Protein 6UIO (pdb70)

InterPro domains:
  IPR000010 Cystatin domain [PF00031] (36-128)
  IPR000010 Cystatin domain [SM00043] (32-140)
  IPR000010 Cystatin domain [cd00042] (38-139)
  IPR046350 Cystatin superfamily [SSF54403] (37-140)
  IPR052691 Sperm Maturation Cystatin [PTHR47010] (1-142)

B-factor: mean 50.25, std 20.98, range [18.6, 212.69]

Nearest PDB structures (foldseek):
  6uio-assembly1_D  TM=9.939E-01  e=3.431E-18  Mus musculus
  8v57-assembly1_D  TM=9.166E-01  e=2.513E-09  Mus musculus
  6roa-assembly2_B  TM=9.021E-01  e=4.055E-09  Homo sapiens
  3nx0-assembly2_B  TM=9.028E-01  e=6.543E-09  Homo sapiens
  1roa-assembly1_A  TM=8.681E-01  e=6.100E-08  Homo sapiens

Organism: Mus musculus (NCBI:txid10090)

Secondary structure (P-SEA, 3-state):
ccccbbbbbcccaaaaaaaaaaaaaaaaaccccbbbbbccccbbbbbbccbbbbbbbbbbbbcccccccccccccccccccccbbbbbbbbbbbcccccccccccccccccc/ccbbbbbcccaaaaaaaaaaaaaaaaaccccbbbbbccccbbbbbbccbbbbbbbbbbbbcccccccccccccccccccccbbbbbbbbbbbcccccccccccccccccc/ccccccccccccaaaaaaaaaaaaaaaaaccccbbbbbccccbbbbbbccbbbbbbbbbbbbcccccccccccccccccccccbbbbbbbbbbbcccccccccccccccccc/ccbbbbbcccaaaaaaaaaaaaaaaaaccccbbbbbccccbbbbbbccbbbbbbbbbbbbcccccccccccccccccccccbbbbbbbbbbbccccccbbbbcccccccc

GO terms:
  GO:0005576 extracellular region (C, IDA)
  GO:0005737 cytoplasm (C, IDA)
  GO:0009986 cell surface (C, IDA)

Solvent-accessible surface area: 23825 Å² total; per-residue (Å²): 151,190,102,188,48,37,87,36,105,47,80,54,84,50,0,92,69,0,9,136,44,0,12,89,50,24,16,142,86,25,171,31,114,21,5,6,70,57,65,130,33,76,72,0,52,33,28,120,72,134,68,31,25,3,38,0,42,0,58,0,11,34,3,5,0,50,49,84,65,66,66,6,121,49,26,39,82,11,131,39,99,69,20,65,69,94,30,30,1,14,1,32,0,0,3,51,14,167,102,54,101,24,72,26,65,51,93,100,36,101,85,117,120,10,52,37,79,28,84,63,39,38,53,44,0,23,13,0,1,37,31,0,5,54,8,13,15,141,17,15,154,36,132,13,4,4,2,16,46,108,25,79,72,0,67,14,13,12,18,64,41,4,32,6,38,1,39,0,40,0,0,35,0,64,19,117,74,122,45,118,150,95,45,110,7,75,35,10,167,106,106,133,39,79,52,66,4,28,1,22,1,20,0,3,0,34,14,75,107,55,81,15,55,20,7,1,1,21,1,111,64,148,150,186,102,188,51,36,77,47,111,55,58,57,62,51,0,28,13,0,0,23,40,0,6,90,36,26,18,155,80,22,182,38,160,34,18,5,5,16,54,108,22,72,73,1,69,32,33,124,70,136,69,30,24,4,56,0,40,0,50,0,5,30,0,64,0,134,68,101,30,103,120,26,82,95,7,51,44,14,161,135,117,174,51,94,70,110,19,38,2,44,0,42,0,0,1,56,14,166,105,48,84,10,60,26,68,62,86,104,32,126,96,119,124,8,44,38,69,16,80,68,85,30,82,36,0,95,69,0,10,149,30,0,14,81,25,26,12,138,87,25,186,36,163,33,1,4,59,56,49,130,27,77,74,0,68,11,6,11,9,91,48,5,4,6,55,1,42,0,49,0,5,33,3,64,2,134,60,124,94,82,143,124,89,129,42,73,68,17,169,115,118,134,39,93,57,63,21,32,1,33,2,25,0,0,1,39,16,76,104,58,82,14,59,36,49,55,93,106,34,92,92,105

Structure (mmCIF, N/CA/C/O backbone):
data_6UIO
#
_entry.id   6UIO
#
_cell.length_a   51.048
_cell.length_b   85.924
_cell.length_c   111.677
_cell.angle_alpha   90.000
_cell.angle_beta   90.000
_cell.angle_gamma   90.000
#
_symmetry.space_group_name_H-M   'P 21 21 21'
#
loop_
_entity.id
_entity.type
_entity.pdbx_description
1 polymer Cystatin-8
2 non-polymer 'IODIDE ION'
3 non-polymer 'SULFATE ION'
4 non-polymer 'molecular iodine'
5 non-polymer 'CHLORIDE ION'
6 non-polymer '2-(N-MORPHOLINO)-ETHANESULFONIC ACID'
7 non-polymer 'SODIUM ION'
8 water water
#
loop_
_atom_site.group_PDB
_atom_site.id
_atom_site.type_symbol
_atom_site.label_atom_id
_atom_site.label_alt_id
_atom_site.label_comp_id
_atom_site.label_asym_id
_atom_site.label_entity_id
_atom_site.label_seq_id
_atom_site.pdbx_PDB_ins_code
_atom_site.Cartn_x
_atom_site.Cartn_y
_atom_site.Cartn_z
_atom_site.occupancy
_atom_site.B_iso_or_equiv
_atom_site.auth_seq_id
_atom_site.auth_comp_id
_atom_site.auth_asym_id
_atom_site.auth_atom_id
_atom_site.pdbx_PDB_model_num
ATOM 1 N N . ALA A 1 1 ? 25.98900 -38.57100 10.56600 1.000 68.01079 31 ALA A N 1
ATOM 2 C CA . ALA A 1 1 ? 25.35700 -39.51000 9.59800 1.000 66.76064 31 ALA A CA 1
ATOM 3 C C . ALA A 1 1 ? 24.58100 -38.69800 8.55200 1.000 59.95456 31 ALA A C 1
ATOM 4 O O . ALA A 1 1 ? 24.52400 -37.48600 8.67800 1.000 56.84892 31 ALA A O 1
ATOM 10 N N . GLN A 1 2 ? 24.06500 -39.34900 7.51400 1.000 70.31106 32 GLN A N 1
ATOM 11 C CA . GLN A 1 2 ? 23.50500 -38.64100 6.33400 1.000 62.51276 32 GLN A CA 1
ATOM 12 C C . GLN A 1 2 ? 22.12400 -38.08400 6.69100 1.000 57.39899 32 GLN A C 1
ATOM 13 O O . GLN A 1 2 ? 21.37100 -38.75900 7.40200 1.000 50.56659 32 GLN A O 1
ATOM 27 N N . ASN A 1 3 ? 21.82200 -36.88800 6.20400 1.000 51.51933 33 ASN A N 1
ATOM 28 C CA . ASN A 1 3 ? 20.45700 -36.32400 6.29300 1.000 51.62461 33 ASN A CA 1
ATOM 29 C C . ASN A 1 3 ? 20.25600 -35.42000 5.08000 1.000 45.69758 33 ASN A C 1
ATOM 30 O O . ASN A 1 3 ? 21.13600 -35.36000 4.19800 1.000 42.42614 33 ASN A O 1
ATOM 41 N N . TYR A 1 4 ? 19.12400 -34.73900 5.02900 1.000 39.53369 34 TYR A N 1
ATOM 42 C CA . TYR A 1 4 ? 18.72100 -33.92200 3.85800 1.000 39.25734 34 TYR A CA 1
ATOM 43 C C . TYR A 1 4 ? 18.73500 -32.45100 4.26200 1.000 45.45808 34 TYR A C 1
ATOM 44 O O . TYR A 1 4 ? 18.05600 -31.63400 3.60200 1.000 36.30962 34 TYR A O 1
ATOM 62 N N . PHE A 1 5 ? 19.45000 -32.11000 5.34500 1.000 35.33055 35 PHE A N 1
ATOM 63 C CA . PHE A 1 5 ? 19.63300 -30.69300 5.76600 1.000 45.52914 35 PHE A CA 1
ATOM 64 C C . PHE A 1 5 ? 20.91800 -30.18200 5.12800 1.000 41.48655 35 PHE A C 1
ATOM 65 O O . PHE A 1 5 ? 21.89200 -30.90600 5.15000 1.000 42.58142 35 PHE A O 1
ATOM 82 N N . GLY A 1 6 ? 20.88600 -28.99500 4.54400 1.000 34.67258 36 GLY A N 1
ATOM 83 C CA . GLY A 1 6 ? 22.07900 -28.32600 3.98100 1.000 38.78360 36 GLY A CA 1
ATOM 84 C C . GLY A 1 6 ? 22.26200 -26.96400 4.62100 1.000 36.07538 36 GLY A C 1
ATOM 85 O O . GLY A 1 6 ? 21.27000 -26.30900 4.82700 1.000 33.06449 36 GLY A O 1
ATOM 89 N N . SER A 1 7 ? 23.49100 -26.52100 4.88200 1.000 40.09691 37 SER A N 1
ATOM 90 C CA . SER A 1 7 ? 23.74200 -25.15700 5.40900 1.000 43.20781 37 SER A CA 1
ATOM 91 C C . SER A 1 7 ? 23.21200 -24.14200 4.38700 1.000 44.50007 37 SER A C 1
ATOM 92 O O . SER A 1 7 ? 23.24500 -24.41500 3.17800 1.000 44.28163 37 SER A O 1
ATOM 100 N N . ILE A 1 8 ? 22.67000 -23.03600 4.87800 1.000 40.32589 38 ILE A N 1
ATOM 101 C CA . ILE A 1 8 ? 22.03000 -21.93100 4.09800 1.000 41.84712 38 ILE A CA 1
ATOM 102 C C . ILE A 1 8 ? 22.57600 -20.61900 4.67400 1.000 49.26117 38 ILE A C 1
ATOM 103 O O . ILE A 1 8 ? 22.97400 -20.61200 5.84400 1.000 41.52603 38 ILE A O 1
ATOM 119 N N . ASN A 1 9 ? 22.77600 -19.61100 3.86100 1.000 45.89234 39 ASN A N 1
ATOM 120 C CA . ASN A 1 9 ? 23.17600 -18.27200 4.29100 1.000 45.32912 39 ASN A CA 1
ATOM 121 C C . ASN A 1 9 ? 22.21100 -17.74500 5.34600 1.000 41.03650 39 ASN A C 1
ATOM 122 O O . ASN A 1 9 ? 21.05400 -17.67200 5.04000 1.000 38.01508 39 ASN A O 1
ATOM 133 N N . ILE A 1 10 ? 22.72000 -17.13700 6.41800 1.000 47.57413 40 ILE A N 1
ATOM 134 C CA . ILE A 1 10 ? 21.89200 -16.46400 7.45900 1.000 47.12933 40 ILE A CA 1
ATOM 135 C C . ILE A 1 10 ? 21.42200 -15.10900 6.91400 1.000 44.01580 40 ILE A C 1
ATOM 136 O O . ILE A 1 10 ? 20.44800 -14.58300 7.47400 1.000 43.55259 40 ILE A O 1
ATOM 152 N N . SER A 1 11 ? 22.04200 -14.61500 5.84300 1.000 42.97621 41 SER A N 1
ATOM 153 C CA . SER A 1 11 ? 21.67700 -13.34500 5.15300 1.000 46.53189 41 SER A CA 1
ATOM 154 C C . SER A 1 11 ? 20.28700 -13.45000 4.52100 1.000 45.88182 41 SER A C 1
ATOM 155 O O . SER A 1 11 ? 19.64100 -12.40000 4.32400 1.000 48.02418 41 SER A O 1
ATOM 163 N N . ASN A 1 12 ? 19.84600 -14.66600 4.20400 1.000 43.54996 42 ASN A N 1
ATOM 164 C CA . ASN A 1 12 ? 18.61000 -14.96400 3.42800 1.000 43.61312 42 ASN A CA 1
ATOM 165 C C . ASN A 1 12 ? 17.41300 -14.34000 4.15700 1.000 42.48930 42 ASN A C 1
ATOM 166 O O . ASN A 1 12 ? 17.27100 -14.61200 5.36800 1.000 38.95993 42 ASN A O 1
ATOM 177 N N . ALA A 1 13 ? 16.59100 -13.53300 3.45900 1.000 32.26966 43 ALA A N 1
ATOM 178 C CA . ALA A 1 13 ? 15.42900 -12.84400 4.06600 1.000 36.76757 43 ALA A CA 1
ATOM 179 C C . ALA A 1 13 ? 14.49100 -13.86900 4.73100 1.000 33.2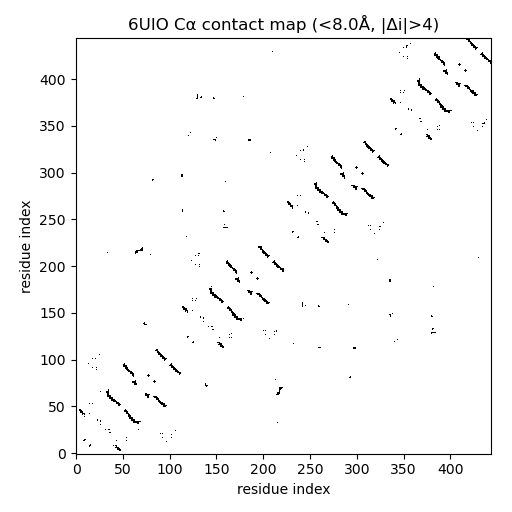9347 43 ALA A C 1
ATOM 180 O O . ALA A 1 13 ? 13.98200 -13.59100 5.78400 1.000 29.78778 43 ALA A O 1
ATOM 187 N N . ASN A 1 14 ? 14.31200 -15.05100 4.15500 1.000 30.24310 44 ASN A N 1
ATOM 188 C CA . ASN A 1 14 ? 13.44100 -16.10100 4.74300 1.000 29.61934 44 ASN A CA 1
ATOM 189 C C . ASN A 1 14 ? 14.01000 -16.65300 6.05900 1.000 27.90071 44 ASN A C 1
ATOM 190 O O . ASN A 1 14 ? 13.20400 -17.05200 6.90200 1.000 29.35352 44 ASN A O 1
ATOM 201 N N . VAL A 1 15 ? 15.33700 -16.75300 6.21300 1.000 27.07167 45 VAL A N 1
ATOM 202 C CA . VAL A 1 15 ? 15.96500 -17.19400 7.49800 1.000 25.75046 45 VAL A CA 1
ATOM 203 C C . VAL A 1 15 ? 15.64400 -16.13200 8.55000 1.000 26.51107 45 VAL A C 1
ATOM 204 O O . VAL A 1 15 ? 15.26600 -16.49600 9.65800 1.000 25.06353 45 VAL A O 1
ATOM 217 N N . LYS A 1 16 ? 15.78800 -14.85800 8.20500 1.000 29.99833 46 LYS A N 1
ATOM 218 C CA . LYS A 1 16 ? 15.49100 -13.75000 9.15400 1.000 29.63513 46 LYS A CA 1
ATOM 219 C C . LYS A 1 16 ? 13.99900 -13.80400 9.52300 1.000 26.84269 46 LYS A C 1
ATOM 220 O O . LYS A 1 16 ? 13.68200 -13.60800 10.67600 1.000 26.46370 46 LYS A O 1
ATOM 239 N N . GLN A 1 17 ? 13.10200 -14.02800 8.57400 1.000 27.83228 47 GLN A N 1
ATOM 240 C CA . GLN A 1 17 ? 11.64800 -14.13100 8.86800 1.000 28.55342 47 GLN A CA 1
ATOM 241 C C . GLN A 1 17 ? 11.39300 -15.36400 9.74400 1.000 28.96137 47 GLN A C 1
ATOM 242 O O . GLN A 1 17 ? 10.59500 -15.22500 10.68500 1.000 28.45604 47 GLN A O 1
ATOM 256 N N . ALA A 1 18 ? 12.05500 -16.49400 9.49100 1.000 29.29562 48 ALA A N 1
ATOM 257 C CA . ALA A 1 18 ? 11.93100 -17.72000 10.32200 1.000 33.42506 48 ALA A CA 1
ATOM 258 C C . ALA A 1 18 ? 12.34500 -17.40700 11.76200 1.000 25.54254 48 ALA A C 1
ATOM 259 O O . ALA A 1 18 ? 11.67700 -17.85500 12.65600 1.000 25.68729 48 ALA A O 1
ATOM 266 N N . VAL A 1 19 ? 13.42600 -16.66400 11.96700 1.000 24.98457 49 VAL A N 1
ATOM 267 C CA . VAL A 1 19 ? 13.88700 -16.26100 13.32600 1.000 26.35842 49 VAL A CA 1
ATOM 268 C C . VAL A 1 19 ? 12.85700 -15.31200 13.97100 1.000 26.11103 49 VAL A C 1
ATOM 269 O O . VAL A 1 19 ? 12.49700 -15.53300 15.14500 1.000 25.08195 49 VAL A O 1
ATOM 282 N N . TRP A 1 20 ? 12.34000 -14.34100 13.22800 1.000 25.88995 50 TRP A N 1
ATOM 283 C CA . TRP A 1 20 ? 11.28000 -13.41500 13.70400 1.000 26.77953 50 TRP A CA 1
ATOM 284 C C . TRP A 1 20 ? 10.08800 -14.24300 14.19700 1.000 28.68239 50 TRP A C 1
ATOM 285 O O . TRP A 1 20 ? 9.60300 -14.02100 15.28500 1.000 27.51119 50 TRP A O 1
ATOM 306 N N . PHE A 1 21 ? 9.66900 -15.20700 13.38800 1.000 27.58752 51 PHE A N 1
ATOM 307 C CA . PHE A 1 21 ? 8.51300 -16.06800 13.71100 1.000 28.39025 51 PHE A CA 1
ATOM 308 C C . PHE A 1 21 ? 8.82700 -16.92500 14.93600 1.000 27.74806 51 PHE A C 1
ATOM 309 O O . PHE A 1 21 ? 7.97900 -16.99700 15.84600 1.000 28.85872 51 PHE A O 1
ATOM 326 N N . ALA A 1 22 ? 9.96500 -17.61500 14.94900 1.000 30.32206 52 ALA A N 1
ATOM 327 C CA . ALA A 1 22 ? 10.34000 -18.53200 16.04800 1.000 33.95933 52 ALA A CA 1
ATOM 328 C C . ALA A 1 22 ? 10.37900 -17.74600 17.36400 1.000 29.78515 52 ALA A C 1
ATOM 329 O O . ALA A 1 22 ? 9.85900 -18.25100 18.35700 1.000 32.84868 52 ALA A O 1
ATOM 336 N N . MET A 1 23 ? 10.95100 -16.54000 17.35800 1.000 25.95838 53 MET A N 1
ATOM 337 C CA . MET A 1 23 ? 11.12400 -15.75800 18.61500 1.000 27.35065 53 MET A CA 1
ATOM 338 C C . MET A 1 23 ? 9.76100 -15.25000 19.11800 1.000 27.16905 53 MET A C 1
ATOM 339 O O . MET A 1 23 ? 9.54600 -15.25400 20.36000 1.000 27.62173 53 MET A O 1
ATOM 353 N N . LYS A 1 24 ? 8.85900 -14.86800 18.20900 1.000 27.85597 54 LYS A N 1
ATOM 354 C CA . LYS A 1 24 ? 7.48700 -14.43800 18.56900 1.000 29.24561 54 LYS A CA 1
ATOM 355 C C . LYS A 1 24 ? 6.82700 -15.62200 19.32200 1.000 37.08339 54 LYS A C 1
ATOM 356 O O . LYS A 1 24 ? 6.28300 -15.44800 20.42700 1.000 30.77737 54 LYS A O 1
ATOM 375 N N . GLU A 1 25 ? 6.91500 -16.82000 18.74500 1.000 31.77223 55 GLU A N 1
ATOM 376 C CA . GLU A 1 25 ? 6.25600 -18.00800 19.32700 1.000 35.21738 55 GLU A CA 1
ATOM 377 C C . GLU A 1 25 ? 6.99100 -18.43900 20.60800 1.000 32.62496 55 GLU A C 1
ATOM 378 O O . GLU A 1 25 ? 6.30300 -18.83200 21.56400 1.000 34.02250 55 GLU A O 1
ATOM 390 N N . TYR A 1 26 ? 8.32500 -18.39600 20.62300 1.000 30.97213 56 TYR A N 1
ATOM 391 C CA . TYR A 1 26 ? 9.13200 -18.75700 21.82000 1.000 34.68047 56 TYR A CA 1
ATOM 392 C C . TYR A 1 26 ? 8.66900 -17.93500 23.02200 1.000 34.34886 56 TYR A C 1
ATOM 393 O O . TYR A 1 26 ? 8.42300 -18.48200 24.13000 1.000 30.82212 56 TYR A O 1
ATOM 411 N N . ASN A 1 27 ? 8.56300 -16.62600 22.81600 1.000 32.89868 57 ASN A N 1
ATOM 412 C CA . ASN A 1 27 ? 8.22800 -15.66600 23.89600 1.000 33.62772 57 ASN A CA 1
ATOM 413 C C . ASN A 1 27 ? 6.78300 -15.88100 24.36700 1.000 38.25459 57 ASN A C 1
ATOM 414 O O . ASN A 1 27 ? 6.56500 -15.84400 25.62000 1.000 35.22528 57 ASN A O 1
ATOM 425 N N . LYS A 1 28 ? 5.84500 -16.10400 23.43300 1.000 37.64399 58 LYS A N 1
ATOM 426 C CA . LYS A 1 28 ? 4.42200 -16.34500 23.76900 1.000 39.68634 58 LYS A CA 1
ATOM 427 C C . LYS A 1 28 ? 4.32800 -17.60400 24.64100 1.000 35.30950 58 LYS A C 1
ATOM 428 O O . LYS A 1 28 ? 3.55000 -17.62300 25.62100 1.000 38.82308 58 LYS A O 1
ATOM 447 N N . GLU A 1 29 ? 5.08100 -18.63800 24.28700 1.000 34.49361 59 GLU A N 1
ATOM 448 C CA . GLU A 1 29 ? 4.97600 -19.97500 24.91000 1.000 44.73957 59 GLU A CA 1
ATOM 449 C C . GLU A 1 29 ? 5.76000 -20.01200 26.22600 1.000 41.79975 59 GLU A C 1
ATOM 450 O O . GLU A 1 29 ? 5.46100 -20.88400 27.04000 1.000 41.58130 59 GLU A O 1
ATOM 462 N N . SER A 1 30 ? 6.74000 -19.13800 26.42800 1.000 43.51838 60 SER A N 1
ATOM 463 C CA . SER A 1 30 ? 7.66500 -19.24400 27.59100 1.000 42.29454 60 SER A CA 1
ATOM 464 C C . SER A 1 30 ? 6.91400 -18.85800 28.87000 1.000 47.68466 60 SER A C 1
ATOM 465 O O . SER A 1 30 ? 5.96500 -18.07100 28.78000 1.000 51.41932 60 SER A O 1
ATOM 473 N N . GLU A 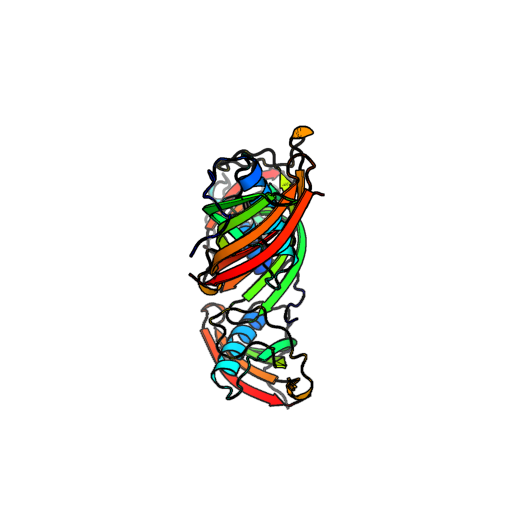1 31 ? 7.30100 -19.39300 30.02000 1.000 39.86267 61 GLU A N 1
ATOM 474 C CA . GLU A 1 31 ? 6.75100 -18.97200 31.33200 1.000 47.11618 61 GLU A CA 1
ATOM 475 C C . GLU A 1 31 ? 7.54600 -17.81100 31.94000 1.000 44.83959 61 GLU A C 1
ATOM 476 O O . GLU A 1 31 ? 7.17500 -17.42200 33.02400 1.000 42.78671 61 GLU A O 1
ATOM 488 N N . ASP A 1 32 ? 8.56800 -17.28800 31.25900 1.000 40.68383 62 ASP A N 1
ATOM 489 C CA . ASP A 1 32 ? 9.35900 -16.12700 31.75500 1.000 39.02047 62 ASP A CA 1
ATOM 490 C C . ASP A 1 32 ? 8.49900 -14.85700 31.73800 1.000 40.06796 62 ASP A C 1
ATOM 491 O O . ASP A 1 32 ? 7.63600 -14.73200 30.86500 1.000 37.63872 62 ASP A O 1
ATOM 500 N N . LYS A 1 33 ? 8.71800 -13.96100 32.69800 1.000 45.59231 63 LYS A N 1
ATOM 501 C CA . LYS A 1 33 ? 7.97500 -12.68200 32.77600 1.000 43.81841 63 LYS A CA 1
ATOM 502 C C . LYS A 1 33 ? 8.55100 -11.73600 31.73100 1.000 35.96221 63 LYS A C 1
ATOM 503 O O . LYS A 1 33 ? 7.83400 -10.78000 31.39400 1.000 32.56180 63 LYS A O 1
ATOM 522 N N . TYR A 1 34 ? 9.79600 -11.95700 31.28600 1.000 31.23269 64 TYR A N 1
ATOM 523 C CA . TYR A 1 34 ? 10.55000 -11.03500 30.40100 1.000 31.97489 64 TYR A CA 1
ATOM 524 C C . TYR A 1 34 ? 10.61700 -11.57800 28.98300 1.000 30.41944 64 TYR A C 1
ATOM 525 O O . TYR A 1 34 ? 10.54000 -12.80100 28.77100 1.000 27.94809 64 TYR A O 1
ATOM 543 N N . VAL A 1 35 ? 10.75400 -10.64800 28.04000 1.000 28.34287 65 VAL A N 1
ATOM 544 C CA . VAL A 1 35 ? 10.95700 -10.92700 26.59400 1.000 33.60929 65 VAL A CA 1
ATOM 545 C C . VAL A 1 35 ? 12.42500 -11.32600 26.39000 1.000 38.19405 65 VAL A C 1
ATOM 546 O O . VAL A 1 35 ? 13.31600 -10.62200 26.89200 1.000 30.67210 65 VAL A O 1
ATOM 559 N N . PHE A 1 36 ? 12.66400 -12.42700 25.68100 1.000 27.50856 66 PHE A N 1
ATOM 560 C CA . PHE A 1 36 ? 13.99900 -12.79000 25.16900 1.000 31.46956 66 PHE A CA 1
ATOM 561 C C . PHE A 1 36 ? 14.16000 -12.26000 23.74300 1.000 29.37721 66 PHE A C 1
ATOM 562 O O . PHE A 1 36 ? 13.25200 -12.44500 22.92000 1.000 31.14584 66 PHE A O 1
ATOM 579 N N . LEU A 1 37 ? 15.30600 -11.63400 23.44400 1.000 25.42147 67 LEU A N 1
ATOM 580 C CA . LEU A 1 37 ? 15.62900 -11.19300 22.07000 1.000 21.91315 67 LEU A CA 1
ATOM 581 C C . LEU A 1 37 ? 16.94900 -11.80900 21.60200 1.000 26.19788 67 LEU A C 1
ATOM 582 O O . LEU A 1 37 ? 17.67300 -12.43200 22.42500 1.000 25.06353 67 LEU A O 1
ATOM 598 N N . VAL A 1 38 ? 17.23900 -11.61800 20.32400 1.000 26.96902 68 VAL A N 1
ATOM 599 C CA . VAL A 1 38 ? 18.32700 -12.34200 19.60700 1.000 27.34538 68 VAL A CA 1
ATOM 600 C C . VAL A 1 38 ? 19.64500 -11.58500 19.72600 1.000 31.15110 68 VAL A C 1
ATOM 601 O O . VAL A 1 38 ? 19.75700 -10.48000 19.18700 1.000 29.00085 68 VAL A O 1
ATOM 614 N N . ASP A 1 39 ? 20.60500 -12.18000 20.43600 1.000 27.81649 69 ASP A N 1
ATOM 615 C CA . ASP A 1 39 ? 22.00600 -11.69900 20.49600 1.000 30.27731 69 ASP A CA 1
ATOM 616 C C . ASP A 1 39 ? 22.67300 -11.96600 19.14200 1.000 32.84868 69 ASP A C 1
ATOM 617 O O . ASP A 1 39 ? 23.40600 -11.09700 18.66900 1.000 31.20374 69 ASP A O 1
ATOM 626 N N . LYS A 1 40 ? 22.50300 -13.17100 18.59900 1.000 31.80381 70 LYS A N 1
ATOM 627 C CA . LYS A 1 40 ? 23.19800 -13.58900 17.37700 1.000 29.32457 70 LYS A CA 1
ATOM 628 C C . LYS A 1 40 ? 22.47200 -14.76800 16.72100 1.000 31.41692 70 LYS A C 1
ATOM 629 O O . LYS A 1 40 ? 21.96100 -15.66500 17.44500 1.000 28.57974 70 LYS A O 1
ATOM 648 N N . ILE A 1 41 ? 22.36600 -14.73800 15.40500 1.000 30.93792 71 ILE A N 1
ATOM 649 C CA . ILE A 1 41 ? 21.94100 -15.93600 14.63700 1.000 25.99785 71 ILE A CA 1
ATOM 650 C C . ILE A 1 41 ? 23.23600 -16.67600 14.30800 1.000 28.15601 71 ILE A C 1
ATOM 651 O O . ILE A 1 41 ? 24.10600 -16.08800 13.65100 1.000 38.93625 71 ILE A O 1
ATOM 667 N N . LEU A 1 42 ? 23.37400 -17.91800 14.75300 1.000 29.92464 72 LEU A N 1
ATOM 668 C CA . LEU A 1 42 ? 24.67600 -18.63300 14.74200 1.000 31.29586 72 LEU A CA 1
ATOM 669 C C . LEU A 1 42 ? 24.79200 -19.49300 13.47100 1.000 37.36764 72 LEU A C 1
ATOM 670 O O . LEU A 1 42 ? 25.89300 -19.52600 12.88100 1.000 41.29179 72 LEU A O 1
ATOM 686 N N . HIS A 1 43 ? 23.73400 -20.19300 13.08900 1.000 33.13555 73 HIS A N 1
ATOM 687 C CA . HIS A 1 43 ? 23.76600 -21.15700 11.94000 1.000 29.83516 73 HIS A CA 1
ATOM 688 C C . HIS A 1 43 ? 22.35500 -21.40300 11.44100 1.000 27.43224 73 HIS A C 1
ATOM 689 O O . HIS A 1 43 ? 21.39400 -21.30800 12.23100 1.000 27.26116 73 HIS A O 1
ATOM 703 N N . ALA A 1 44 ? 22.23300 -21.71300 10.16700 1.000 27.28748 74 ALA A N 1
ATOM 704 C CA . ALA A 1 44 ? 20.96100 -22.07900 9.53900 1.000 27.14536 74 ALA A CA 1
ATOM 705 C C . ALA A 1 44 ? 21.20300 -23.23900 8.59100 1.000 29.84568 74 ALA A C 1
ATOM 706 O O . ALA A 1 44 ? 22.23600 -23.21300 7.88000 1.000 30.42996 74 ALA A O 1
ATOM 713 N N . LYS A 1 45 ? 20.25800 -24.17600 8.57600 1.000 27.18747 75 LYS A N 1
ATOM 714 C CA . LYS A 1 45 ? 20.23700 -25.29100 7.62000 1.000 31.16163 75 LYS A CA 1
ATOM 715 C C . LYS A 1 45 ? 18.81600 -25.44600 7.08600 1.000 29.00348 75 LYS A C 1
ATOM 716 O O . LYS A 1 45 ? 17.82300 -25.08800 7.79700 1.000 27.60068 75 LYS A O 1
ATOM 735 N N . LEU A 1 46 ? 18.69400 -25.93200 5.87000 1.000 24.97142 76 LEU A N 1
ATOM 736 C CA . LEU A 1 46 ? 17.41200 -26.06500 5.14400 1.000 22.36321 76 LEU A CA 1
ATOM 737 C C . LEU A 1 46 ? 17.23400 -27.50700 4.70300 1.000 27.35328 76 LEU A C 1
ATOM 738 O O . LEU A 1 46 ? 18.17600 -28.07300 4.09800 1.000 27.04535 76 LEU A O 1
ATOM 754 N N . GLN A 1 47 ? 16.06900 -28.07400 5.01200 1.000 30.55893 77 GLN A N 1
ATOM 755 C CA . GLN A 1 47 ? 15.63100 -29.34500 4.43600 1.000 31.80381 77 GLN A CA 1
ATOM 756 C C . GLN A 1 47 ? 14.45600 -29.04200 3.51400 1.000 28.87715 77 GLN A C 1
ATOM 757 O O . GLN A 1 47 ? 13.52200 -28.37400 3.96100 1.000 27.41908 77 GLN A O 1
ATOM 771 N N . ILE A 1 48 ? 14.48700 -29.55100 2.28200 1.000 34.11198 78 ILE A N 1
ATOM 772 C CA . ILE A 1 48 ? 13.34900 -29.36600 1.33800 1.000 35.79113 78 ILE A CA 1
ATOM 773 C C . ILE A 1 48 ? 12.51300 -30.64300 1.31700 1.000 25.90047 78 ILE A C 1
ATOM 774 O O . ILE A 1 48 ? 13.00800 -31.64800 0.81700 1.000 28.38498 78 ILE A O 1
ATOM 790 N N . THR A 1 49 ? 11.31300 -30.62600 1.89600 1.000 25.53464 79 THR A N 1
ATOM 791 C CA . THR A 1 49 ? 10.34300 -31.76000 1.79500 1.000 32.38020 79 THR A CA 1
ATOM 792 C C . THR A 1 49 ? 9.03500 -31.23700 1.21000 1.000 32.82499 79 THR A C 1
ATOM 793 O O . THR A 1 49 ? 9.11200 -30.36100 0.35600 1.000 33.25136 79 THR A O 1
ATOM 804 N N . ASP A 1 50 ? 7.87300 -31.65200 1.73300 1.000 34.21463 80 ASP A N 1
ATOM 805 C CA . ASP A 1 50 ? 6.58200 -31.06900 1.28900 1.000 32.69603 80 ASP A CA 1
ATOM 806 C C . ASP A 1 50 ? 6.55100 -29.59400 1.69600 1.000 37.69399 80 ASP A C 1
ATOM 807 O O . ASP A 1 50 ? 5.75200 -28.85000 1.14400 1.000 34.36465 80 ASP A O 1
ATOM 816 N N . ARG A 1 51 ? 7.38300 -29.19900 2.65300 1.000 29.62724 81 ARG A N 1
ATOM 817 C CA . ARG A 1 51 ? 7.56900 -27.78500 3.04000 1.000 26.08471 81 ARG A CA 1
ATOM 818 C C . ARG A 1 51 ? 9.06200 -27.49200 3.16900 1.000 30.24047 81 ARG A C 1
ATOM 819 O O . ARG A 1 51 ? 9.87000 -28.42900 3.09400 1.000 32.84341 81 ARG A O 1
ATOM 840 N N . MET A 1 52 ? 9.40400 -26.22200 3.36200 1.000 26.08734 82 MET A N 1
ATOM 841 C CA . MET A 1 52 ? 10.78500 -25.80500 3.69400 1.000 30.39575 82 MET A CA 1
ATOM 842 C C . MET A 1 52 ? 10.92100 -25.96700 5.21300 1.000 35.83061 82 MET A C 1
ATOM 843 O O . MET A 1 52 ? 9.96400 -25.57300 5.92300 1.000 48.10577 82 MET A O 1
ATOM 857 N N . GLU A 1 53 ? 11.98600 -26.61900 5.68200 1.000 25.20302 83 GLU A N 1
ATOM 858 C CA . GLU A 1 53 ? 12.27400 -26.69700 7.13400 1.000 28.37182 83 GLU A CA 1
ATOM 859 C C . GLU A 1 53 ? 13.61600 -26.01300 7.38000 1.000 31.73802 83 GLU A C 1
ATOM 860 O O . GLU A 1 53 ? 14.63200 -26.47200 6.82600 1.000 30.05097 83 GLU A O 1
ATOM 872 N N . TYR A 1 54 ? 13.59200 -24.98000 8.22100 1.000 25.87679 84 TYR A N 1
ATOM 873 C CA . TYR A 1 54 ? 14.80800 -24.25300 8.65900 1.000 26.17682 84 TYR A CA 1
ATOM 874 C C . TYR A 1 54 ? 15.17500 -24.70700 10.06600 1.000 27.42171 84 TYR A C 1
ATOM 875 O O . TYR A 1 54 ? 14.36600 -24.50400 10.93600 1.000 30.13782 84 TYR A O 1
ATOM 893 N N . GLN A 1 55 ? 16.35700 -25.31500 10.23400 1.000 24.08710 85 GLN A N 1
ATOM 894 C CA . GLN A 1 55 ? 16.97300 -25.61800 11.55600 1.000 27.46645 85 GLN A CA 1
ATOM 895 C C . GLN A 1 55 ? 17.90200 -24.42900 11.86100 1.000 28.84556 85 GLN A C 1
ATOM 896 O O . GLN A 1 55 ? 18.89400 -24.26800 11.14800 1.000 26.91112 85 GLN A O 1
ATOM 910 N N . ILE A 1 56 ? 17.51700 -23.59400 12.81400 1.000 25.63202 86 ILE A N 1
ATOM 911 C CA . ILE A 1 56 ? 18.24900 -22.33100 13.10000 1.000 26.65320 86 ILE A CA 1
ATOM 912 C C . ILE A 1 56 ? 18.76300 -22.34500 14.53900 1.000 25.67939 86 ILE A C 1
ATOM 913 O O . ILE A 1 56 ? 17.96400 -22.57900 15.45500 1.000 29.15876 86 ILE A O 1
ATOM 929 N N . ASP A 1 57 ? 20.05000 -22.07200 14.70600 1.000 26.19788 87 ASP A N 1
ATOM 930 C CA . ASP A 1 57 ? 20.72600 -21.92700 16.01100 1.000 28.55606 87 ASP A CA 1
ATOM 931 C C . ASP A 1 57 ? 20.86400 -20.42000 16.26700 1.000 30.73263 87 ASP A C 1
ATOM 932 O O . ASP A 1 57 ? 21.37700 -19.68700 15.39200 1.000 29.71935 87 ASP A O 1
ATOM 941 N N . VAL A 1 58 ? 20.38700 -19.99300 17.42200 1.000 26.49791 88 VAL A N 1
ATOM 942 C CA . VAL A 1 58 ? 20.42700 -18.56400 17.84100 1.000 27.03482 88 VAL A CA 1
ATOM 943 C C . VAL A 1 58 ? 20.91700 -18.50600 19.27700 1.000 36.84389 88 VAL A C 1
ATOM 944 O O . VAL A 1 58 ? 20.68300 -19.49300 20.05400 1.000 37.77821 88 VAL A O 1
ATOM 957 N N . GLN A 1 59 ? 21.59600 -17.41100 19.60100 1.000 29.32720 89 GLN A N 1
ATOM 958 C CA . GLN A 1 59 ? 21.88200 -17.04500 20.98900 1.000 35.86219 89 GLN A CA 1
ATOM 959 C C . GLN A 1 59 ? 20.85900 -15.97500 21.34100 1.000 29.63250 89 GLN A C 1
ATOM 960 O O . GLN A 1 59 ? 20.71000 -14.96800 20.58400 1.000 28.62448 89 GLN A O 1
ATOM 974 N N . ILE A 1 60 ? 20.16400 -16.18000 22.43700 1.000 26.58740 90 ILE A N 1
ATOM 975 C CA . ILE A 1 60 ? 19.13500 -15.22300 22.93800 1.000 25.26356 90 ILE A CA 1
ATOM 976 C C . ILE A 1 60 ? 19.50800 -14.83200 24.36300 1.000 28.56921 90 ILE A C 1
ATOM 977 O O . ILE A 1 60 ? 20.25700 -15.57100 25.02800 1.000 30.69052 90 ILE A O 1
ATOM 993 N N . SER A 1 61 ? 18.98800 -13.70100 24.81800 1.000 28.82188 91 SER A N 1
ATOM 994 C CA . SER A 1 61 ? 19.23400 -13.20400 26.17700 1.000 29.60881 91 SER A CA 1
ATOM 995 C C . SER A 1 61 ? 17.96200 -12.57700 26.73000 1.000 27.47698 91 SER A C 1
ATOM 996 O O . SER A 1 61 ? 17.10900 -12.08000 25.92700 1.000 27.72701 91 SER A O 1
ATOM 1004 N N . ARG A 1 62 ? 17.84400 -12.58200 28.05000 1.000 31.59063 92 ARG A N 1
ATOM 1005 C CA . ARG A 1 62 ? 16.70900 -11.96400 28.74800 1.000 28.93505 92 ARG A CA 1
ATOM 1006 C C . ARG A 1 62 ? 16.87800 -10.45700 28.62200 1.000 29.91148 92 ARG A C 1
ATOM 1007 O O . ARG A 1 62 ? 17.96700 -9.94700 28.96300 1.000 31.06162 92 ARG A O 1
ATOM 1028 N N . SER A 1 63 ? 15.84100 -9.76900 28.15200 1.000 30.48260 93 SER A N 1
ATOM 1029 C CA . SER A 1 63 ? 15.82700 -8.30000 28.00900 1.000 27.74280 93 SER A CA 1
ATOM 1030 C C . SER A 1 63 ? 15.26000 -7.66500 29.29100 1.000 33.85669 93 SER A C 1
ATOM 1031 O O . SER A 1 63 ? 14.77500 -8.39700 30.18100 1.000 34.26200 93 SER A O 1
ATOM 1039 N N . ASN A 1 64 ? 15.25400 -6.33800 29.33600 1.000 31.20637 94 ASN A N 1
ATOM 1040 C CA . ASN A 1 64 ? 14.59800 -5.55800 30.41700 1.000 30.40101 94 ASN A CA 1
ATOM 1041 C C . ASN A 1 64 ? 13.17100 -5.22200 29.99500 1.000 31.27743 94 ASN A C 1
ATOM 1042 O O . ASN A 1 64 ? 12.58000 -4.31100 30.60500 1.000 31.62748 94 ASN A O 1
ATOM 1053 N N . CYS A 1 65 ? 12.61500 -5.90400 28.99000 1.000 31.80118 95 CYS A N 1
ATOM 1054 C CA . CYS A 1 65 ? 11.20600 -5.69000 28.57900 1.000 29.33510 95 CYS A CA 1
ATOM 1055 C C . CYS A 1 65 ? 10.30400 -6.79700 29.14400 1.000 33.58297 95 CYS A C 1
ATOM 1056 O O . CYS A 1 65 ? 10.53400 -7.98500 28.86200 1.000 30.45365 95 CYS A O 1
ATOM 1063 N N . LYS A 1 66 ? 9.30400 -6.42300 29.93300 1.000 30.70368 96 LYS A N 1
ATOM 1064 C CA . LYS A 1 66 ? 8.29100 -7.37400 30.47900 1.000 31.63011 96 LYS A CA 1
ATOM 1065 C C . LYS A 1 66 ? 7.32800 -7.75700 29.35300 1.000 38.82308 96 LYS A C 1
ATOM 1066 O O . LYS A 1 66 ? 6.94600 -6.87200 28.54900 1.000 34.83312 96 LYS A O 1
ATOM 1085 N N . LYS A 1 67 ? 6.93000 -9.02800 29.28700 1.000 37.81243 97 LYS A N 1
ATOM 1086 C CA . LYS A 1 67 ? 5.88700 -9.51200 28.34800 1.000 40.71278 97 LYS A CA 1
ATOM 1087 C C . LYS A 1 67 ? 4.56200 -8.88000 28.75900 1.000 47.13723 97 LYS A C 1
ATOM 1088 O O . LYS A 1 67 ? 4.34100 -8.65000 29.95000 1.000 43.57891 97 LYS A O 1
ATOM 1107 N N . PRO A 1 68 ? 3.65400 -8.55700 27.81200 1.000 41.26021 98 PRO A N 1
ATOM 1108 C CA . PRO A 1 68 ? 3.91100 -8.66300 26.38300 1.000 42.51562 98 PRO A CA 1
ATOM 1109 C C . PRO A 1 68 ? 4.62900 -7.42600 25.82200 1.000 49.72701 98 PRO A C 1
ATOM 1110 O O . PRO A 1 68 ? 4.47000 -6.34200 26.41400 1.000 49.52436 98 PRO A O 1
ATOM 1121 N N . LEU A 1 69 ? 5.39500 -7.62600 24.74000 1.000 57.30687 99 LEU A N 1
ATOM 1122 C CA . LEU A 1 69 ? 6.29200 -6.58800 24.17500 1.000 61.19944 99 LEU A CA 1
ATOM 1123 C C . LEU A 1 69 ? 5.50000 -5.27900 23.99000 1.000 60.05457 99 LEU A C 1
ATOM 1124 O O . LEU A 1 69 ? 6.02400 -4.20800 24.40100 1.000 52.14836 99 LEU A O 1
ATOM 1140 N N . ASN A 1 70 ? 4.26100 -5.38500 23.48200 1.000 50.03495 100 ASN A N 1
ATOM 1141 C CA . ASN A 1 70 ? 3.36900 -4.23700 23.16200 1.000 51.83253 100 ASN A CA 1
ATOM 1142 C C . ASN A 1 70 ? 4.19900 -3.35600 22.22100 1.000 52.26942 100 ASN A C 1
ATOM 1143 O O . ASN A 1 70 ? 4.84500 -3.93400 21.35100 1.000 52.14573 100 ASN A O 1
ATOM 1154 N N . ASN A 1 71 ? 4.29200 -2.05200 22.45500 1.000 48.86112 101 ASN A N 1
ATOM 1155 C CA . ASN A 1 71 ? 4.95000 -1.06800 21.55400 1.000 49.71912 101 ASN A CA 1
ATOM 1156 C C . ASN A 1 71 ? 6.25600 -0.60000 22.20200 1.000 50.76925 101 ASN A C 1
ATOM 1157 O O . ASN A 1 71 ? 6.75200 0.50600 21.83200 1.000 49.44540 101 ASN A O 1
ATOM 1168 N N . THR A 1 72 ? 6.74000 -1.36100 23.19200 1.000 44.26847 102 THR A N 1
ATOM 1169 C CA . THR A 1 72 ? 8.03700 -1.11100 23.87600 1.000 52.16941 102 THR A CA 1
ATOM 1170 C C . THR A 1 72 ? 9.15100 -1.15000 22.82700 1.000 47.89258 102 THR A C 1
ATOM 1171 O O . THR A 1 72 ? 9.14400 -2.06000 22.00200 1.000 46.23186 102 THR A O 1
ATOM 1182 N N . GLU A 1 73 ? 10.01300 -0.13400 22.83500 1.000 47.71625 103 GLU A N 1
ATOM 1183 C CA . GLU A 1 73 ? 11.14400 0.01600 21.87900 1.000 47.34252 103 GLU A CA 1
ATOM 1184 C C . GLU A 1 73 ? 12.44600 0.06800 22.67900 1.000 38.47830 103 GLU A C 1
ATOM 1185 O O . GLU A 1 73 ? 12.42700 0.49600 23.85100 1.000 41.24705 103 GLU A O 1
ATOM 1197 N N . ASN A 1 74 ? 13.54000 -0.39200 22.08500 1.000 41.52603 104 ASN A N 1
ATOM 1198 C CA . ASN A 1 74 ? 14.90900 -0.31300 22.66400 1.000 43.71050 104 ASN A CA 1
ATOM 1199 C C . ASN A 1 74 ? 14.96500 -1.15100 23.94500 1.000 37.68873 104 ASN A C 1
ATOM 1200 O O . ASN A 1 74 ? 15.60900 -0.69200 24.90300 1.000 34.89892 104 ASN A O 1
ATOM 1211 N N . CYS A 1 75 ? 14.31900 -2.31900 23.95100 1.000 36.93338 105 CYS A N 1
ATOM 1212 C CA . CYS A 1 75 ? 14.67000 -3.39300 24.90700 1.000 33.87511 105 CYS A CA 1
ATOM 1213 C C . CYS A 1 75 ? 16.18300 -3.58600 24.82300 1.000 35.04368 105 CYS A C 1
ATOM 1214 O O . CYS A 1 75 ? 16.74800 -3.56600 23.68000 1.000 38.33091 105 CYS A O 1
ATOM 1221 N N . ILE A 1 76 ? 16.81400 -3.77200 25.96900 1.000 35.97010 106 ILE A N 1
ATOM 1222 C CA . ILE A 1 76 ? 18.27500 -4.03800 26.05000 1.000 36.19381 106 ILE A CA 1
ATOM 1223 C C . ILE A 1 76 ? 18.44600 -5.2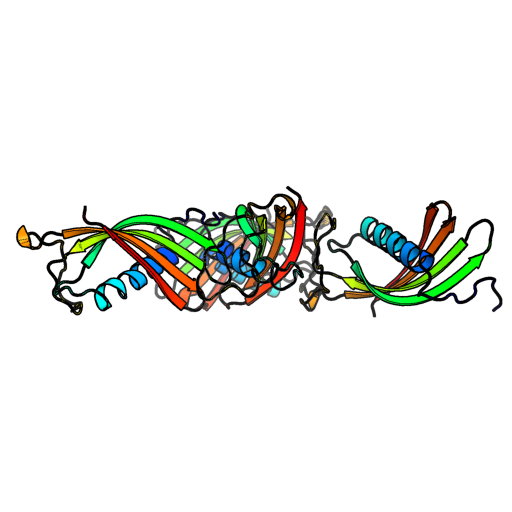6000 26.91900 1.000 27.45329 106 ILE A C 1
ATOM 1224 O O . ILE A 1 76 ? 17.55200 -5.58900 27.71300 1.000 26.17156 106 ILE A O 1
ATOM 1240 N N . PRO A 1 77 ? 19.58600 -5.97500 26.76600 1.000 30.23520 107 PRO A N 1
ATOM 1241 C CA . PRO A 1 77 ? 19.88800 -7.10600 27.64400 1.000 30.04834 107 PRO A CA 1
ATOM 1242 C C . PRO A 1 77 ? 19.88400 -6.67900 29.10800 1.000 34.47255 107 PRO A C 1
ATOM 1243 O O . PRO A 1 77 ? 20.33400 -5.56400 29.41800 1.000 38.92835 107 PRO A O 1
ATOM 1254 N N . GLN A 1 78 ? 19.41100 -7.56500 29.98100 1.000 38.63884 108 GLN A N 1
ATOM 1255 C CA . GLN A 1 78 ? 19.38400 -7.28700 31.43300 1.000 41.98661 108 GLN A CA 1
ATOM 1256 C C . GLN A 1 78 ? 20.74700 -6.78300 31.90800 1.000 45.25806 108 GLN A C 1
ATOM 1257 O O . GLN A 1 78 ? 21.75500 -7.37600 31.51600 1.000 47.46622 108 GLN A O 1
ATOM 1271 N N . LYS A 1 79 ? 20.76100 -5.75100 32.74900 1.000 54.71182 109 LYS A N 1
ATOM 1272 C CA . LYS A 1 79 ? 21.99200 -5.19000 33.36400 1.000 62.74700 109 LYS A CA 1
ATOM 1273 C C . LYS A 1 79 ? 22.10900 -5.63200 34.82900 1.000 66.66589 109 LYS A C 1
ATOM 1274 O O . LYS A 1 79 ? 23.18400 -5.36800 35.41400 1.000 75.16164 109 LYS A O 1
ATOM 1293 N N . LYS A 1 80 ? 21.06700 -6.26600 35.39600 1.000 47.97680 110 LYS A N 1
ATOM 1294 C CA . LYS A 1 80 ? 21.09600 -6.75400 36.79800 1.000 51.67988 110 LYS A CA 1
ATOM 1295 C C . LYS A 1 80 ? 21.61400 -8.18900 36.78800 1.000 54.58812 110 LYS A C 1
ATOM 1296 O O . LYS A 1 80 ? 20.99900 -9.06800 36.17400 1.000 48.98219 110 LYS A O 1
ATOM 1315 N N . PRO A 1 81 ? 22.75800 -8.46800 37.45800 1.000 58.89917 111 PRO A N 1
ATOM 1316 C CA . PRO A 1 81 ? 23.39900 -9.78500 37.38200 1.000 58.85706 111 PRO A CA 1
ATOM 1317 C C . PRO A 1 81 ? 22.46900 -10.97600 37.66900 1.000 59.69663 111 PRO A C 1
ATOM 1318 O O . PRO A 1 81 ? 22.60300 -11.97600 37.04200 1.000 57.42531 111 PRO A O 1
ATOM 1329 N N . GLU A 1 82 ? 21.53500 -10.83900 38.60600 1.000 62.31800 112 GLU A N 1
ATOM 1330 C CA . GLU A 1 82 ? 20.65700 -11.95000 39.06000 1.000 64.62091 112 GLU A CA 1
ATOM 1331 C C . GLU A 1 82 ? 19.60100 -12.24700 37.98000 1.000 59.27553 112 GLU A C 1
ATOM 1332 O O . GLU A 1 82 ? 19.05500 -13.37200 37.98700 1.000 59.30448 112 GLU A O 1
ATOM 1344 N N . LEU A 1 83 ? 19.35300 -11.31200 37.05300 1.000 52.54314 113 LEU A N 1
ATOM 1345 C CA . LEU A 1 83 ? 18.35800 -11.48300 35.95400 1.000 49.69806 113 LEU A CA 1
ATOM 1346 C C . LEU A 1 83 ? 19.03800 -11.72000 34.60000 1.000 41.88923 113 LEU A C 1
ATOM 1347 O O . LEU A 1 83 ? 18.31700 -12.06900 33.63200 1.000 39.57053 113 LEU A O 1
ATOM 1363 N N . GLU A 1 84 ? 20.35900 -11.53700 34.50300 1.000 42.29981 114 GLU A N 1
ATOM 1364 C CA . GLU A 1 84 ? 21.12200 -11.80900 33.25500 1.000 40.91806 114 GLU A CA 1
ATOM 1365 C C . GLU A 1 84 ? 20.91100 -13.29200 32.91700 1.000 43.53680 114 GLU A C 1
ATOM 1366 O O . GLU A 1 84 ? 20.99900 -14.15100 33.82200 1.000 44.68957 114 GLU A O 1
ATOM 1378 N N . LYS A 1 85 ? 20.57000 -13.58600 31.67300 1.000 41.64973 115 LYS A N 1
ATOM 1379 C CA . LYS A 1 85 ? 20.30800 -14.97100 31.21400 1.000 48.14788 115 LYS A CA 1
ATOM 1380 C C . LYS A 1 85 ? 20.56000 -15.04700 29.71200 1.000 41.92871 115 LYS A C 1
ATOM 1381 O O . LYS A 1 85 ? 19.86500 -14.36100 28.95600 1.000 39.90215 115 LYS A O 1
ATOM 1400 N N . LYS A 1 86 ? 21.54200 -15.84800 29.33200 1.000 41.28653 116 LYS A N 1
ATOM 1401 C CA . LYS A 1 86 ? 21.91200 -16.12300 27.92600 1.000 40.55223 116 LYS A CA 1
ATOM 1402 C C . LYS A 1 86 ? 21.59500 -17.59600 27.65200 1.000 46.21344 116 LYS A C 1
ATOM 1403 O O . LYS A 1 86 ? 21.90400 -18.43800 28.50600 1.000 43.65787 116 LYS A O 1
ATOM 1422 N N . MET A 1 87 ? 21.01900 -17.89100 26.49000 1.000 34.19357 117 MET A N 1
ATOM 1423 C CA . MET A 1 87 ? 20.72300 -19.27800 26.08000 1.000 40.71278 117 MET A CA 1
ATOM 1424 C C . MET A 1 87 ? 21.13200 -19.48700 24.62800 1.000 38.97309 117 MET A C 1
ATOM 1425 O O . MET A 1 87 ? 21.06300 -18.53900 23.83200 1.000 33.04344 117 MET A O 1
ATOM 1439 N N . SER A 1 88 ? 21.59300 -20.70500 24.33300 1.000 33.74352 118 SER A N 1
ATOM 1440 C CA . SER A 1 88 ? 21.75800 -21.21000 22.94900 1.000 36.67282 118 SER A CA 1
ATOM 1441 C C . SER A 1 88 ? 20.51000 -22.03400 22.61800 1.000 34.86207 118 SER A C 1
ATOM 1442 O O . SER A 1 88 ? 20.21900 -22.99400 23.35400 1.000 37.54134 118 SER A O 1
ATOM 1450 N N . CYS A 1 89 ? 19.76600 -21.63600 21.59300 1.000 30.49313 119 CYS A N 1
ATOM 1451 C CA . CYS A 1 89 ? 18.51000 -22.28700 21.17500 1.000 33.91196 119 CYS A CA 1
ATOM 1452 C C . CYS A 1 89 ? 18.65800 -22.84400 19.77000 1.000 40.07323 119 CYS A C 1
ATOM 1453 O O . CYS A 1 89 ? 19.34200 -22.21700 18.93000 1.000 36.63071 119 CYS A O 1
ATOM 1460 N N . SER A 1 90 ? 18.01800 -23.98300 19.54800 1.000 37.38080 120 SER A N 1
ATOM 1461 C CA . SER A 1 90 ? 17.81500 -24.55900 18.20800 1.000 36.29909 120 SER A CA 1
ATOM 1462 C C . SER A 1 90 ? 16.30800 -24.60200 17.93500 1.000 35.18843 120 SER A C 1
ATOM 1463 O O . SER A 1 90 ? 15.56500 -25.15700 18.75700 1.000 36.36225 120 SER A O 1
ATOM 1471 N N . PHE A 1 91 ? 15.88000 -23.94100 16.86800 1.000 28.25865 121 PHE A N 1
ATOM 1472 C CA . PHE A 1 91 ? 14.47000 -23.89300 16.40300 1.000 25.60307 121 PHE A CA 1
ATOM 1473 C C . PHE A 1 91 ? 14.37900 -24.65000 15.07200 1.000 26.06628 121 PHE A C 1
ATOM 1474 O O . PHE A 1 91 ? 15.29600 -24.55100 14.20900 1.000 28.34550 121 PHE A O 1
ATOM 1491 N N . LEU A 1 92 ? 13.31100 -25.40000 14.91000 1.000 32.94606 122 LEU A N 1
ATOM 1492 C CA . LEU A 1 92 ? 12.94400 -26.04400 13.62600 1.000 31.17742 122 LEU A CA 1
ATOM 1493 C C . LEU A 1 92 ? 11.66900 -25.35000 13.16100 1.000 25.75572 122 LEU A C 1
ATOM 1494 O O . LEU A 1 92 ? 10.63300 -25.45600 13.85900 1.000 27.07167 122 LEU A O 1
ATOM 1510 N N . VAL A 1 93 ? 11.77200 -24.60000 12.08100 1.000 26.44791 123 VAL A N 1
ATOM 1511 C CA . VAL A 1 93 ? 10.63800 -23.79400 11.56600 1.000 31.66432 123 VAL A CA 1
ATOM 1512 C C . VAL A 1 93 ? 10.21700 -24.36800 10.21700 1.000 31.50378 123 VAL A C 1
ATOM 1513 O O . VAL A 1 93 ? 11.03100 -24.33700 9.28300 1.000 29.48248 123 VAL A O 1
ATOM 1526 N N . GLY A 1 94 ? 8.97800 -24.84100 10.12600 1.000 29.26404 124 GLY A N 1
ATOM 1527 C CA . GLY A 1 94 ? 8.39300 -25.28600 8.85700 1.000 28.27707 124 GLY A CA 1
ATOM 1528 C C . GLY A 1 94 ? 7.75000 -24.11500 8.15600 1.000 31.94594 124 GLY A C 1
ATOM 1529 O O . GLY A 1 94 ? 7.21100 -23.25800 8.86700 1.000 35.13579 124 GLY A O 1
ATOM 1533 N N . ALA A 1 95 ? 7.87500 -24.03200 6.83900 1.000 28.97716 125 ALA A N 1
ATOM 1534 C CA . ALA A 1 95 ? 7.42800 -22.85500 6.06800 1.000 34.07777 125 ALA A CA 1
ATOM 1535 C C . ALA A 1 95 ? 7.11900 -23.19500 4.62300 1.000 32.44336 125 ALA A C 1
ATOM 1536 O O . ALA A 1 95 ? 7.75500 -24.10200 4.03400 1.000 29.17718 125 ALA A O 1
ATOM 1543 N N . LEU A 1 96 ? 6.15100 -22.45900 4.08000 1.000 28.29550 126 LEU A N 1
ATOM 1544 C CA . LEU A 1 96 ? 6.02800 -22.15400 2.64200 1.000 32.12227 126 LEU A CA 1
ATOM 1545 C C . LEU A 1 96 ? 6.20900 -20.64300 2.56000 1.000 29.69567 126 LEU A C 1
ATOM 1546 O O . LEU A 1 96 ? 5.24300 -19.88800 2.63000 1.000 31.59589 126 LEU A O 1
ATOM 1562 N N . PRO A 1 97 ? 7.46400 -20.16000 2.58000 1.000 28.99821 127 PRO A N 1
ATOM 1563 C CA . PRO A 1 97 ? 7.75100 -18.75900 2.86500 1.000 37.08076 127 PRO A CA 1
ATOM 1564 C C . PRO A 1 97 ? 7.18500 -17.84800 1.76200 1.000 37.90981 127 PRO A C 1
ATOM 1565 O O . PRO A 1 97 ? 6.75700 -16.73500 2.04300 1.000 35.82008 127 PRO A O 1
ATOM 1576 N N . TRP A 1 98 ? 7.08200 -18.36600 0.54300 1.000 36.15170 128 TRP A N 1
ATOM 1577 C CA . TRP A 1 98 ? 6.46100 -17.63900 -0.59400 1.000 39.95479 128 TRP A CA 1
ATOM 1578 C C . TRP A 1 98 ? 4.97600 -17.36800 -0.29800 1.000 46.27660 128 TRP A C 1
ATOM 1579 O O . TRP A 1 98 ? 4.41500 -16.51700 -0.97600 1.000 44.93960 128 TRP A O 1
ATOM 1600 N N . ASN A 1 99 ? 4.36900 -18.09900 0.64500 1.000 48.74532 129 ASN A N 1
ATOM 1601 C CA . ASN A 1 99 ? 2.92500 -17.98500 0.98200 1.000 48.02944 129 ASN A CA 1
ATOM 1602 C C . ASN A 1 99 ? 2.75300 -17.34900 2.35600 1.000 49.96125 129 ASN A C 1
ATOM 1603 O O . ASN A 1 99 ? 1.60700 -17.27900 2.82400 1.000 50.58238 129 ASN A O 1
ATOM 1614 N N . GLY A 1 100 ? 3.84100 -16.87400 2.95500 1.000 44.34742 130 GLY A N 1
ATOM 1615 C CA . GLY A 1 100 ? 3.87700 -16.32500 4.32700 1.000 47.56097 130 GLY A CA 1
ATOM 1616 C C . GLY A 1 100 ? 3.45200 -17.34500 5.37200 1.000 51.46143 130 GLY A C 1
ATOM 1617 O O . GLY A 1 100 ? 2.91700 -16.92600 6.39500 1.000 52.45629 130 GLY A O 1
ATOM 1621 N N . GLU A 1 101 ? 3.69600 -18.64400 5.14700 1.000 40.39432 131 GLU A N 1
ATOM 1622 C CA . GLU A 1 101 ? 3.20700 -19.73000 6.05900 1.000 42.31034 131 GLU A CA 1
ATOM 1623 C C . GLU A 1 101 ? 4.41300 -20.21700 6.86200 1.000 35.64901 131 GLU A C 1
ATOM 1624 O O . GLU A 1 101 ? 5.37700 -20.69200 6.22300 1.000 31.98278 131 GLU A O 1
ATOM 1636 N N . PHE A 1 102 ? 4.41900 -20.00900 8.18200 1.000 36.20697 132 PHE A N 1
ATOM 1637 C CA . PHE A 1 102 ? 5.48500 -20.49100 9.09400 1.000 37.05707 132 PHE A CA 1
ATOM 1638 C C . PHE A 1 102 ? 4.84300 -21.20700 10.28500 1.000 33.06186 132 PHE A C 1
ATOM 1639 O O . PHE A 1 102 ? 3.80500 -20.78500 10.76200 1.000 37.97561 132 PHE A O 1
ATOM 1656 N N . ASN A 1 103 ? 5.51700 -22.23100 10.78800 1.000 37.04128 133 ASN A N 1
ATOM 1657 C CA . ASN A 1 103 ? 5.05600 -23.09000 11.91500 1.000 39.22312 133 ASN A CA 1
ATOM 1658 C C . ASN A 1 103 ? 6.30800 -23.46500 12.72300 1.000 35.47004 133 ASN A C 1
ATOM 1659 O O . ASN A 1 103 ? 7.28900 -23.88100 12.10400 1.000 37.33869 133 ASN A O 1
ATOM 1670 N N . LEU A 1 104 ? 6.29200 -23.26600 14.04000 1.000 27.62700 134 LEU A N 1
ATOM 1671 C CA . LEU A 1 104 ? 7.43200 -23.64800 14.91400 1.000 31.37745 134 LEU A CA 1
ATOM 1672 C C . LEU A 1 104 ? 7.23800 -25.10600 15.28100 1.000 30.84317 134 LEU A C 1
ATOM 1673 O O . LEU A 1 104 ? 6.29000 -25.40500 16.03800 1.000 33.29083 134 LEU A O 1
ATOM 1689 N N . LEU A 1 105 ? 8.05700 -25.97900 14.69900 1.000 32.78551 135 LEU A N 1
ATOM 1690 C CA . LEU A 1 105 ? 7.91600 -27.43300 14.83800 1.000 33.36716 135 LEU A CA 1
ATOM 1691 C C . LEU A 1 105 ? 8.60000 -27.88500 16.11500 1.000 33.70404 135 LEU A C 1
ATOM 1692 O O . LEU A 1 105 ? 8.08300 -28.81000 16.77300 1.000 38.68095 135 LEU A O 1
ATOM 1708 N N . SER A 1 106 ? 9.75200 -27.30000 16.44700 1.000 33.49349 136 SER A N 1
ATOM 1709 C CA . SER A 1 106 ? 10.50600 -27.76300 17.63000 1.000 34.22252 136 SER A CA 1
ATOM 1710 C C . SER A 1 106 ? 11.33700 -26.61600 18.17600 1.000 29.86148 136 SER A C 1
ATOM 1711 O O . SER A 1 106 ? 11.71300 -25.69400 17.37500 1.000 25.38462 136 SER A O 1
ATOM 1719 N N . LYS A 1 107 ? 11.55200 -26.63900 19.49000 1.000 34.40676 137 LYS A N 1
ATOM 1720 C CA . LYS A 1 107 ? 12.47800 -25.69000 20.16700 1.000 38.82308 137 LYS A CA 1
ATOM 1721 C C . LYS A 1 107 ? 13.31200 -26.47400 21.18700 1.000 41.92345 137 LYS A C 1
ATOM 1722 O O . LYS A 1 107 ? 12.78000 -27.45300 21.80700 1.000 37.85454 137 LYS A O 1
ATOM 1741 N N . GLU A 1 108 ? 14.56500 -26.07200 21.36300 1.000 34.76206 138 GLU A N 1
ATOM 1742 C CA . GLU A 1 108 ? 15.40800 -26.55900 22.47800 1.000 39.45473 138 GLU A CA 1
ATOM 1743 C C . GLU A 1 108 ? 16.41300 -25.47600 22.84000 1.000 40.52328 138 GLU A C 1
ATOM 1744 O O . GLU A 1 108 ? 17.11200 -24.96900 21.93100 1.000 41.88660 138 GLU A O 1
ATOM 1756 N N . CYS A 1 109 ? 16.41800 -25.09500 24.11500 1.000 38.68095 139 CYS A N 1
ATOM 1757 C CA . CYS A 1 109 ? 17.27400 -24.02000 24.64300 1.000 39.45999 139 CYS A CA 1
ATOM 1758 C C . CYS A 1 109 ? 18.10200 -24.55200 25.80600 1.000 47.15829 139 CYS A C 1
ATOM 1759 O O . CYS A 1 109 ? 17.59100 -25.37000 26.58400 1.000 44.99487 139 CYS A O 1
ATOM 1766 N N . LYS A 1 110 ? 19.35700 -24.11900 25.87300 1.000 45.71074 140 LYS A N 1
ATOM 1767 C CA . LYS A 1 110 ? 20.30600 -24.46700 26.95200 1.000 47.80047 140 LYS A CA 1
ATOM 1768 C C . LYS A 1 110 ? 20.93400 -23.16100 27.45000 1.000 47.31620 140 LYS A C 1
ATOM 1769 O O . LYS A 1 110 ? 21.21200 -22.29100 26.62300 1.000 39.22049 140 LYS A O 1
ATOM 1788 N N . ASP A 1 111 ? 21.18300 -23.04500 28.75000 1.000 48.50845 141 ASP A N 1
ATOM 1789 C CA . ASP A 1 111 ? 21.92200 -21.89900 29.33900 1.000 53.11953 141 ASP A CA 1
ATOM 1790 C C . ASP A 1 111 ? 23.34000 -21.87900 28.78100 1.000 53.93541 141 ASP A C 1
ATOM 1791 O O . ASP A 1 111 ? 23.88500 -22.95200 28.55600 1.000 48.51634 141 ASP A O 1
ATOM 1800 N N . VAL A 1 112 ? 23.93100 -20.71000 28.53200 1.000 58.27804 142 VAL A N 1
ATOM 1801 C CA . VAL A 1 112 ? 25.38800 -20.65200 28.18300 1.000 64.42615 142 VAL A CA 1
ATOM 1802 C C . VAL A 1 112 ? 26.07100 -19.59000 29.04900 1.000 70.82428 142 VAL A C 1
ATOM 1803 O O . VAL A 1 112 ? 26.91100 -19.93300 29.89200 1.000 76.52233 142 VAL A O 1
ATOM 1817 N N . ASN B 1 3 ? -0.07000 -11.53400 45.32800 1.000 66.69484 33 ASN B N 1
ATOM 1818 C CA . ASN B 1 3 ? 1.37400 -11.20400 45.19900 1.000 56.52520 33 ASN B CA 1
ATOM 1819 C C . ASN B 1 3 ? 1.76400 -10.37900 46.43300 1.000 58.92022 33 ASN B C 1
ATOM 1820 O O . ASN B 1 3 ? 0.91100 -10.21400 47.33000 1.000 61.40210 33 ASN B O 1
ATOM 1830 N N . TYR B 1 4 ? 2.98900 -9.87200 46.48100 1.000 44.96329 34 TYR B N 1
ATOM 1831 C CA . TYR B 1 4 ? 3.50300 -9.14500 47.67100 1.000 46.48452 34 TYR B CA 1
ATOM 1832 C C . TYR B 1 4 ? 3.69200 -7.66800 47.32800 1.000 45.52651 34 TYR B C 1
ATOM 1833 O O . TYR B 1 4 ? 4.46700 -6.98200 48.03500 1.000 48.46634 34 TYR B O 1
ATOM 1851 N N . PHE B 1 5 ? 3.02900 -7.18800 46.27300 1.000 43.44468 35 PHE B N 1
ATOM 1852 C CA . PHE B 1 5 ? 3.03000 -5.74500 45.91200 1.000 40.86543 35 PHE B CA 1
ATOM 1853 C C . PHE B 1 5 ? 1.83600 -5.08500 46.59300 1.000 40.40748 35 PHE B C 1
ATOM 1854 O O . PHE B 1 5 ? 0.74800 -5.67800 46.54100 1.000 44.07107 35 PHE B O 1
ATOM 1871 N N . GLY B 1 6 ? 2.03500 -3.95200 47.24800 1.000 38.87045 36 GLY B N 1
ATOM 1872 C CA . GLY B 1 6 ? 0.95500 -3.17900 47.88000 1.000 42.08399 36 GLY B CA 1
ATOM 1873 C C . GLY B 1 6 ? 0.93400 -1.76000 47.35200 1.000 42.29718 36 GLY B C 1
ATOM 1874 O O . GLY B 1 6 ? 2.01100 -1.19700 47.14100 1.000 39.12048 36 GLY B O 1
ATOM 1878 N N . SER B 1 7 ? -0.25200 -1.20100 47.12400 1.000 42.14453 37 SER B N 1
ATOM 1879 C CA . SER B 1 7 ? -0.38700 0.17100 46.59000 1.000 48.39001 37 SER B CA 1
ATOM 1880 C C . SER B 1 7 ? 0.25300 1.14200 47.59300 1.000 42.03136 37 SER B C 1
ATOM 1881 O O . SER B 1 7 ? 0.15100 0.90000 48.81400 1.000 43.22360 37 SER B O 1
ATOM 1889 N N . ILE B 1 8 ? 0.90800 2.18000 47.07600 1.000 43.60260 38 ILE B N 1
ATOM 1890 C CA . ILE B 1 8 ? 1.51200 3.28500 47.87500 1.000 45.65811 38 ILE B CA 1
ATOM 1891 C C . ILE B 1 8 ? 1.08200 4.60200 47.22800 1.000 51.03770 38 ILE B C 1
ATOM 1892 O O . ILE B 1 8 ? 0.66700 4.61800 46.04600 1.000 52.40365 38 ILE B O 1
ATOM 1908 N N . ASN B 1 9 ? 1.13900 5.67100 48.00400 1.000 44.03160 39 ASN B N 1
ATOM 1909 C CA . ASN B 1 9 ? 0.76000 7.02500 47.55000 1.000 45.50282 39 ASN B CA 1
ATOM 1910 C C . ASN B 1 9 ? 1.82800 7.49200 46.55700 1.000 49.79544 39 ASN B C 1
ATOM 1911 O O . ASN B 1 9 ? 3.03200 7.38500 46.86400 1.000 43.74998 39 ASN B O 1
ATOM 1922 N N . ILE B 1 10 ? 1.41100 8.01200 45.40800 1.000 60.65727 40 ILE B N 1
ATOM 1923 C CA . ILE B 1 10 ? 2.33200 8.55800 44.36900 1.000 61.67845 40 ILE B CA 1
ATOM 1924 C C . ILE B 1 10 ? 2.98500 9.84000 44.91300 1.000 60.70201 40 ILE B C 1
ATOM 1925 O O . ILE B 1 10 ? 4.00100 10.26200 44.35400 1.000 61.57844 40 ILE B O 1
ATOM 1941 N N . SER B 1 11 ? 2.44000 10.42500 45.98800 1.000 50.57975 41 SER B N 1
ATOM 1942 C CA . SER B 1 11 ? 3.00100 11.61300 46.68500 1.000 54.36178 41 SER B CA 1
ATOM 1943 C C . SER B 1 11 ? 4.36200 11.29700 47.32300 1.000 56.21200 41 SER B C 1
ATOM 1944 O O . SER B 1 11 ? 5.14200 12.23800 47.55100 1.000 64.52616 41 SER B O 1
ATOM 1952 N N . ASN B 1 12 ? 4.63800 10.02800 47.61200 1.000 55.26978 42 ASN B N 1
ATOM 1953 C CA . ASN B 1 12 ? 5.83700 9.56700 48.36900 1.000 55.06450 42 ASN B CA 1
ATOM 1954 C C . ASN B 1 12 ? 7.11100 10.01100 47.63200 1.000 55.50929 42 ASN B C 1
ATOM 1955 O O . ASN B 1 12 ? 7.20600 9.76000 46.43200 1.000 55.45928 42 ASN B O 1
ATOM 1966 N N . ALA B 1 13 ? 8.05400 10.63800 48.34000 1.000 47.20566 43 ALA B N 1
ATOM 1967 C CA . ALA B 1 13 ? 9.35600 11.11200 47.81600 1.000 40.23114 43 ALA B CA 1
ATOM 1968 C C . ALA B 1 13 ? 10.07600 9.98100 47.07100 1.000 45.33701 43 ALA B C 1
ATOM 1969 O O . ALA B 1 13 ? 10.63000 10.23000 45.99600 1.000 40.19956 43 ALA B O 1
ATOM 1976 N N . ASN B 1 14 ? 10.03800 8.75400 47.59000 1.000 39.64160 44 ASN B N 1
ATOM 1977 C CA . ASN B 1 14 ? 10.74900 7.61900 46.95700 1.000 45.69495 44 ASN B CA 1
ATOM 1978 C C . ASN B 1 14 ? 10.09100 7.21000 45.64100 1.000 35.96221 44 ASN B C 1
ATOM 1979 O O . ASN B 1 14 ? 10.83900 6.76500 44.74900 1.000 36.97812 44 ASN B O 1
ATOM 1990 N N . VAL B 1 15 ? 8.76300 7.33300 45.50700 1.000 37.76242 45 VAL B N 1
ATOM 1991 C CA . VAL B 1 15 ? 8.06800 7.05500 44.22000 1.000 40.88385 45 VAL B CA 1
ATOM 1992 C C . VAL B 1 15 ? 8.55100 8.09900 43.21000 1.000 41.38654 45 VAL B C 1
ATOM 1993 O O . VAL B 1 15 ? 8.84700 7.73200 42.08500 1.000 31.13005 45 VAL B O 1
ATOM 2006 N N . LYS B 1 16 ? 8.60800 9.36500 43.59400 1.000 38.53883 46 LYS B N 1
ATOM 2007 C CA . LYS B 1 16 ? 9.06900 10.43100 42.67200 1.000 38.02035 46 LYS B CA 1
ATOM 2008 C C . LYS B 1 16 ? 10.53400 10.17200 42.26900 1.000 34.32517 46 LYS B C 1
ATOM 2009 O O . LYS B 1 16 ? 10.80800 10.33800 41.09000 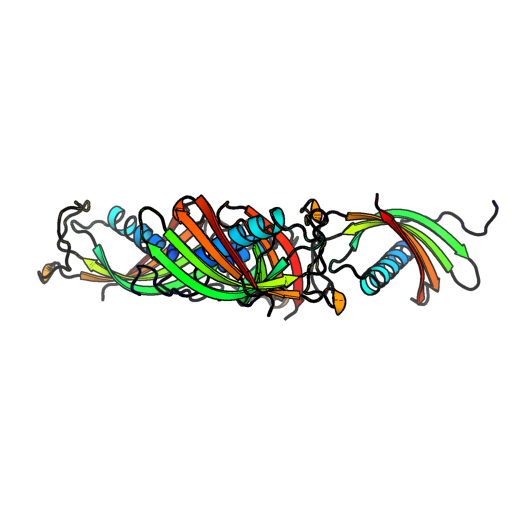1.000 30.70895 46 LYS B O 1
ATOM 2028 N N . GLN B 1 17 ? 11.41400 9.76200 43.19000 1.000 33.90670 47 GLN B N 1
ATOM 2029 C CA . GLN B 1 17 ? 12.82100 9.43200 42.82800 1.000 29.72198 47 GLN B CA 1
ATOM 2030 C C . GLN B 1 17 ? 12.82700 8.20900 41.88600 1.000 31.60905 47 GLN B C 1
ATOM 2031 O O . GLN B 1 17 ? 13.57900 8.23800 40.90500 1.000 35.65691 47 GLN B O 1
ATOM 2045 N N . ALA B 1 18 ? 12.02900 7.17800 42.16700 1.000 27.85860 48 ALA B N 1
ATOM 2046 C CA . ALA B 1 18 ? 11.91900 5.97800 41.30100 1.000 30.40101 48 ALA B CA 1
ATOM 2047 C C . ALA B 1 18 ? 11.48100 6.37400 39.87400 1.000 25.78730 48 ALA B C 1
ATOM 2048 O O . ALA B 1 18 ? 12.03800 5.85800 38.93000 1.000 25.87942 48 ALA B O 1
ATOM 2055 N N . VAL B 1 19 ? 10.49800 7.25400 39.72900 1.000 28.25339 49 VAL B N 1
ATOM 2056 C CA . VAL B 1 19 ? 10.03400 7.74500 38.39700 1.000 29.14297 49 VAL B CA 1
ATOM 2057 C C . VAL B 1 19 ? 11.17000 8.53500 37.73300 1.000 26.06102 49 VAL B C 1
ATOM 2058 O O . VAL B 1 19 ? 11.43800 8.29000 36.53300 1.000 28.20865 49 VAL B O 1
ATOM 2071 N N . TRP B 1 20 ? 11.84600 9.43100 38.46800 1.000 30.15888 50 TRP B N 1
ATOM 2072 C CA . TRP B 1 20 ? 13.02900 10.17200 37.94400 1.000 32.54601 50 TRP B CA 1
ATOM 2073 C C . TRP B 1 20 ? 14.03700 9.16600 37.39600 1.000 27.41381 50 TRP B C 1
ATOM 2074 O O . TRP B 1 20 ? 14.50400 9.34200 36.30800 1.000 24.81613 50 TRP B O 1
ATOM 2095 N N . PHE B 1 21 ? 14.36600 8.14000 38.15900 1.000 25.29251 51 PHE B N 1
ATOM 2096 C CA . PHE B 1 21 ? 15.39100 7.15300 37.74300 1.000 29.11139 51 PHE B CA 1
ATOM 2097 C C . PHE B 1 21 ? 14.90200 6.36700 36.51000 1.000 28.37445 51 PHE B C 1
ATOM 2098 O O . PHE B 1 21 ? 15.66800 6.23900 35.56300 1.000 31.96173 51 PHE B O 1
ATOM 2115 N N . ALA B 1 22 ? 13.68900 5.83900 36.53800 1.000 28.01652 52 ALA B N 1
ATOM 2116 C CA . ALA B 1 22 ? 13.09000 5.08100 35.42400 1.000 28.55079 52 ALA B CA 1
ATOM 2117 C C . ALA B 1 22 ? 13.12700 5.91200 34.13600 1.000 26.66899 52 ALA B C 1
ATOM 2118 O O . ALA B 1 22 ? 13.54400 5.38300 33.08400 1.000 28.47183 52 ALA B O 1
ATOM 2125 N N . MET B 1 23 ? 12.71900 7.17600 34.21300 1.000 28.79819 53 MET B N 1
ATOM 2126 C CA . MET B 1 23 ? 12.59200 8.03800 33.00100 1.000 28.41656 53 MET B CA 1
ATOM 2127 C C . MET B 1 23 ? 13.98000 8.40800 32.47100 1.000 27.73490 53 MET B C 1
ATOM 2128 O O . MET B 1 23 ? 14.16300 8.46500 31.23300 1.000 28.32708 53 MET B O 1
ATOM 2142 N N A LYS B 1 24 ? 14.95300 8.62500 33.35900 0.512 31.30375 54 LYS B N 1
ATOM 2143 N N B LYS B 1 24 ? 14.95000 8.62700 33.36000 0.488 31.24585 54 LYS B N 1
ATOM 2144 C CA A LYS B 1 24 ? 16.35300 8.90800 32.94500 0.512 33.05923 54 LYS B CA 1
ATOM 2145 C CA B LYS B 1 24 ? 16.35400 8.90300 32.96500 0.488 33.51718 54 LYS B CA 1
ATOM 2146 C C A LYS B 1 24 ? 16.85700 7.69500 32.16300 0.512 36.55701 54 LYS B C 1
ATOM 2147 C C B LYS B 1 24 ? 16.85400 7.69800 32.16400 0.488 37.10182 54 LYS B C 1
ATOM 2148 O O A LYS B 1 24 ? 17.40400 7.88100 31.09400 0.512 32.90131 54 LYS B O 1
ATOM 2149 O O B LYS B 1 24 ? 17.39800 7.89000 31.08700 0.488 32.66181 54 LYS B O 1
ATOM 2186 N N . GLU B 1 25 ? 16.63000 6.48700 32.67100 1.000 30.98003 55 GLU B N 1
ATOM 2187 C CA . GLU B 1 25 ? 17.11700 5.25400 32.01700 1.000 30.32732 55 GLU B CA 1
ATOM 2188 C C . GLU B 1 25 ? 16.29600 5.00000 30.74900 1.000 31.04583 55 GLU B C 1
ATOM 2189 O O . GLU B 1 25 ? 16.88700 4.56500 29.77600 1.000 32.38283 55 GLU B O 1
ATOM 2202 N N . TYR B 1 26 ? 14.98500 5.24600 30.74500 1.000 29.97465 56 TYR B N 1
ATOM 2203 C CA . TYR B 1 26 ? 14.11500 5.05300 29.55800 1.000 33.12502 56 TYR B CA 1
ATOM 2204 C C . TYR B 1 26 ? 14.65600 5.88200 28.39100 1.000 36.36225 56 TYR B C 1
ATOM 2205 O O . TYR B 1 26 ? 14.81500 5.38600 27.26200 1.000 31.23532 56 TYR B O 1
ATOM 2223 N N . ASN B 1 27 ? 14.94900 7.15400 28.67500 1.000 33.12239 57 ASN B N 1
ATOM 2224 C CA . ASN B 1 27 ? 15.42700 8.12300 27.65800 1.000 33.01975 57 ASN B CA 1
ATOM 2225 C C . ASN B 1 27 ? 16.85500 7.75000 27.19700 1.000 38.25722 57 ASN B C 1
ATOM 2226 O O . ASN B 1 27 ? 17.15700 7.88600 26.00000 1.000 40.18640 57 ASN B O 1
ATOM 2237 N N A LYS B 1 28 ? 17.71900 7.32700 28.11700 0.401 37.98087 58 LYS B N 1
ATOM 2238 N N B LYS B 1 28 ? 17.72200 7.32600 28.12200 0.599 37.19657 58 LYS B N 1
ATOM 2239 C CA A LYS B 1 28 ? 19.10900 6.89700 27.82300 0.401 42.55247 58 LYS B CA 1
ATOM 2240 C CA B LYS B 1 28 ? 19.11000 6.89200 27.81900 0.599 42.49457 58 LYS B CA 1
ATOM 2241 C C A LYS B 1 28 ? 19.06100 5.69600 26.87500 0.401 44.62377 58 LYS B C 1
ATOM 2242 C C B LYS B 1 28 ? 19.05500 5.69700 26.86500 0.599 45.11330 58 LYS B C 1
ATOM 2243 O O A LYS B 1 28 ? 19.87900 5.64400 25.96500 0.401 45.43966 58 LYS B O 1
ATOM 2244 O O B LYS B 1 28 ? 19.87200 5.64500 25.95300 0.599 44.40269 58 LYS B O 1
ATOM 2281 N N . GLU B 1 29 ? 18.12000 4.77500 27.08700 1.000 34.88576 59 GLU B N 1
ATOM 2282 C CA . GLU B 1 29 ? 18.01700 3.52800 26.30100 1.000 44.35005 59 GLU B CA 1
ATOM 2283 C C . GLU B 1 29 ? 17.31100 3.80600 24.97500 1.000 43.81578 59 GLU B C 1
ATOM 2284 O O . GLU B 1 29 ? 17.54400 3.06300 24.02500 1.000 44.43427 59 GLU B O 1
ATOM 2297 N N . SER B 1 30 ? 16.46200 4.82200 24.90200 1.000 46.50294 60 SER B N 1
ATOM 2298 C CA . SER B 1 30 ? 15.61700 5.06200 23.70900 1.000 50.09022 60 SER B CA 1
ATOM 2299 C C . SER B 1 30 ? 16.52500 5.63900 22.61300 1.000 52.37996 60 SER B C 1
ATOM 2300 O O . SER B 1 30 ? 17.43600 6.40800 22.96600 1.000 57.31740 60 SER B O 1
ATOM 2308 N N . GLU B 1 31 ? 16.31100 5.28100 21.34200 1.000 57.09369 61 GLU B N 1
ATOM 2309 C CA . GLU B 1 31 ? 17.10100 5.84800 20.22500 1.000 64.19454 61 GLU B CA 1
ATOM 2310 C C . GLU B 1 31 ? 16.23000 6.91700 19.56500 1.000 61.18892 61 GLU B C 1
ATOM 2311 O O . GLU B 1 31 ? 16.54600 7.29000 18.44000 1.000 62.57856 61 GLU B O 1
ATOM 2323 N N . ASP B 1 32 ? 15.19100 7.41500 20.24800 1.000 53.43272 62 ASP B N 1
ATOM 2324 C CA . ASP B 1 32 ? 14.38100 8.56900 19.78100 1.000 54.17755 62 ASP B CA 1
ATOM 2325 C C . ASP B 1 32 ? 15.25800 9.81400 19.84100 1.000 50.17180 62 ASP B C 1
ATOM 2326 O O . ASP B 1 32 ? 16.09200 9.90400 20.77500 1.000 55.06450 62 ASP B O 1
ATOM 2335 N N . LYS B 1 33 ? 15.10800 10.76800 18.93800 1.000 52.39839 63 LYS B N 1
ATOM 2336 C CA . LYS B 1 33 ? 15.94400 11.98300 19.04300 1.000 52.52209 63 LYS B CA 1
ATOM 2337 C C . LYS B 1 33 ? 15.31100 12.95300 20.03600 1.000 39.95742 63 LYS B C 1
ATOM 2338 O O . LYS B 1 33 ? 15.99700 13.85500 20.40500 1.000 47.71888 63 LYS B O 1
ATOM 2357 N N . TYR B 1 34 ? 14.05500 12.75900 20.42200 1.000 38.60726 64 TYR B N 1
ATOM 2358 C CA . TYR B 1 34 ? 13.33800 13.62300 21.38800 1.000 35.17790 64 TYR B CA 1
ATOM 2359 C C . TYR B 1 34 ? 13.24600 12.94600 22.76100 1.000 39.21523 64 TYR B C 1
ATOM 2360 O O . TYR B 1 34 ? 13.20100 11.74500 22.84300 1.000 36.37805 64 TYR B O 1
ATOM 2378 N N . VAL B 1 35 ? 13.14700 13.75100 23.80700 1.000 34.74364 65 VAL B N 1
ATOM 2379 C CA . VAL B 1 35 ? 13.03300 13.29300 25.21100 1.000 34.13041 65 VAL B CA 1
ATOM 2380 C C . VAL B 1 35 ? 11.55600 13.04600 25.50700 1.000 33.69878 65 VAL B C 1
ATOM 2381 O O . VAL B 1 35 ? 10.75600 13.83200 25.04500 1.000 37.26236 65 VAL B O 1
ATOM 2394 N N . PHE B 1 36 ? 11.22200 11.98100 26.22900 1.000 34.77785 66 PHE B N 1
ATOM 2395 C CA . PHE B 1 36 ? 9.84900 11.69500 26.68900 1.000 34.60415 66 PHE B CA 1
ATOM 2396 C C . PHE B 1 36 ? 9.74100 12.15800 28.13800 1.000 34.39097 66 PHE B C 1
ATOM 2397 O O . PHE B 1 36 ? 10.63000 11.82700 28.87800 1.000 40.71278 66 PHE B O 1
ATOM 2414 N N . LEU B 1 37 ? 8.69700 12.87700 28.51200 1.000 31.18005 67 LEU B N 1
ATOM 2415 C CA . LEU B 1 37 ? 8.51300 13.29500 29.91100 1.000 35.20685 67 LEU B CA 1
ATOM 2416 C C . LEU B 1 37 ? 7.17200 12.75900 30.41300 1.000 33.33031 67 LEU B C 1
ATOM 2417 O O . LEU B 1 37 ? 6.39800 12.26400 29.61200 1.000 35.10421 67 LEU B O 1
ATOM 2433 N N . VAL B 1 38 ? 6.94400 12.79300 31.71500 1.000 29.71409 68 VAL B N 1
ATOM 2434 C CA . VAL B 1 38 ? 5.73200 12.21600 32.34300 1.000 32.12490 68 VAL B CA 1
ATOM 2435 C C . VAL B 1 38 ? 4.50400 13.13200 32.25100 1.000 37.20183 68 VAL B C 1
ATOM 2436 O O . VAL B 1 38 ? 4.56800 14.22200 32.79500 1.000 35.94115 68 VAL B O 1
ATOM 2449 N N . ASP B 1 39 ? 3.42100 12.67900 31.61200 1.000 31.61958 69 ASP B N 1
ATOM 2450 C CA . ASP B 1 39 ? 2.11400 13.36600 31.58300 1.000 32.81709 69 ASP B CA 1
ATOM 2451 C C . ASP B 1 39 ? 1.51200 13.20300 32.97100 1.000 38.16773 69 ASP B C 1
ATOM 2452 O O . ASP B 1 39 ? 0.96900 14.16000 33.45300 1.000 37.05444 69 ASP B O 1
ATOM 2461 N N . LYS B 1 40 ? 1.40500 11.99500 33.49000 1.000 35.69902 70 LYS B N 1
ATOM 2462 C CA . LYS B 1 40 ? 0.83200 11.82500 34.84100 1.000 40.22588 70 LYS B CA 1
ATOM 2463 C C . LYS B 1 40 ? 1.39500 10.57900 35.50200 1.000 40.59960 70 LYS B C 1
ATOM 2464 O O . LYS B 1 40 ? 1.64400 9.61200 34.78700 1.000 42.68407 70 LYS B O 1
ATOM 2483 N N . ILE B 1 41 ? 1.62400 10.62600 36.80700 1.000 35.97537 71 ILE B N 1
ATOM 2484 C CA . ILE B 1 41 ? 1.98000 9.23500 37.37300 1.000 28.63764 71 ILE B CA 1
ATOM 2485 C C . ILE B 1 41 ? 0.61300 8.61900 37.68500 1.000 31.31428 71 ILE B C 1
ATOM 2486 O O . ILE B 1 41 ? -0.14200 9.26100 38.36300 1.000 34.44887 71 ILE B O 1
ATOM 2503 N N . LEU B 1 42 ? 0.30100 7.42500 37.21800 1.000 34.46729 72 LEU B N 1
ATOM 2504 C CA . LEU B 1 42 ? -1.04200 6.83600 37.39100 1.000 38.95204 72 LEU B CA 1
ATOM 2505 C C . LEU B 1 42 ? -1.16800 6.00500 38.65500 1.000 38.09930 72 LEU B C 1
ATOM 2506 O O . LEU B 1 42 ? -2.15600 6.14800 39.34600 1.000 42.20506 72 LEU B O 1
ATOM 2522 N N A HIS B 1 43 ? -0.20600 5.13500 38.89000 0.476 32.20123 73 HIS B N 1
ATOM 2523 N N B HIS B 1 43 ? -0.25900 5.05800 38.82700 0.524 33.44085 73 HIS B N 1
ATOM 2524 C CA A HIS B 1 43 ? -0.39800 4.18100 39.98400 0.476 32.56443 73 HIS B CA 1
ATOM 2525 C CA B HIS B 1 43 ? -0.39900 4.15300 39.97800 0.524 31.98541 73 HIS B CA 1
ATOM 2526 C C A HIS B 1 43 ? 0.96300 3.80700 40.61900 0.476 29.85884 73 HIS B C 1
ATOM 2527 C C B HIS B 1 43 ? 0.96900 3.82200 40.62200 0.524 29.55354 73 HIS B C 1
ATOM 2528 O O A HIS B 1 43 ? 1.91700 3.81100 39.85600 0.476 31.75381 73 HIS B O 1
ATOM 2529 O O B HIS B 1 43 ? 1.92300 3.81900 39.85400 0.524 31.66695 73 HIS B O 1
ATOM 2556 N N . ALA B 1 44 ? 1.05900 3.26900 41.85900 1.000 34.09883 74 ALA B N 1
ATOM 2557 C CA . ALA B 1 44 ? 2.49000 2.95900 42.31700 1.000 34.12778 74 ALA B CA 1
ATOM 2558 C C . ALA B 1 44 ? 2.36800 1.82000 43.33000 1.000 31.56694 74 ALA B C 1
ATOM 2559 O O . ALA B 1 44 ? 1.44300 1.89700 44.11400 1.000 33.73826 74 ALA B O 1
ATOM 2567 N N . LYS B 1 45 ? 3.16100 0.77300 43.25900 1.000 30.26942 75 LYS B N 1
ATOM 2568 C CA . LYS B 1 45 ? 3.08100 -0.32500 44.24200 1.000 32.91974 75 LYS B CA 1
ATOM 2569 C C . LYS B 1 45 ? 4.48400 -0.61100 44.74400 1.000 31.99331 75 LYS B C 1
ATOM 2570 O O . LYS B 1 45 ? 5.40700 -0.39500 43.99200 1.000 30.28521 75 LYS B O 1
ATOM 2589 N N . LEU B 1 46 ? 4.60500 -1.11000 45.96300 1.000 29.09559 76 LEU B N 1
ATOM 2590 C CA . LEU B 1 46 ? 5.90100 -1.44300 46.57300 1.000 25.15565 76 LEU B CA 1
ATOM 2591 C C . LEU B 1 46 ? 5.90300 -2.89900 47.03100 1.000 30.00097 76 LEU B C 1
ATOM 2592 O O . LEU B 1 46 ? 4.94200 -3.31600 47.65000 1.000 34.93577 76 LEU B O 1
ATOM 2608 N N . GLN B 1 47 ? 6.95300 -3.63900 46.73900 1.000 29.00085 77 GLN B N 1
ATOM 2609 C CA . GLN B 1 47 ? 7.12300 -4.99700 47.24900 1.000 29.21929 77 GLN B CA 1
ATOM 2610 C C . GLN B 1 47 ? 8.41500 -4.91500 48.05600 1.000 34.66995 77 GLN B C 1
ATOM 2611 O O . GLN B 1 47 ? 9.36200 -4.33600 47.55300 1.000 30.02728 77 GLN B O 1
ATOM 2625 N N . ILE B 1 48 ? 8.43400 -5.43400 49.27100 1.000 29.98254 78 ILE B N 1
ATOM 2626 C CA . ILE B 1 48 ? 9.63000 -5.39400 50.13800 1.000 28.44815 78 ILE B CA 1
ATOM 2627 C C . ILE B 1 48 ? 10.26500 -6.78600 50.17300 1.000 33.90407 78 ILE B C 1
ATOM 2628 O O . ILE B 1 48 ? 9.66900 -7.64500 50.76700 1.000 34.47519 78 ILE B O 1
ATOM 2644 N N . THR B 1 49 ? 11.40100 -7.01000 49.51200 1.000 34.65152 79 THR B N 1
ATOM 2645 C CA . THR B 1 49 ? 12.14000 -8.30500 49.50400 1.000 44.32374 79 THR B CA 1
ATOM 2646 C C . THR B 1 49 ? 13.55200 -7.96600 50.00200 1.000 44.34742 79 THR B C 1
ATOM 2647 O O . THR B 1 49 ? 13.64200 -7.13900 50.88400 1.000 38.21248 79 THR B O 1
ATOM 2658 N N . ASP B 1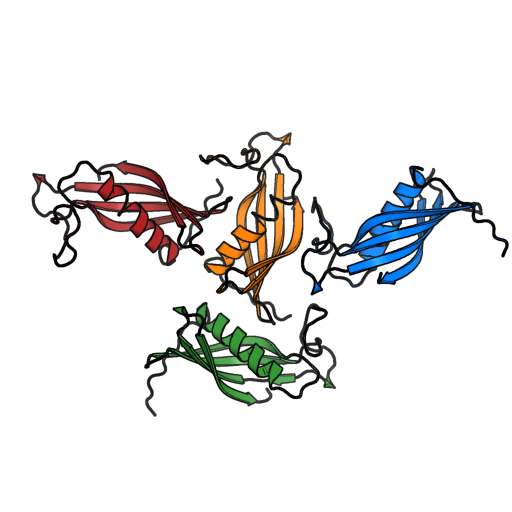 50 ? 14.64200 -8.48500 49.40500 1.000 46.10026 80 ASP B N 1
ATOM 2659 C CA . ASP B 1 50 ? 16.04300 -8.06200 49.64200 1.000 49.04535 80 ASP B CA 1
ATOM 2660 C C . ASP B 1 50 ? 16.26100 -6.60200 49.20700 1.000 43.34730 80 ASP B C 1
ATOM 2661 O O . ASP B 1 50 ? 17.03100 -5.97200 49.82500 1.000 39.24418 80 ASP B O 1
ATOM 2670 N N . ARG B 1 51 ? 15.49700 -6.03200 48.29300 1.000 38.90466 81 ARG B N 1
ATOM 2671 C CA . ARG B 1 51 ? 15.60300 -4.58400 47.96500 1.000 39.33893 81 ARG B CA 1
ATOM 2672 C C . ARG B 1 51 ? 14.19700 -3.99300 47.89600 1.000 34.21989 81 ARG B C 1
ATOM 2673 O O . ARG B 1 51 ? 13.25900 -4.76000 47.87200 1.000 42.69196 81 ARG B O 1
ATOM 2694 N N . MET B 1 52 ? 14.03100 -2.68300 48.01000 1.000 29.04822 82 MET B N 1
ATOM 2695 C CA . MET B 1 52 ? 12.58700 -2.21200 47.78400 1.000 31.78276 82 MET B CA 1
ATOM 2696 C C . MET B 1 52 ? 12.29200 -2.25800 46.28900 1.000 39.52579 82 MET B C 1
ATOM 2697 O O . MET B 1 52 ? 13.14100 -1.83800 45.53300 1.000 39.67844 82 MET B O 1
ATOM 2712 N N . GLU B 1 53 ? 11.13900 -2.75400 45.87600 1.000 31.96699 83 GLU B N 1
ATOM 2713 C CA . GLU B 1 53 ? 10.79700 -2.78300 44.43500 1.000 30.98266 83 GLU B CA 1
ATOM 2714 C C . GLU B 1 53 ? 9.53500 -1.95600 44.19000 1.000 29.15086 83 GLU B C 1
ATOM 2715 O O . GLU B 1 53 ? 8.55200 -2.26300 44.80100 1.000 31.39061 83 GLU B O 1
ATOM 2727 N N . TYR B 1 54 ? 9.57700 -0.96100 43.31000 1.000 30.86949 84 TYR B N 1
ATOM 2728 C CA . TYR B 1 54 ? 8.44300 -0.08400 42.98200 1.000 29.05612 84 TYR B CA 1
ATOM 2729 C C . TYR B 1 54 ? 7.93500 -0.39400 41.57600 1.000 28.69555 84 TYR B C 1
ATOM 2730 O O . TYR B 1 54 ? 8.72000 -0.20500 40.68200 1.000 32.80657 84 TYR B O 1
ATOM 2748 N N . GLN B 1 55 ? 6.71700 -0.90400 41.40000 1.000 29.53249 85 GLN B N 1
ATOM 2749 C CA . GLN B 1 55 ? 6.12700 -1.06700 40.04600 1.000 32.11701 85 GLN B CA 1
ATOM 2750 C C . GLN B 1 55 ? 5.30300 0.22100 39.86600 1.000 31.34586 85 GLN B C 1
ATOM 2751 O O . GLN B 1 55 ? 4.35700 0.40300 40.59500 1.000 36.74651 85 GLN B O 1
ATOM 2765 N N . ILE B 1 56 ? 5.69500 1.13300 38.99000 1.000 30.26679 86 ILE B N 1
ATOM 2766 C CA . ILE B 1 56 ? 4.99900 2.42000 38.79700 1.000 30.30363 86 ILE B CA 1
ATOM 2767 C C . ILE B 1 56 ? 4.39600 2.48000 37.39400 1.000 30.91686 86 ILE B C 1
ATOM 2768 O O . ILE B 1 56 ? 5.11400 2.15300 36.46900 1.000 31.12215 86 ILE B O 1
ATOM 2784 N N . ASP B 1 57 ? 3.13400 2.89000 37.25900 1.000 32.41441 87 ASP B N 1
ATOM 2785 C CA . ASP B 1 57 ? 2.43300 3.03000 35.96600 1.000 30.55630 87 ASP B CA 1
ATOM 2786 C C . ASP B 1 57 ? 2.37800 4.52800 35.67600 1.000 31.75118 87 ASP B C 1
ATOM 2787 O O . ASP B 1 57 ? 1.92400 5.23700 36.54000 1.000 30.54314 87 ASP B O 1
ATOM 2796 N N . VAL B 1 58 ? 2.83900 4.98000 34.51800 1.000 30.33785 88 VAL B N 1
ATOM 2797 C CA . VAL B 1 58 ? 2.88600 6.41300 34.16300 1.000 28.63238 88 VAL B CA 1
ATOM 2798 C C . VAL B 1 58 ? 2.39500 6.58600 32.73200 1.000 33.00396 88 VAL B C 1
ATOM 2799 O O . VAL B 1 58 ? 2.42600 5.64300 31.98600 1.000 37.45712 88 VAL B O 1
ATOM 2812 N N . GLN B 1 59 ? 1.92800 7.77000 32.39800 1.000 29.37721 89 GLN B N 1
ATOM 2813 C CA . GLN B 1 59 ? 1.61400 8.13000 31.01300 1.000 27.12430 89 GLN B CA 1
ATOM 2814 C C . GLN B 1 59 ? 2.75100 9.06200 30.61100 1.000 29.22456 89 GLN B C 1
ATOM 2815 O O . GLN B 1 59 ? 3.03000 9.96500 31.37000 1.000 31.08794 89 GLN B O 1
ATOM 2829 N N . ILE B 1 60 ? 3.41600 8.82200 29.49300 1.000 29.33510 90 ILE B N 1
ATOM 2830 C CA . ILE B 1 60 ? 4.53600 9.68200 29.04600 1.000 29.36405 90 ILE B CA 1
ATOM 2831 C C . ILE B 1 60 ? 4.23400 10.15600 27.63800 1.000 34.46466 90 ILE B C 1
ATOM 2832 O O . ILE B 1 60 ? 3.46900 9.51400 26.95200 1.000 45.45545 90 ILE B O 1
ATOM 2848 N N . SER B 1 61 ? 4.82700 11.25000 27.23100 1.000 35.18053 91 SER B N 1
ATOM 2849 C CA . SER B 1 61 ? 4.63300 11.75500 25.86500 1.000 37.19657 91 SER B CA 1
ATOM 2850 C C . SER B 1 61 ? 5.94300 12.29400 25.28700 1.000 39.70739 91 SER B C 1
ATOM 2851 O O . SER B 1 61 ? 6.82900 12.61800 26.03900 1.000 37.53082 91 SER B O 1
ATOM 2859 N N . ARG B 1 62 ? 6.06600 12.27100 23.96300 1.000 38.64148 92 ARG B N 1
ATOM 2860 C CA . ARG B 1 62 ? 7.25500 12.78500 23.26500 1.000 33.60666 92 ARG B CA 1
ATOM 2861 C C . ARG B 1 62 ? 7.22700 14.29700 23.43900 1.000 36.13591 92 ARG B C 1
ATOM 2862 O O . ARG B 1 62 ? 6.20800 14.85600 23.12500 1.000 36.75967 92 ARG B O 1
ATOM 2883 N N . SER B 1 63 ? 8.29000 14.91200 23.93600 1.000 34.90945 93 SER B N 1
ATOM 2884 C CA . SER B 1 63 ? 8.37700 16.37000 24.16900 1.000 37.84401 93 SER B CA 1
ATOM 2885 C C . SER B 1 63 ? 8.93900 17.05700 22.93100 1.000 43.10254 93 SER B C 1
ATOM 2886 O O . SER B 1 63 ? 9.28600 16.36200 21.98700 1.000 42.39192 93 SER B O 1
ATOM 2894 N N . ASN B 1 64 ? 9.01600 18.38300 22.93500 1.000 43.31572 94 ASN B N 1
ATOM 2895 C CA . ASN B 1 64 ? 9.61800 19.15900 21.82700 1.000 44.57640 94 ASN B CA 1
ATOM 2896 C C . ASN B 1 64 ? 11.09800 19.42100 22.12100 1.000 44.72642 94 ASN B C 1
ATOM 2897 O O . ASN B 1 64 ? 11.65900 20.26400 21.45900 1.000 46.05026 94 ASN B O 1
ATOM 2908 N N . CYS B 1 65 ? 11.69200 18.78600 23.12400 1.000 36.38857 95 CYS B N 1
ATOM 2909 C CA . CYS B 1 65 ? 13.12100 18.92100 23.43400 1.000 36.71230 95 CYS B CA 1
ATOM 2910 C C . CYS B 1 65 ? 13.94000 17.79400 22.79500 1.000 41.62341 95 CYS B C 1
ATOM 2911 O O . CYS B 1 65 ? 13.64000 16.64400 23.06700 1.000 39.02310 95 CYS B O 1
ATOM 2918 N N . LYS B 1 66 ? 14.98800 18.10000 22.01200 1.000 42.00240 96 LYS B N 1
ATOM 2919 C CA . LYS B 1 66 ? 15.89000 17.07700 21.41600 1.000 45.66863 96 LYS B CA 1
ATOM 2920 C C . LYS B 1 66 ? 17.01500 16.81300 22.42500 1.000 48.64531 96 LYS B C 1
ATOM 2921 O O . LYS B 1 66 ? 17.29500 17.72000 23.23500 1.000 45.86076 96 LYS B O 1
ATOM 2940 N N . LYS B 1 67 ? 17.63600 15.62900 22.38300 1.000 58.72546 97 LYS B N 1
ATOM 2941 C CA . LYS B 1 67 ? 18.72700 15.23000 23.31500 1.000 65.98949 97 LYS B CA 1
ATOM 2942 C C . LYS B 1 67 ? 20.02900 15.96500 22.93200 1.000 64.74987 97 LYS B C 1
ATOM 2943 O O . LYS B 1 67 ? 20.12300 16.36100 21.75300 1.000 71.05589 97 LYS B O 1
ATOM 2962 N N . PRO B 1 68 ? 21.07900 16.12500 23.78400 1.000 81.34660 98 PRO B N 1
ATOM 2963 C CA . PRO B 1 68 ? 21.00400 16.15800 25.25900 1.000 77.88039 98 PRO B CA 1
ATOM 2964 C C . PRO B 1 68 ? 20.20400 17.36900 25.76200 1.000 79.64639 98 PRO B C 1
ATOM 2965 O O . PRO B 1 68 ? 20.29400 18.42000 25.15200 1.000 80.06749 98 PRO B O 1
ATOM 2976 N N . LEU B 1 69 ? 19.44800 17.19000 26.85300 1.000 78.15411 99 LEU B N 1
ATOM 2977 C CA . LEU B 1 69 ? 18.63700 18.28700 27.45200 1.000 77.86197 99 LEU B CA 1
ATOM 2978 C C . LEU B 1 69 ? 19.53500 19.51100 27.67100 1.000 77.34085 99 LEU B C 1
ATOM 2979 O O . LEU B 1 69 ? 20.62700 19.34700 28.25700 1.000 74.60105 99 LEU B O 1
ATOM 2995 N N . ASN B 1 70 ? 19.06900 20.70100 27.27400 1.000 83.19682 100 ASN B N 1
ATOM 2996 C CA . ASN B 1 70 ? 19.91800 21.92500 27.40000 1.000 83.96007 100 ASN B CA 1
ATOM 2997 C C . ASN B 1 70 ? 19.90800 22.43600 28.85300 1.000 83.87848 100 ASN B C 1
ATOM 2998 O O . ASN B 1 70 ? 19.06400 21.99200 29.65400 1.000 82.90994 100 ASN B O 1
ATOM 3009 N N . ASN B 1 71 ? 20.95700 23.22000 29.18200 1.000 82.53621 101 ASN B N 1
ATOM 3010 C CA . ASN B 1 71 ? 21.14600 23.85100 30.53300 1.000 84.76016 101 ASN B CA 1
ATOM 3011 C C . ASN B 1 71 ? 19.97400 24.72500 30.86700 1.000 88.37112 101 ASN B C 1
ATOM 3012 O O . ASN B 1 71 ? 19.64600 24.86700 32.08700 1.000 88.71327 101 ASN B O 1
ATOM 3023 N N . THR B 1 72 ? 19.22100 25.15900 29.85100 1.000 92.38476 102 THR B N 1
ATOM 3024 C CA . THR B 1 72 ? 17.90800 25.84700 30.00500 1.000 99.40402 102 THR B CA 1
ATOM 3025 C C . THR B 1 72 ? 16.83000 24.80900 29.62800 1.000 102.24121 102 THR B C 1
ATOM 3026 O O . THR B 1 72 ? 17.15700 23.84400 28.92000 1.000 97.17481 102 THR B O 1
ATOM 3037 N N . GLU B 1 73 ? 15.56300 25.03000 29.97700 1.000 93.72440 103 GLU B N 1
ATOM 3038 C CA . GLU B 1 73 ? 14.53600 23.95600 29.91000 1.000 85.62079 103 GLU B CA 1
ATOM 3039 C C . GLU B 1 73 ? 13.12800 24.43000 29.52800 1.000 78.64890 103 GLU B C 1
ATOM 3040 O O . GLU B 1 73 ? 12.45000 24.96500 30.41000 1.000 85.42077 103 GLU B O 1
ATOM 3052 N N . ASN B 1 74 ? 12.63200 24.14400 28.32500 1.000 56.89103 104 ASN B N 1
ATOM 3053 C CA . ASN B 1 74 ? 11.26200 24.60900 27.96100 1.000 52.19310 104 ASN B CA 1
ATOM 3054 C C . ASN B 1 74 ? 10.63600 23.45200 27.20100 1.000 47.47148 104 ASN B C 1
ATOM 3055 O O . ASN B 1 74 ? 10.41700 23.56300 26.01200 1.000 49.55594 104 ASN B O 1
ATOM 3066 N N . CYS B 1 75 ? 10.37900 22.37000 27.93100 1.000 46.63454 105 CYS B N 1
ATOM 3067 C CA . CYS B 1 75 ? 9.89300 21.14200 27.25800 1.000 40.18903 105 CYS B CA 1
ATOM 3068 C C . CYS B 1 75 ? 8.37000 20.98000 27.44200 1.000 44.15793 105 CYS B C 1
ATOM 3069 O O . CYS B 1 75 ? 7.93600 20.99900 28.58500 1.000 41.13914 105 CYS B O 1
ATOM 3076 N N . ILE B 1 76 ? 7.60300 20.83800 26.35700 1.000 44.68430 106 ILE B N 1
ATOM 3077 C CA . ILE B 1 76 ? 6.12700 20.62300 26.31400 1.000 42.81829 106 ILE B CA 1
ATOM 3078 C C . ILE B 1 76 ? 5.85900 19.47300 25.35400 1.000 38.01508 106 ILE B C 1
ATOM 3079 O O . ILE B 1 76 ? 6.72100 19.14500 24.54600 1.000 40.88911 106 ILE B O 1
ATOM 3095 N N . PRO B 1 77 ? 4.68400 18.80900 25.43300 1.000 47.07933 107 PRO B N 1
ATOM 3096 C CA . PRO B 1 77 ? 4.30600 17.77800 24.47300 1.000 45.86603 107 PRO B CA 1
ATOM 3097 C C . PRO B 1 77 ? 4.38200 18.25600 23.02000 1.000 43.98685 107 PRO B C 1
ATOM 3098 O O . PRO B 1 77 ? 4.07300 19.39600 22.73300 1.000 44.12634 107 PRO B O 1
ATOM 3109 N N . GLN B 1 78 ? 4.75200 17.35400 22.12000 1.000 49.09536 108 GLN B N 1
ATOM 3110 C CA . GLN B 1 78 ? 4.89400 17.67900 20.70100 1.000 53.12479 108 GLN B CA 1
ATOM 3111 C C . GLN B 1 78 ? 3.57100 18.24300 20.15500 1.000 60.29407 108 GLN B C 1
ATOM 3112 O O . GLN B 1 78 ? 2.53000 17.70500 20.46100 1.000 61.75477 108 GLN B O 1
ATOM 3126 N N . LYS B 1 79 ? 3.62300 19.31200 19.36900 1.000 66.53166 109 LYS B N 1
ATOM 3127 C CA . LYS B 1 79 ? 2.44700 19.92300 18.68500 1.000 81.29133 109 LYS B CA 1
ATOM 3128 C C . LYS B 1 79 ? 2.44600 19.57300 17.19100 1.000 81.49661 109 LYS B C 1
ATOM 3129 O O . LYS B 1 79 ? 1.48100 19.94600 16.51200 1.000 84.27853 109 LYS B O 1
ATOM 3148 N N . LYS B 1 80 ? 3.47000 18.88200 16.69500 1.000 76.91449 110 LYS B N 1
ATOM 3149 C CA . LYS B 1 80 ? 3.55700 18.43900 15.27200 1.000 75.47747 110 LYS B CA 1
ATOM 3150 C C . LYS B 1 80 ? 2.91400 17.05800 15.15800 1.000 71.83493 110 LYS B C 1
ATOM 3151 O O . LYS B 1 80 ? 3.37900 16.09500 15.77900 1.000 61.76004 110 LYS B O 1
ATOM 3170 N N . PRO B 1 81 ? 1.82700 16.92500 14.36500 1.000 71.26644 111 PRO B N 1
ATOM 3171 C CA . PRO B 1 81 ? 1.03600 15.69400 14.33400 1.000 72.34025 111 PRO B CA 1
ATOM 3172 C C . PRO B 1 81 ? 1.85200 14.41000 14.10000 1.000 68.64507 111 PRO B C 1
ATOM 3173 O O . PRO B 1 81 ? 1.54100 13.42300 14.73700 1.000 71.06642 111 PRO B O 1
ATOM 3184 N N . GLU B 1 82 ? 2.88000 14.44400 13.24600 1.000 63.79712 112 GLU B N 1
ATOM 3185 C CA . GLU B 1 82 ? 3.62300 13.21800 12.85200 1.000 63.09441 112 GLU B CA 1
ATOM 3186 C C . GLU B 1 82 ? 4.55200 12.79300 13.99600 1.000 60.26512 112 GLU B C 1
ATOM 3187 O O . GLU B 1 82 ? 4.97900 11.62200 13.99900 1.000 56.22516 112 GLU B O 1
ATOM 3199 N N . LEU B 1 83 ? 4.83300 13.69600 14.94600 1.000 65.89211 113 LEU B N 1
ATOM 3200 C CA . LEU B 1 83 ? 5.73700 13.44000 16.09700 1.000 62.07323 113 LEU B CA 1
ATOM 3201 C C . LEU B 1 83 ? 4.94100 13.24800 17.39900 1.000 60.30460 113 LEU B C 1
ATOM 3202 O O . LEU B 1 83 ? 5.55200 12.83700 18.40500 1.000 55.91986 113 LEU B O 1
ATOM 3218 N N . GLU B 1 84 ? 3.64400 13.53900 17.42500 1.000 53.71697 114 GLU B N 1
ATOM 3219 C CA . GLU B 1 84 ? 2.80500 13.31500 18.63400 1.000 53.11163 114 GLU B CA 1
ATOM 3220 C C . GLU B 1 84 ? 2.86300 11.81700 18.98300 1.000 54.73025 114 GLU B C 1
ATOM 3221 O O . GLU B 1 84 ? 2.71400 10.97200 18.06800 1.000 49.26117 114 GLU B O 1
ATOM 3233 N N . LYS B 1 85 ? 3.15800 11.49600 20.24800 1.000 48.97692 115 LYS B N 1
ATOM 3234 C CA . LYS B 1 85 ? 3.22600 10.09600 20.73000 1.000 53.71433 115 LYS B CA 1
ATOM 3235 C C . LYS B 1 85 ? 3.02400 10.08200 22.24500 1.000 47.83995 115 LYS B C 1
ATOM 3236 O O . LYS B 1 85 ? 3.87100 10.65900 22.97800 1.000 46.20554 115 LYS B O 1
ATOM 3255 N N . LYS B 1 86 ? 1.92000 9.49000 22.67400 1.000 41.53393 116 LYS B N 1
ATOM 3256 C CA . LYS B 1 86 ? 1.55600 9.25400 24.09000 1.000 42.22348 116 LYS B CA 1
ATOM 3257 C C . LYS B 1 86 ? 1.58500 7.75100 24.34600 1.000 46.05552 116 LYS B C 1
ATOM 3258 O O . LYS B 1 86 ? 1.06000 6.99500 23.49100 1.000 53.78540 116 LYS B O 1
ATOM 3277 N N . MET B 1 87 ? 2.14900 7.32600 25.47700 1.000 36.05959 117 MET B N 1
ATOM 3278 C CA . MET B 1 87 ? 2.18600 5.89800 25.86200 1.000 34.47519 117 MET B CA 1
ATOM 3279 C C . MET B 1 87 ? 1.84400 5.73500 27.33300 1.000 33.26451 117 MET B C 1
ATOM 3280 O O . MET B 1 87 ? 2.16900 6.62500 28.12400 1.000 34.59625 117 MET B O 1
ATOM 3294 N N . SER B 1 88 ? 1.22000 4.61200 27.68000 1.000 38.32828 118 SER B N 1
ATOM 3295 C CA . SER B 1 88 ? 1.09400 4.10600 29.06800 1.000 41.34706 118 SER B CA 1
ATOM 3296 C C . SER B 1 88 ? 2.24800 3.13000 29.32500 1.000 37.71768 118 SER B C 1
ATOM 3297 O O . SER B 1 88 ? 2.35400 2.13700 28.58000 1.000 36.83073 118 SER B O 1
ATOM 3305 N N . CYS B 1 89 ? 3.10000 3.42700 30.29800 1.000 33.85669 119 CYS B N 1
ATOM 3306 C CA . CYS B 1 89 ? 4.29700 2.62900 30.62800 1.000 28.27444 119 CYS B CA 1
ATOM 3307 C C . CYS B 1 89 ? 4.18500 2.06900 32.04900 1.000 33.14082 119 CYS B C 1
ATOM 3308 O O . CYS B 1 89 ? 3.63100 2.73500 32.93200 1.000 30.44049 119 CYS B O 1
ATOM 3315 N N . SER B 1 90 ? 4.67400 0.85900 32.24100 1.000 31.93014 120 SER B N 1
ATOM 3316 C CA . SER B 1 90 ? 4.91100 0.24600 33.56300 1.000 32.43810 120 SER B CA 1
ATOM 3317 C C . SER B 1 90 ? 6.40900 0.02100 33.75200 1.000 29.32983 120 SER B C 1
ATOM 3318 O O . SER B 1 90 ? 7.02100 -0.62800 32.87700 1.000 30.64841 120 SER B O 1
ATOM 3326 N N . PHE B 1 91 ? 6.97800 0.58800 34.80400 1.000 28.40867 121 PHE B N 1
ATOM 3327 C CA . PHE B 1 91 ? 8.40600 0.43000 35.16400 1.000 27.67963 121 PHE B CA 1
ATOM 3328 C C . PHE B 1 91 ? 8.52100 -0.31000 36.50100 1.000 29.62460 121 PHE B C 1
ATOM 3329 O O . PHE B 1 91 ? 7.70900 -0.04000 37.44600 1.000 27.91914 121 PHE B O 1
ATOM 3346 N N . LEU B 1 92 ? 9.46100 -1.24000 36.58200 1.000 35.25949 122 LEU B N 1
ATOM 3347 C CA . LEU B 1 92 ? 9.82600 -1.92400 37.85100 1.000 42.01820 122 LEU B CA 1
ATOM 3348 C C . LEU B 1 92 ? 11.21800 -1.42900 38.23800 1.000 27.49014 122 LEU B C 1
ATOM 3349 O O . LEU B 1 92 ? 12.17800 -1.68900 37.48600 1.000 28.95874 122 LEU B O 1
ATOM 3365 N N . VAL B 1 93 ? 11.28200 -0.68500 39.33200 1.000 25.21355 123 VAL B N 1
ATOM 3366 C CA . VAL B 1 93 ? 12.53500 -0.06500 39.81900 1.000 26.64004 123 VAL B CA 1
ATOM 3367 C C . VAL B 1 93 ? 12.93700 -0.73500 41.12100 1.000 38.03088 123 VAL B C 1
ATOM 3368 O O . VAL B 1 93 ? 12.16800 -0.62900 42.09400 1.000 39.38104 123 VAL B O 1
ATOM 3381 N N . GLY B 1 94 ? 14.08500 -1.43400 41.15300 1.000 38.51778 124 GLY B N 1
ATOM 3382 C CA . GLY B 1 94 ? 14.64500 -2.06500 42.34800 1.000 32.92500 124 GLY B CA 1
ATOM 3383 C C . GLY B 1 94 ? 15.52400 -1.06000 43.03500 1.000 35.81219 124 GLY B C 1
ATOM 3384 O O . GLY B 1 94 ? 16.23400 -0.33500 42.35800 1.000 38.12562 124 GLY B O 1
ATOM 3388 N N . ALA B 1 95 ? 15.47000 -0.99400 44.34800 1.000 34.48571 125 ALA B N 1
ATOM 3389 C CA . ALA B 1 95 ? 16.22900 0.04500 45.04300 1.000 35.65954 125 ALA B CA 1
ATOM 3390 C C . ALA B 1 95 ? 16.52200 -0.21800 46.51800 1.000 34.05408 125 ALA B C 1
ATOM 3391 O O . ALA B 1 95 ? 15.80800 -0.96000 47.14300 1.000 33.84616 125 ALA B O 1
ATOM 3398 N N . LEU B 1 96 ? 17.57100 0.44100 47.01100 1.000 49.09273 126 LEU B N 1
ATOM 3399 C CA . LEU B 1 96 ? 17.89600 0.65100 48.43000 1.000 46.41609 126 LEU B CA 1
ATOM 3400 C C . LEU B 1 96 ? 17.86400 2.17700 48.44000 1.000 40.68383 126 LEU B C 1
ATOM 3401 O O . LEU B 1 96 ? 18.90500 2.75700 48.31800 1.000 45.33965 126 LEU B O 1
ATOM 3417 N N . PRO B 1 97 ? 16.69400 2.84400 48.47900 1.000 50.66134 127 PRO B N 1
ATOM 3418 C CA . PRO B 1 97 ? 16.61400 4.29200 48.26600 1.000 55.21451 127 PRO B CA 1
ATOM 3419 C C . PRO B 1 97 ? 17.37900 5.15800 49.27400 1.000 56.28570 127 PRO B C 1
ATOM 3420 O O . PRO B 1 97 ? 17.87000 6.17300 48.92000 1.000 58.41490 127 PRO B O 1
ATOM 3431 N N . TRP B 1 98 ? 17.65800 4.59900 50.44200 1.000 50.88768 128 TRP B N 1
ATOM 3432 C CA . TRP B 1 98 ? 18.43000 5.23900 51.53200 1.000 55.80406 128 TRP B CA 1
ATOM 3433 C C . TRP B 1 98 ? 19.92400 5.23300 51.18400 1.000 57.70429 128 TRP B C 1
ATOM 3434 O O . TRP B 1 98 ? 20.65400 5.99100 51.82100 1.000 59.63347 128 TRP B O 1
ATOM 3455 N N . ASN B 1 99 ? 20.35800 4.39400 50.23100 1.000 50.35077 129 ASN B N 1
ATOM 3456 C CA . ASN B 1 99 ? 21.78400 4.19400 49.89000 1.000 52.24047 129 ASN B CA 1
ATOM 3457 C C . ASN B 1 99 ? 22.05400 4.74800 48.49800 1.000 59.81770 129 ASN B C 1
ATOM 3458 O O . ASN B 1 99 ? 23.18100 4.51400 47.99600 1.000 62.50486 129 ASN B O 1
ATOM 3469 N N . GLY B 1 100 ? 21.09900 5.48500 47.92700 1.000 66.59746 130 GLY B N 1
ATOM 3470 C CA . GLY B 1 100 ? 21.21100 6.02600 46.56100 1.000 67.60021 130 GLY B CA 1
ATOM 3471 C C . GLY B 1 100 ? 21.30600 4.92000 45.50600 1.000 64.29981 130 GLY B C 1
ATOM 3472 O O . GLY B 1 100 ? 21.95100 5.17000 44.46900 1.000 63.82607 130 GLY B O 1
ATOM 3476 N N . GLU B 1 101 ? 20.74700 3.72900 45.74700 1.000 50.01126 131 GLU B N 1
ATOM 3477 C CA . GLU B 1 101 ? 20.94900 2.57500 44.82900 1.000 49.69280 131 GLU B CA 1
ATOM 3478 C C . GLU B 1 101 ? 19.63000 2.31100 44.12400 1.000 43.43942 131 GLU B C 1
ATOM 3479 O O . GLU B 1 101 ? 18.66200 1.99200 44.81800 1.000 44.11845 131 GLU B O 1
ATOM 3491 N N . PHE B 1 102 ? 19.58200 2.54000 42.81200 1.000 49.92967 132 PHE B N 1
ATOM 3492 C CA . PHE B 1 102 ? 18.39300 2.25600 41.97300 1.000 45.21332 132 PHE B CA 1
ATOM 3493 C C . PHE B 1 102 ? 18.83100 1.49800 40.72900 1.000 46.29766 132 PHE B C 1
ATOM 3494 O O . PHE B 1 102 ? 19.93100 1.76400 40.16300 1.000 42.81040 132 PHE B O 1
ATOM 3511 N N . ASN B 1 103 ? 17.95500 0.60100 40.28900 1.000 40.21535 133 ASN B N 1
ATOM 3512 C CA . ASN B 1 103 ? 18.17000 -0.24500 39.09000 1.000 37.96245 133 ASN B CA 1
ATOM 3513 C C . ASN B 1 103 ? 16.80500 -0.33900 38.37500 1.000 32.37230 133 ASN B C 1
ATOM 3514 O O . ASN B 1 103 ? 15.77700 -0.54500 39.05300 1.000 40.74962 133 ASN B O 1
ATOM 3525 N N . LEU B 1 104 ? 16.78200 -0.10400 37.06400 1.000 37.00970 134 LEU B N 1
ATOM 3526 C CA . LEU B 1 104 ? 15.54700 -0.26800 36.26500 1.000 30.98793 134 LEU B CA 1
ATOM 3527 C C . LEU B 1 104 ? 15.52500 -1.72700 35.85400 1.000 30.88791 134 LEU B C 1
ATOM 3528 O O . LEU B 1 104 ? 16.36700 -2.12200 35.02800 1.000 40.28115 134 LEU B O 1
ATOM 3544 N N . LEU B 1 105 ? 14.62700 -2.49700 36.46200 1.000 31.63537 135 LEU B N 1
ATOM 3545 C CA . LEU B 1 105 ? 14.56500 -3.95400 36.28000 1.000 37.18604 135 LEU B CA 1
ATOM 3546 C C . LEU B 1 105 ? 13.74800 -4.25500 35.02400 1.000 37.55713 135 LEU B C 1
ATOM 3547 O O . LEU B 1 105 ? 14.12600 -5.18400 34.26400 1.000 33.86722 135 LEU B O 1
ATOM 3563 N N . SER B 1 106 ? 12.67800 -3.49800 34.78200 1.000 30.54577 136 SER B N 1
ATOM 3564 C CA . SER B 1 106 ? 11.77100 -3.86300 33.67600 1.000 33.34347 136 SER B CA 1
ATOM 3565 C C . SER B 1 106 ? 11.04300 -2.61800 33.19400 1.000 37.35448 136 SER B C 1
ATOM 3566 O O . SER B 1 106 ? 10.85200 -1.69500 33.99300 1.000 30.45365 136 SER B O 1
ATOM 3574 N N . LYS B 1 107 ? 10.73000 -2.60800 31.90300 1.000 31.62484 137 LYS B N 1
ATOM 3575 C CA . LYS B 1 107 ? 9.91500 -1.56500 31.26400 1.000 32.85131 137 LYS B CA 1
ATOM 3576 C C . LYS B 1 107 ? 8.91600 -2.20300 30.31400 1.000 36.68335 137 LYS B C 1
ATOM 3577 O O . LYS B 1 107 ? 9.21300 -3.30900 29.73500 1.000 33.26978 137 LYS B O 1
ATOM 3596 N N . GLU B 1 108 ? 7.76000 -1.54900 30.17600 1.000 33.27767 138 GLU B N 1
ATOM 3597 C CA . GLU B 1 108 ? 6.69100 -2.01800 29.25500 1.000 34.41992 138 GLU B CA 1
ATOM 3598 C C . GLU B 1 108 ? 5.84000 -0.81900 28.89000 1.000 34.61994 138 GLU B C 1
ATOM 3599 O O . GLU B 1 108 ? 5.36000 -0.15400 29.82000 1.000 39.11522 138 GLU B O 1
ATOM 3611 N N . CYS B 1 109 ? 5.70700 -0.51600 27.60700 1.000 30.00360 139 CYS B N 1
ATOM 3612 C CA . CYS B 1 109 ? 5.00000 0.68300 27.11300 1.000 35.35161 139 CYS B CA 1
ATOM 3613 C C . CYS B 1 109 ? 3.99800 0.25200 26.05100 1.000 33.09607 139 CYS B C 1
ATOM 3614 O O . CYS B 1 109 ? 4.31300 -0.68900 25.28200 1.000 38.63621 139 CYS B O 1
ATOM 3621 N N . LYS B 1 110 ? 2.82600 0.88700 26.03900 1.000 33.06712 140 LYS B N 1
ATOM 3622 C CA . LYS B 1 110 ? 1.79200 0.71200 24.98900 1.000 38.49672 140 LYS B CA 1
ATOM 3623 C C . LYS B 1 110 ? 1.30500 2.09000 24.53200 1.000 42.18401 140 LYS B C 1
ATOM 3624 O O . LYS B 1 110 ? 1.16500 2.98300 25.38000 1.000 41.66289 140 LYS B O 1
ATOM 3643 N N . ASP B 1 111 ? 1.06500 2.25800 23.23200 1.000 46.24765 141 ASP B N 1
ATOM 3644 C CA . ASP B 1 111 ? 0.55700 3.51500 22.63100 1.000 49.87440 141 ASP B CA 1
ATOM 3645 C C . ASP B 1 111 ? -0.82800 3.83100 23.20800 1.000 48.95587 141 ASP B C 1
ATOM 3646 O O . ASP B 1 111 ? -1.58900 2.87200 23.46100 1.000 51.63777 141 ASP B O 1
ATOM 3655 N N . VAL B 1 112 ? -1.08100 5.14400 23.32700 1.000 63.72080 142 VAL B N 1
ATOM 3656 C CA . VAL B 1 112 ? -2.24300 5.92100 23.87400 1.000 69.58466 142 VAL B CA 1
ATOM 3657 C C . VAL B 1 112 ? -2.44400 5.61100 25.36200 1.000 69.09249 142 VAL B C 1
ATOM 3658 O O . VAL B 1 112 ? -1.85100 6.32400 26.18600 1.000 62.99703 142 VAL B O 1
ATOM 3672 N N . ALA C 1 1 ? -1.12900 -0.87800 81.05600 1.000 70.98746 31 ALA C N 1
ATOM 3673 C CA . ALA C 1 1 ? -0.39200 0.18200 81.80200 1.000 66.11582 31 ALA C CA 1
ATOM 3674 C C . ALA C 1 1 ? 0.05800 1.27500 80.82400 1.000 58.91233 31 ALA C C 1
ATOM 3675 O O . ALA C 1 1 ? -0.05500 1.07300 79.61400 1.000 60.04404 31 ALA C O 1
ATOM 3681 N N . GLN C 1 2 ? 0.59300 2.37700 81.34100 1.000 51.81148 32 GLN C N 1
ATOM 3682 C CA . GLN C 1 2 ? 1.11700 3.50000 80.52400 1.000 42.58142 32 GLN C CA 1
ATOM 3683 C C . GLN C 1 2 ? 2.50900 3.13900 79.99600 1.000 42.98410 32 GLN C C 1
ATOM 3684 O O . GLN C 1 2 ? 3.24400 2.40400 80.67300 1.000 38.80728 32 GLN C O 1
ATOM 3698 N N . ASN C 1 3 ? 2.87400 3.70900 78.85000 1.000 37.09392 33 ASN C N 1
ATOM 3699 C CA . ASN C 1 3 ? 4.19900 3.57100 78.21100 1.000 32.22755 33 ASN C CA 1
ATOM 3700 C C . ASN C 1 3 ? 4.38500 4.81200 77.32100 1.000 29.60881 33 ASN C C 1
ATOM 3701 O O . ASN C 1 3 ? 3.51400 5.68900 77.32300 1.000 36.20697 33 ASN C O 1
ATOM 3712 N N . TYR C 1 4 ? 5.47500 4.87300 76.58300 1.000 27.54278 34 TYR C N 1
ATOM 3713 C CA . TYR C 1 4 ? 5.85100 6.06900 75.77400 1.000 27.03482 34 TYR C CA 1
ATOM 3714 C C . TYR C 1 4 ? 5.76800 5.71100 74.29500 1.000 29.54302 34 TYR C C 1
ATOM 3715 O O . TYR C 1 4 ? 6.40400 6.42100 73.47900 1.000 28.96400 34 TYR C O 1
ATOM 3733 N N . PHE C 1 5 ? 5.05600 4.62200 73.95100 1.000 25.93206 35 PHE C N 1
ATOM 3734 C CA . PHE C 1 5 ? 4.81900 4.25900 72.52600 1.000 28.38235 35 PHE C CA 1
ATOM 3735 C C . PHE C 1 5 ? 3.51700 4.91200 72.06300 1.000 35.60953 35 PHE C C 1
ATOM 3736 O O . PHE C 1 5 ? 2.53100 4.83500 72.83400 1.000 37.95981 35 PHE C O 1
ATOM 3753 N N . GLY C 1 6 ? 3.51700 5.53900 70.89000 1.000 33.47243 36 GLY C N 1
ATOM 3754 C CA . GLY C 1 6 ? 2.33100 6.19200 70.31800 1.000 34.70153 36 GLY C CA 1
ATOM 3755 C C . GLY C 1 6 ? 2.09300 5.71000 68.90900 1.000 30.91423 36 GLY C C 1
ATOM 3756 O O . GLY C 1 6 ? 3.07300 5.53200 68.16700 1.000 23.52124 36 GLY C O 1
ATOM 3760 N N . SER C 1 7 ? 0.83900 5.44000 68.53900 1.000 31.85119 37 SER C N 1
ATOM 3761 C CA . SER C 1 7 ? 0.50800 4.95900 67.17600 1.000 29.96149 37 SER C CA 1
ATOM 3762 C C . SER C 1 7 ? 0.95300 6.02300 66.16500 1.000 29.38247 37 SER C C 1
ATOM 3763 O O . SER C 1 7 ? 0.77100 7.18700 66.48700 1.000 25.23197 37 SER C O 1
ATOM 3771 N N . ILE C 1 8 ? 1.48600 5.58900 65.02200 1.000 24.08447 38 ILE C N 1
ATOM 3772 C CA . ILE C 1 8 ? 1.95000 6.43700 63.89900 1.000 27.29011 38 ILE C CA 1
ATOM 3773 C C . ILE C 1 8 ? 1.37600 5.87100 62.60500 1.000 31.96173 38 ILE C C 1
ATOM 3774 O O . ILE C 1 8 ? 0.95800 4.71400 62.56200 1.000 29.06138 38 ILE C O 1
ATOM 3790 N N . ASN C 1 9 ? 1.34700 6.71300 61.57100 1.000 29.00348 39 ASN C N 1
ATOM 3791 C CA . ASN C 1 9 ? 0.79000 6.35100 60.25700 1.000 38.22827 39 ASN C CA 1
ATOM 3792 C C . ASN C 1 9 ? 1.72300 5.33500 59.58400 1.000 37.03865 39 ASN C C 1
ATOM 3793 O O . ASN C 1 9 ? 2.94100 5.56000 59.54300 1.000 35.88588 39 ASN C O 1
ATOM 3804 N N . ILE C 1 10 ? 1.15900 4.23900 59.08400 1.000 32.07753 40 ILE C N 1
ATOM 3805 C CA . ILE C 1 10 ? 1.97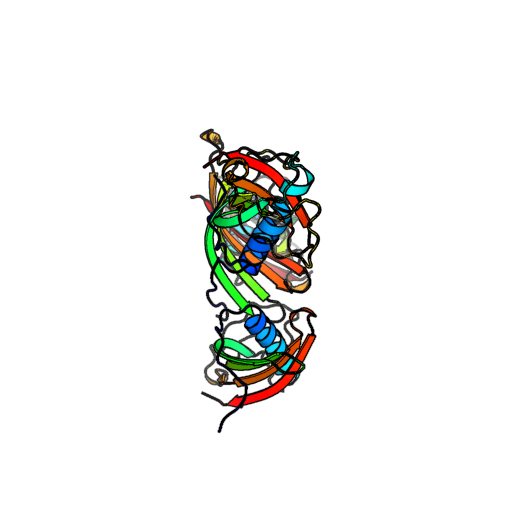600 3.12500 58.52900 1.000 29.26404 40 ILE C CA 1
ATOM 3806 C C . ILE C 1 10 ? 2.53700 3.57000 57.16800 1.000 38.38618 40 ILE C C 1
ATOM 3807 O O . ILE C 1 10 ? 3.44000 2.89400 56.67600 1.000 41.98661 40 ILE C O 1
ATOM 3823 N N . SER C 1 11 ? 2.02700 4.66900 56.60400 1.000 34.99893 41 SER C N 1
ATOM 3824 C CA . SER C 1 11 ? 2.51900 5.27000 55.33200 1.000 37.18604 41 SER C CA 1
ATOM 3825 C C . SER C 1 11 ? 3.98400 5.73800 55.44700 1.000 43.41573 41 SER C C 1
ATOM 3826 O O . SER C 1 11 ? 4.64800 5.86200 54.41100 1.000 49.59805 41 SER C O 1
ATOM 3834 N N . ASN C 1 12 ? 4.44700 5.99600 56.67000 1.000 45.55283 42 ASN C N 1
ATOM 3835 C CA . ASN C 1 12 ? 5.78600 6.54100 57.01500 1.000 42.87093 42 ASN C CA 1
ATOM 3836 C C . ASN C 1 12 ? 6.91600 5.73400 56.32800 1.000 34.96472 42 ASN C C 1
ATOM 3837 O O . ASN C 1 12 ? 6.96500 4.50000 56.48000 1.000 30.20099 42 ASN C O 1
ATOM 3848 N N . ALA C 1 13 ? 7.80800 6.43300 55.62500 1.000 29.06927 43 ALA C N 1
ATOM 3849 C CA . ALA C 1 13 ? 8.94700 5.83900 54.89000 1.000 33.22504 43 ALA C CA 1
ATOM 3850 C C . ALA C 1 13 ? 9.85600 5.07600 55.86500 1.000 34.00408 43 ALA C C 1
ATOM 3851 O O . ALA C 1 13 ? 10.37700 4.02000 55.52100 1.000 27.55594 43 ALA C O 1
ATOM 3858 N N . ASN C 1 14 ? 10.05000 5.57400 57.07300 1.000 27.38486 44 ASN C N 1
ATOM 3859 C CA . ASN C 1 14 ? 10.90200 4.89900 58.08400 1.000 31.92751 44 ASN C CA 1
ATOM 3860 C C . ASN C 1 14 ? 10.24400 3.61000 58.59500 1.000 24.43977 44 ASN C C 1
ATOM 3861 O O . ASN C 1 14 ? 11.02300 2.68000 58.89900 1.000 24.97405 44 ASN C O 1
ATOM 3872 N N . VAL C 1 15 ? 8.91900 3.53200 58.66800 1.000 24.49241 45 VAL C N 1
ATOM 3873 C CA . VAL C 1 15 ? 8.20200 2.27100 58.99600 1.000 29.96412 45 VAL C CA 1
ATOM 3874 C C . VAL C 1 15 ? 8.53200 1.25200 57.90200 1.000 34.19094 45 VAL C C 1
ATOM 3875 O O . VAL C 1 15 ? 8.84800 0.12400 58.23000 1.000 28.84293 45 VAL C O 1
ATOM 3888 N N . LYS C 1 16 ? 8.45700 1.65500 56.63700 1.000 28.42972 46 LYS C N 1
ATOM 3889 C CA . LYS C 1 16 ? 8.74400 0.73900 55.51400 1.000 28.32445 46 LYS C CA 1
ATOM 3890 C C . LYS C 1 16 ? 10.20900 0.26900 55.58300 1.000 33.60929 46 LYS C C 1
ATOM 3891 O O . LYS C 1 16 ? 10.41800 -0.91100 55.39800 1.000 30.15362 46 LYS C O 1
ATOM 3910 N N . GLN C 1 17 ? 11.16300 1.16200 55.86400 1.000 28.24812 47 GLN C N 1
ATOM 3911 C CA . GLN C 1 17 ? 12.58500 0.75800 55.99800 1.000 27.63752 47 GLN C CA 1
ATOM 3912 C C . GLN C 1 17 ? 12.74800 -0.18500 57.20200 1.000 29.92464 47 GLN C C 1
ATOM 3913 O O . GLN C 1 17 ? 13.47500 -1.19300 57.03700 1.000 27.41908 47 GLN C O 1
ATOM 3927 N N . ALA C 1 18 ? 12.09400 0.10900 58.33200 1.000 30.10361 48 ALA C N 1
ATOM 3928 C CA . ALA C 1 18 ? 12.12900 -0.76600 59.53700 1.000 29.33773 48 ALA C CA 1
ATOM 3929 C C . ALA C 1 18 ? 11.62100 -2.16500 59.18800 1.000 29.01401 48 ALA C C 1
ATOM 3930 O O . ALA C 1 18 ? 12.20100 -3.14400 59.64900 1.000 25.60570 48 ALA C O 1
ATOM 3937 N N . VAL C 1 19 ? 10.54300 -2.27100 58.42800 1.000 28.40604 49 VAL C N 1
ATOM 3938 C CA . VAL C 1 19 ? 9.97900 -3.58800 57.99900 1.000 32.72498 49 VAL C CA 1
ATOM 3939 C C . VAL C 1 19 ? 10.95800 -4.28300 57.05700 1.000 30.19573 49 VAL C C 1
ATOM 3940 O O . VAL C 1 19 ? 11.19000 -5.47600 57.26500 1.000 29.81936 49 VAL C O 1
ATOM 3953 N N . TRP C 1 20 ? 11.55600 -3.57500 56.10300 1.000 28.56921 50 TRP C N 1
ATOM 3954 C CA . TRP C 1 20 ? 12.60200 -4.13100 55.20100 1.000 36.30698 50 TRP C CA 1
ATOM 3955 C C . TRP C 1 20 ? 13.71200 -4.75500 56.05200 1.000 27.81912 50 TRP C C 1
ATOM 3956 O O . TRP C 1 20 ? 14.12000 -5.87900 55.78800 1.000 29.07454 50 TRP C O 1
ATOM 3977 N N . PHE C 1 21 ? 14.16600 -4.01500 57.05300 1.000 32.63549 51 PHE C N 1
ATOM 3978 C CA . PHE C 1 21 ? 15.27200 -4.45900 57.92000 1.000 34.52782 51 PHE C CA 1
ATOM 3979 C C . PHE C 1 21 ? 14.84300 -5.69500 58.73000 1.000 31.88277 51 PHE C C 1
ATOM 3980 O O . PHE C 1 21 ? 15.60900 -6.68700 58.75800 1.000 33.10134 51 PHE C O 1
ATOM 3997 N N . ALA C 1 22 ? 13.69000 -5.61400 59.39900 1.000 30.00360 52 ALA C N 1
ATOM 3998 C CA . ALA C 1 22 ? 13.16400 -6.69300 60.26500 1.000 31.02477 52 ALA C CA 1
ATOM 3999 C C . ALA C 1 22 ? 12.99200 -7.96400 59.44100 1.000 32.80920 52 ALA C C 1
ATOM 4000 O O . ALA C 1 22 ? 13.33300 -9.04500 59.93700 1.000 34.74364 52 ALA C O 1
ATOM 4007 N N . MET C 1 23 ? 12.45500 -7.85500 58.22300 1.000 29.57460 53 MET C N 1
ATOM 4008 C CA . MET C 1 23 ? 12.13100 -9.06200 57.39800 1.000 30.36943 53 MET C CA 1
ATOM 4009 C C . MET C 1 23 ? 13.42300 -9.70100 56.90500 1.000 34.86997 53 MET C C 1
ATOM 4010 O O . MET C 1 23 ? 13.47000 -10.94900 56.84300 1.000 35.75429 53 MET C O 1
ATOM 4024 N N . LYS C 1 24 ? 14.44400 -8.89400 56.56400 1.000 37.77558 54 LYS C N 1
ATOM 4025 C CA . LYS C 1 24 ? 15.77200 -9.43700 56.17400 1.000 41.85765 54 LYS C CA 1
ATOM 4026 C C . LYS C 1 24 ? 16.30300 -10.26700 57.35000 1.000 42.13926 54 LYS C C 1
ATOM 4027 O O . LYS C 1 24 ? 16.73400 -11.42000 57.12700 1.000 53.35903 54 LYS C O 1
ATOM 4046 N N . GLU C 1 25 ? 16.23600 -9.73100 58.56700 1.000 37.63609 55 GLU C N 1
ATOM 4047 C CA . GLU C 1 25 ? 16.76800 -10.44300 59.75200 1.000 44.50007 55 GLU C CA 1
ATOM 4048 C C . GLU C 1 25 ? 15.87900 -11.66900 60.08300 1.000 44.82643 55 GLU C C 1
ATOM 4049 O O . GLU C 1 25 ? 16.44600 -12.72600 60.42800 1.000 40.48907 55 GLU C O 1
ATOM 4061 N N . TYR C 1 26 ? 14.55600 -11.52300 60.00200 1.000 39.18365 56 TYR C N 1
ATOM 4062 C CA . TYR C 1 26 ? 13.60500 -12.62800 60.25700 1.000 33.90933 56 TYR C CA 1
ATOM 4063 C C . TYR C 1 26 ? 13.94600 -13.83900 59.37200 1.000 37.84664 56 TYR C C 1
ATOM 4064 O O . TYR C 1 26 ? 14.04100 -15.01500 59.86300 1.000 36.60176 56 TYR C O 1
ATOM 4082 N N . ASN C 1 27 ? 14.11600 -13.56700 58.08400 1.000 39.50474 57 ASN C N 1
ATOM 4083 C CA . ASN C 1 27 ? 14.36100 -14.62000 57.07200 1.000 46.55295 57 ASN C CA 1
ATOM 4084 C C . ASN C 1 27 ? 15.74300 -15.25200 57.28100 1.000 49.75070 57 ASN C C 1
ATOM 4085 O O . ASN C 1 27 ? 15.84300 -16.50400 57.13500 1.000 52.84318 57 ASN C O 1
ATOM 4096 N N . LYS C 1 28 ? 16.76700 -14.45000 57.61000 1.000 48.70584 58 LYS C N 1
ATOM 4097 C CA . LYS C 1 28 ? 18.12800 -15.01500 57.79800 1.000 54.85921 58 LYS C CA 1
ATOM 4098 C C . LYS C 1 28 ? 18.10600 -15.92300 59.03800 1.000 54.20650 58 LYS C C 1
ATOM 4099 O O . LYS C 1 28 ? 18.76900 -16.95700 59.01500 1.000 52.40892 58 LYS C O 1
ATOM 4118 N N . GLU C 1 29 ? 17.34700 -15.56100 60.06900 1.000 53.55642 59 GLU C N 1
ATOM 4119 C CA . GLU C 1 29 ? 17.33000 -16.30500 61.35400 1.000 50.91400 59 GLU C CA 1
ATOM 4120 C C . GLU C 1 29 ? 16.38800 -17.51000 61.28000 1.000 53.10900 59 GLU C C 1
ATOM 4121 O O . GLU C 1 29 ? 16.56500 -18.42400 62.08300 1.000 65.32099 59 GLU C O 1
ATOM 4133 N N . SER C 1 30 ? 15.43900 -17.54200 60.34900 1.000 51.25615 60 SER C N 1
ATOM 4134 C CA . SER C 1 30 ? 14.40300 -18.60700 60.29400 1.000 48.83480 60 SER C CA 1
ATOM 4135 C C . SER C 1 30 ? 15.05300 -19.93100 59.85000 1.000 56.94104 60 SER C C 1
ATOM 4136 O O . SER C 1 30 ? 16.03400 -19.87200 59.11200 1.000 59.54135 60 SER C O 1
ATOM 4144 N N . GLU C 1 31 ? 14.53500 -21.07900 60.26800 1.000 57.81483 61 GLU C N 1
ATOM 4145 C CA . GLU C 1 31 ? 15.02400 -22.39800 59.78800 1.000 67.29228 61 GLU C CA 1
ATOM 4146 C C . GLU C 1 31 ? 14.10200 -22.90100 58.66700 1.000 64.05242 61 GLU C C 1
ATOM 4147 O O . GLU C 1 31 ? 14.14500 -24.07500 58.38500 1.000 66.38428 61 GLU C O 1
ATOM 4159 N N . ASP C 1 32 ? 13.26300 -22.06100 58.07000 1.000 60.67043 62 ASP C N 1
ATOM 4160 C CA . ASP C 1 32 ? 12.33600 -22.50400 56.99100 1.000 61.65213 62 ASP C CA 1
ATOM 4161 C C . ASP C 1 32 ? 13.14800 -22.66800 55.69700 1.000 61.42052 62 ASP C C 1
ATOM 4162 O O . ASP C 1 32 ? 14.13700 -21.97700 55.54500 1.000 62.61540 62 ASP C O 1
ATOM 4171 N N . LYS C 1 33 ? 12.73900 -23.55100 54.79700 1.000 61.98901 63 LYS C N 1
ATOM 4172 C CA . LYS C 1 33 ? 13.31300 -23.68500 53.43300 1.000 64.08926 63 LYS C CA 1
ATOM 4173 C C . LYS C 1 33 ? 12.94600 -22.45600 52.58100 1.000 59.42818 63 LYS C C 1
ATOM 4174 O O . LYS C 1 33 ? 13.68700 -22.13700 51.64000 1.000 60.29670 63 LYS C O 1
ATOM 4193 N N . TYR C 1 34 ? 11.81500 -21.81200 52.88700 1.000 59.02550 64 TYR C N 1
ATOM 4194 C CA . TYR C 1 34 ? 11.17000 -20.77000 52.04200 1.000 47.38989 64 TYR C CA 1
ATOM 4195 C C . TYR C 1 34 ? 11.34500 -19.39800 52.69000 1.000 51.15877 64 TYR C C 1
ATOM 4196 O O . TYR C 1 34 ? 11.47500 -19.29000 53.91700 1.000 48.76374 64 TYR C O 1
ATOM 4214 N N . VAL C 1 35 ? 11.31300 -18.37200 51.84300 1.000 50.36393 65 VAL C N 1
ATOM 4215 C CA . VAL C 1 35 ? 11.32600 -16.94500 52.23100 1.000 51.05349 65 VAL C CA 1
ATOM 4216 C C . VAL C 1 35 ? 9.90100 -16.56700 52.63500 1.000 45.91866 65 VAL C C 1
ATOM 4217 O O . VAL C 1 35 ? 8.94200 -16.90100 51.90000 1.000 45.28438 65 VAL C O 1
ATOM 4230 N N . PHE C 1 36 ? 9.75600 -15.88600 53.77000 1.000 39.31787 66 PHE C N 1
ATOM 4231 C CA . PHE C 1 36 ? 8.49300 -15.19400 54.13000 1.000 35.90167 66 PHE C CA 1
ATOM 4232 C C . PHE C 1 36 ? 8.52600 -13.73800 53.64500 1.000 36.99917 66 PHE C C 1
ATOM 4233 O O . PHE C 1 36 ? 9.53900 -13.04400 53.83100 1.000 40.85227 66 PHE C O 1
ATOM 4250 N N . LEU C 1 37 ? 7.42100 -13.27600 53.05000 1.000 34.06461 67 LEU C N 1
ATOM 4251 C CA . LEU C 1 37 ? 7.27200 -11.87400 52.59500 1.000 39.28892 67 LEU C CA 1
ATOM 4252 C C . LEU C 1 37 ? 6.01000 -11.26600 53.19900 1.000 39.01784 67 LEU C C 1
ATOM 4253 O O . LEU C 1 37 ? 5.23800 -11.99000 53.85500 1.000 40.91806 67 LEU C O 1
ATOM 4269 N N . VAL C 1 38 ? 5.86300 -9.95600 53.04600 1.000 27.66121 68 VAL C N 1
ATOM 4270 C CA . VAL C 1 38 ? 4.84000 -9.15800 53.76800 1.000 26.71899 68 VAL C CA 1
ATOM 4271 C C . VAL C 1 38 ? 3.52000 -9.12100 52.98700 1.000 27.76912 68 VAL C C 1
ATOM 4272 O O . VAL C 1 38 ? 3.49300 -8.56900 51.88600 1.000 31.08267 68 VAL C O 1
ATOM 4285 N N . ASP C 1 39 ? 2.47100 -9.71700 53.55300 1.000 30.54840 69 ASP C N 1
ATOM 4286 C CA . ASP C 1 39 ? 1.06400 -9.58600 53.08000 1.000 28.69028 69 ASP C CA 1
ATOM 4287 C C . ASP C 1 39 ? 0.58100 -8.14900 53.32600 1.000 30.30890 69 ASP C C 1
ATOM 4288 O O . ASP C 1 39 ? -0.00600 -7.54600 52.41800 1.000 33.69088 69 ASP C O 1
ATOM 4297 N N . LYS C 1 40 ? 0.84700 -7.63800 54.50700 1.000 30.88528 70 LYS C N 1
ATOM 4298 C CA . LYS C 1 40 ? 0.44100 -6.26700 54.84600 1.000 34.03303 70 LYS C CA 1
ATOM 4299 C C . LYS C 1 40 ? 1.14000 -5.78200 56.11700 1.000 36.97812 70 LYS C C 1
ATOM 4300 O O . LYS C 1 40 ? 1.37100 -6.58700 56.97100 1.000 32.17491 70 LYS C O 1
ATOM 4319 N N . ILE C 1 41 ? 1.54500 -4.52200 56.16100 1.000 28.34024 71 ILE C N 1
ATOM 4320 C CA . ILE C 1 41 ? 1.92500 -3.84300 57.43500 1.000 29.75357 71 ILE C CA 1
ATOM 4321 C C . ILE C 1 41 ? 0.60900 -3.46000 58.11100 1.000 29.77462 71 ILE C C 1
ATOM 4322 O O . ILE C 1 41 ? -0.22900 -2.82000 57.45200 1.000 27.72701 71 ILE C O 1
ATOM 4338 N N . LEU C 1 42 ? 0.37400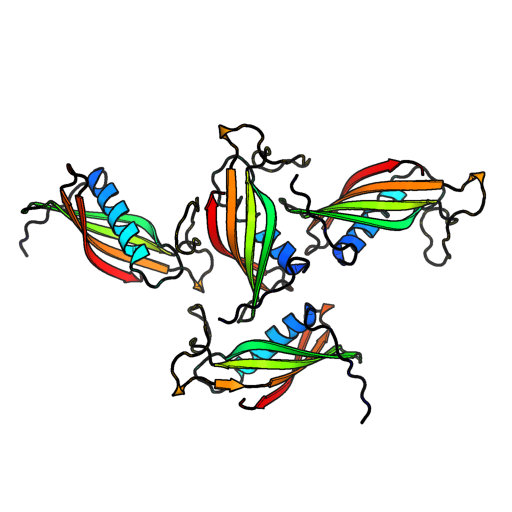 -3.91200 59.33400 1.000 25.56096 72 LEU C N 1
ATOM 4339 C CA . LEU C 1 42 ? -0.93500 -3.72500 60.00900 1.000 26.66109 72 LEU C CA 1
ATOM 4340 C C . LEU C 1 42 ? -0.97100 -2.44100 60.82900 1.000 31.88803 72 LEU C C 1
ATOM 4341 O O . LEU C 1 42 ? -2.01900 -1.78500 60.85500 1.000 26.82427 72 LEU C O 1
ATOM 4357 N N . HIS C 1 43 ? 0.07800 -2.21000 61.60100 1.000 27.87966 73 HIS C N 1
ATOM 4358 C CA . HIS C 1 43 ? 0.10900 -1.13300 62.61200 1.000 26.85059 73 HIS C CA 1
ATOM 4359 C C . HIS C 1 43 ? 1.53100 -0.72700 62.95700 1.000 30.79843 73 HIS C C 1
ATOM 4360 O O . HIS C 1 43 ? 2.39900 -1.55500 62.83600 1.000 25.98469 73 HIS C O 1
ATOM 4374 N N . ALA C 1 44 ? 1.73000 0.49400 63.43300 1.000 26.39790 74 ALA C N 1
ATOM 4375 C CA . ALA C 1 44 ? 3.07000 0.93000 63.86400 1.000 27.98230 74 ALA C CA 1
ATOM 4376 C C . ALA C 1 44 ? 2.89700 1.84700 65.07200 1.000 29.49564 74 ALA C C 1
ATOM 4377 O O . ALA C 1 44 ? 1.95600 2.63500 65.07900 1.000 26.96113 74 ALA C O 1
ATOM 4384 N N . LYS C 1 45 ? 3.79600 1.71400 66.03700 1.000 27.77438 75 LYS C N 1
ATOM 4385 C CA . LYS C 1 45 ? 3.94000 2.66000 67.15500 1.000 27.29275 75 LYS C CA 1
ATOM 4386 C C . LYS C 1 45 ? 5.40100 3.09900 67.21200 1.000 24.16342 75 LYS C C 1
ATOM 4387 O O . LYS C 1 45 ? 6.31800 2.31100 66.88600 1.000 27.71385 75 LYS C O 1
ATOM 4406 N N . LEU C 1 46 ? 5.59000 4.32400 67.68300 1.000 27.28748 76 LEU C N 1
ATOM 4407 C CA . LEU C 1 46 ? 6.91700 4.94800 67.82100 1.000 26.05576 76 LEU C CA 1
ATOM 4408 C C . LEU C 1 46 ? 7.11500 5.36000 69.28300 1.000 23.21594 76 LEU C C 1
ATOM 4409 O O . LEU C 1 46 ? 6.19500 5.94100 69.87100 1.000 21.31045 76 LEU C O 1
ATOM 4425 N N . GLN C 1 47 ? 8.25500 5.01000 69.84700 1.000 24.38713 77 GLN C N 1
ATOM 4426 C CA . GLN C 1 47 ? 8.72600 5.57600 71.13300 1.000 26.96376 77 GLN C CA 1
ATOM 4427 C C . GLN C 1 47 ? 9.95200 6.41300 70.78900 1.000 27.69806 77 GLN C C 1
ATOM 4428 O O . GLN C 1 47 ? 10.86600 5.86700 70.14600 1.000 25.42673 77 GLN C O 1
ATOM 4442 N N . ILE C 1 48 ? 9.99700 7.65500 71.26400 1.000 25.46095 78 ILE C N 1
ATOM 4443 C CA . ILE C 1 48 ? 11.21700 8.50300 71.09100 1.000 29.96938 78 ILE C CA 1
ATOM 4444 C C . ILE C 1 48 ? 11.99800 8.46900 72.39300 1.000 26.03996 78 ILE C C 1
ATOM 4445 O O . ILE C 1 48 ? 11.51700 9.03800 73.38200 1.000 26.11892 78 ILE C O 1
ATOM 4461 N N . THR C 1 49 ? 13.15800 7.83200 72.40200 1.000 31.13005 79 THR C N 1
ATOM 4462 C CA . THR C 1 49 ? 14.07200 7.75600 73.57700 1.000 41.24179 79 THR C CA 1
ATOM 4463 C C . THR C 1 49 ? 15.45300 8.20600 73.11400 1.000 35.33845 79 THR C C 1
ATOM 4464 O O . THR C 1 49 ? 15.50200 9.04800 72.23700 1.000 31.71433 79 THR C O 1
ATOM 4475 N N . ASP C 1 50 ? 16.55300 7.59900 73.58000 1.000 42.01030 80 ASP C N 1
ATOM 4476 C CA . ASP C 1 50 ? 17.90100 7.93600 73.04200 1.000 42.01820 80 ASP C CA 1
ATOM 4477 C C . ASP C 1 50 ? 17.94700 7.48700 71.57600 1.000 32.13543 80 ASP C C 1
ATOM 4478 O O . ASP C 1 50 ? 18.79000 7.99500 70.83600 1.000 33.38821 80 ASP C O 1
ATOM 4487 N N . ARG C 1 51 ? 17.07800 6.56500 71.17700 1.000 28.59290 81 ARG C N 1
ATOM 4488 C CA . ARG C 1 51 ? 16.87600 6.21200 69.74500 1.000 29.34036 81 ARG C CA 1
ATOM 4489 C C . ARG C 1 51 ? 15.38800 6.22700 69.39700 1.000 32.01436 81 ARG C C 1
ATOM 4490 O O . ARG C 1 51 ? 14.55900 6.39700 70.29900 1.000 36.16749 81 ARG C O 1
ATOM 4511 N N . MET C 1 52 ? 15.05600 6.06100 68.12900 1.000 28.40077 82 MET C N 1
ATOM 4512 C CA . MET C 1 52 ? 13.65500 5.85100 67.70200 1.000 24.02656 82 MET C CA 1
ATOM 4513 C C . MET C 1 52 ? 13.38600 4.34000 67.83100 1.000 36.32541 82 MET C C 1
ATOM 4514 O O . MET C 1 52 ? 14.29800 3.51100 67.46000 1.000 33.01185 82 MET C O 1
ATOM 4528 N N . GLU C 1 53 ? 12.27200 3.97500 68.45700 1.000 27.22168 83 GLU C N 1
ATOM 4529 C CA . GLU C 1 53 ? 11.86800 2.54800 68.59300 1.000 29.24035 83 GLU C CA 1
ATOM 4530 C C . GLU C 1 53 ? 10.53200 2.37000 67.88300 1.000 32.62496 83 GLU C C 1
ATOM 4531 O O . GLU C 1 53 ? 9.55400 3.04900 68.28800 1.000 30.58261 83 GLU C O 1
ATOM 4543 N N . TYR C 1 54 ? 10.50800 1.52000 66.84700 1.000 24.70559 84 TYR C N 1
ATOM 4544 C CA . TYR C 1 54 ? 9.27200 1.20000 66.09400 1.000 24.89246 84 TYR C CA 1
ATOM 4545 C C . TYR C 1 54 ? 8.75700 -0.17900 66.50200 1.000 27.65332 84 TYR C C 1
ATOM 4546 O O . TYR C 1 54 ? 9.48600 -1.16000 66.26800 1.000 27.15062 84 TYR C O 1
ATOM 4564 N N . GLN C 1 55 ? 7.56300 -0.24500 67.08300 1.000 24.92930 85 GLN C N 1
ATOM 4565 C CA . GLN C 1 55 ? 6.82600 -1.51500 67.34900 1.000 31.53799 85 GLN C CA 1
ATOM 4566 C C . GLN C 1 55 ? 5.89000 -1.73400 66.16500 1.000 31.43535 85 GLN C C 1
ATOM 4567 O O . GLN C 1 55 ? 4.95000 -0.92500 66.02300 1.000 24.81613 85 GLN C O 1
ATOM 4581 N N . ILE C 1 56 ? 6.19500 -2.68400 65.27600 1.000 27.89545 86 ILE C N 1
ATOM 4582 C CA . ILE C 1 56 ? 5.44800 -2.81600 63.99800 1.000 24.13974 86 ILE C CA 1
ATOM 4583 C C . ILE C 1 56 ? 4.80000 -4.18600 63.91700 1.000 28.71397 86 ILE C C 1
ATOM 4584 O O . ILE C 1 56 ? 5.49000 -5.20800 64.12600 1.000 29.90622 86 ILE C O 1
ATOM 4600 N N . ASP C 1 57 ? 3.49300 -4.20200 63.63500 1.000 30.85370 87 ASP C N 1
ATOM 4601 C CA . ASP C 1 57 ? 2.68700 -5.43700 63.47300 1.000 27.06114 87 ASP C CA 1
ATOM 4602 C C . ASP C 1 57 ? 2.51900 -5.64900 61.97600 1.000 28.36919 87 ASP C C 1
ATOM 4603 O O . ASP C 1 57 ? 2.15200 -4.69400 61.25300 1.000 26.76374 87 ASP C O 1
ATOM 4612 N N . VAL C 1 58 ? 2.88000 -6.82400 61.48400 1.000 24.08447 88 VAL C N 1
ATOM 4613 C CA . VAL C 1 58 ? 2.87800 -7.17300 60.04000 1.000 27.39539 88 VAL C CA 1
ATOM 4614 C C . VAL C 1 58 ? 2.25000 -8.55000 59.90100 1.000 36.00168 88 VAL C C 1
ATOM 4615 O O . VAL C 1 58 ? 2.35400 -9.38000 60.87400 1.000 36.20434 88 VAL C O 1
ATOM 4628 N N . GLN C 1 59 ? 1.58000 -8.76800 58.77400 1.000 29.71409 89 GLN C N 1
ATOM 4629 C CA . GLN C 1 59 ? 1.11600 -10.11700 58.39700 1.000 34.20936 89 GLN C CA 1
ATOM 4630 C C . GLN C 1 59 ? 2.09400 -10.57900 57.33600 1.000 27.79281 89 GLN C C 1
ATOM 4631 O O . GLN C 1 59 ? 2.33100 -9.83400 56.34100 1.000 28.92715 89 GLN C O 1
ATOM 4645 N N . ILE C 1 60 ? 2.70400 -11.73200 57.56400 1.000 28.33234 90 ILE C N 1
ATOM 4646 C CA . ILE C 1 60 ? 3.65800 -12.33600 56.60500 1.000 30.04834 90 ILE C CA 1
ATOM 4647 C C . ILE C 1 60 ? 3.10600 -13.69500 56.17800 1.000 31.22480 90 ILE C C 1
ATOM 4648 O O . ILE C 1 60 ? 2.28800 -14.28000 56.89800 1.000 34.50677 90 ILE C O 1
ATOM 4664 N N . SER C 1 61 ? 3.54300 -14.16200 55.02700 1.000 37.84664 91 SER C N 1
ATOM 4665 C CA . SER C 1 61 ? 3.14300 -15.49800 54.53400 1.000 34.56467 91 SER C CA 1
ATOM 4666 C C . SER C 1 61 ? 4.34300 -16.18400 53.90400 1.000 36.11749 91 SER C C 1
ATOM 4667 O O . SER C 1 61 ? 5.27600 -15.50400 53.46700 1.000 34.70679 91 SER C O 1
ATOM 4675 N N . ARG C 1 62 ? 4.29300 -17.51300 53.85600 1.000 39.22312 92 ARG C N 1
ATOM 4676 C CA . ARG C 1 62 ? 5.34200 -18.29300 53.18300 1.000 46.24765 92 ARG C CA 1
ATOM 4677 C C . ARG C 1 62 ? 5.16700 -18.09100 51.68000 1.000 49.66385 92 ARG C C 1
ATOM 4678 O O . ARG C 1 62 ? 4.02400 -18.25700 51.17900 1.000 46.72139 92 ARG C O 1
ATOM 4699 N N . SER C 1 63 ? 6.25000 -17.69800 51.00400 1.000 46.03447 93 SER C N 1
ATOM 4700 C CA . SER C 1 63 ? 6.27200 -17.48100 49.53800 1.000 44.98960 93 SER C CA 1
ATOM 4701 C C . SER C 1 63 ? 6.62900 -18.80100 48.83800 1.000 48.03734 93 SER C C 1
ATOM 4702 O O . SER C 1 63 ? 7.02500 -19.78200 49.52600 1.000 47.75836 93 SER C O 1
ATOM 4710 N N . ASN C 1 64 ? 6.56000 -18.80100 47.51100 1.000 52.10625 94 ASN C N 1
ATOM 4711 C CA . ASN C 1 64 ? 7.03400 -19.92800 46.67600 1.000 49.42698 94 ASN C CA 1
ATOM 4712 C C . ASN C 1 64 ? 8.50100 -19.70800 46.29800 1.000 53.45115 94 ASN C C 1
ATOM 4713 O O . ASN C 1 64 ? 8.97300 -20.36500 45.36400 1.000 51.82200 94 ASN C O 1
ATOM 4724 N N . CYS C 1 65 ? 9.21200 -18.83800 47.00400 1.000 62.61540 95 CYS C N 1
ATOM 4725 C CA . CYS C 1 65 ? 10.66700 -18.63500 46.79900 1.000 59.91245 95 CYS C CA 1
ATOM 4726 C C . CYS C 1 65 ? 11.45200 -19.35200 47.89700 1.000 58.42543 95 CYS C C 1
ATOM 4727 O O . CYS C 1 65 ? 11.28800 -19.04400 49.10200 1.000 47.72414 95 CYS C O 1
ATOM 4734 N N . LYS C 1 66 ? 12.37700 -20.25600 47.54600 1.000 60.01772 96 LYS C N 1
ATOM 4735 C CA . LYS C 1 66 ? 13.23500 -20.91900 48.54900 1.000 63.91556 96 LYS C CA 1
ATOM 4736 C C . LYS C 1 66 ? 14.36000 -19.93800 48.89400 1.000 66.45797 96 LYS C C 1
ATOM 4737 O O . LYS C 1 66 ? 14.64000 -19.04000 48.10100 1.000 65.02622 96 LYS C O 1
ATOM 4756 N N . LYS C 1 67 ? 14.97600 -20.08300 50.06400 1.000 73.78779 97 LYS C N 1
ATOM 4757 C CA . LYS C 1 67 ? 16.09300 -19.22000 50.53400 1.000 74.17468 97 LYS C CA 1
ATOM 4758 C C . LYS C 1 67 ? 17.30200 -19.39400 49.60300 1.000 79.06211 97 LYS C C 1
ATOM 4759 O O . LYS C 1 67 ? 17.48000 -20.52700 49.16600 1.000 85.17074 97 LYS C O 1
ATOM 4778 N N . PRO C 1 68 ? 18.19500 -18.42000 49.29000 1.000 126.29409 98 PRO C N 1
ATOM 4779 C CA . PRO C 1 68 ? 18.30700 -17.04000 49.80000 1.000 120.58288 98 PRO C CA 1
ATOM 4780 C C . PRO C 1 68 ? 18.02000 -15.92000 48.78200 1.000 114.72955 98 PRO C C 1
ATOM 4781 O O . PRO C 1 68 ? 18.52900 -14.82800 48.99700 1.000 114.51899 98 PRO C O 1
ATOM 4792 N N . LEU C 1 69 ? 17.21800 -16.19600 47.74500 1.000 110.74749 99 LEU C N 1
ATOM 4793 C CA . LEU C 1 69 ? 16.88000 -15.23600 46.64600 1.000 106.77859 99 LEU C CA 1
ATOM 4794 C C . LEU C 1 69 ? 18.11600 -14.76300 45.86900 1.000 105.97323 99 LEU C C 1
ATOM 4795 O O . LEU C 1 69 ? 18.34000 -13.54800 45.78600 1.000 101.82800 99 LEU C O 1
ATOM 4811 N N . ASN C 1 70 ? 18.91600 -15.72200 45.38900 1.000 117.20353 100 ASN C N 1
ATOM 4812 C CA . ASN C 1 70 ? 20.13700 -15.48000 44.57600 1.000 116.81137 100 ASN C CA 1
ATOM 4813 C C . ASN C 1 70 ? 19.86100 -15.74000 43.09200 1.000 117.50093 100 ASN C C 1
ATOM 4814 O O . ASN C 1 70 ? 20.75000 -15.42100 42.27400 1.000 113.98998 100 ASN C O 1
ATOM 4825 N N . ASN C 1 71 ? 18.69600 -16.31200 42.76700 1.000 121.93567 101 ASN C N 1
ATOM 4826 C CA . ASN C 1 71 ? 18.32000 -16.53300 41.34100 1.000 123.33058 101 ASN C CA 1
ATOM 4827 C C . ASN C 1 71 ? 17.16600 -15.55700 41.01900 1.000 122.31203 101 ASN C C 1
ATOM 4828 O O . ASN C 1 71 ? 16.60700 -15.59700 39.90600 1.000 123.27794 101 ASN C O 1
ATOM 4839 N N . THR C 1 72 ? 16.83200 -14.72000 42.00700 1.000 121.83566 102 THR C N 1
ATOM 4840 C CA . THR C 1 72 ? 15.82200 -13.61800 41.95300 1.000 119.63803 102 THR C CA 1
ATOM 4841 C C . THR C 1 72 ? 14.54200 -13.97800 41.19400 1.000 121.88567 102 THR C C 1
ATOM 4842 O O . THR C 1 72 ? 14.22600 -13.26800 40.22900 1.000 117.67200 102 THR C O 1
ATOM 4853 N N . GLU C 1 73 ? 13.85800 -15.04700 41.60200 1.000 98.87238 103 GLU C N 1
ATOM 4854 C CA . GLU C 1 73 ? 12.54200 -15.43400 41.02500 1.000 101.67008 103 GLU C CA 1
ATOM 4855 C C . GLU C 1 73 ? 11.46900 -14.44300 41.53100 1.000 100.05673 103 GLU C C 1
ATOM 4856 O O . GLU C 1 73 ? 11.67700 -13.84300 42.60600 1.000 98.47496 103 GLU C O 1
ATOM 4868 N N . ASN C 1 74 ? 10.35700 -14.26300 40.80600 1.000 95.73253 104 ASN C N 1
ATOM 4869 C CA . ASN C 1 74 ? 9.25900 -13.34700 41.23100 1.000 92.65848 104 ASN C CA 1
ATOM 4870 C C . ASN C 1 74 ? 8.39800 -14.11900 42.24500 1.000 89.00541 104 ASN C C 1
ATOM 4871 O O . ASN C 1 74 ? 7.68400 -15.03700 41.82200 1.000 92.75849 104 ASN C O 1
ATOM 4882 N N . CYS C 1 75 ? 8.40000 -13.72300 43.51800 1.000 66.28953 105 CYS C N 1
ATOM 4883 C CA . CYS C 1 75 ? 7.77000 -14.48300 44.62000 1.000 62.64962 105 CYS C CA 1
ATOM 4884 C C . CYS C 1 75 ? 6.27200 -14.16300 44.81600 1.000 59.62557 105 CYS C C 1
ATOM 4885 O O . CYS C 1 75 ? 5.90000 -12.99900 44.71600 1.000 56.12778 105 CYS C O 1
ATOM 4892 N N . ILE C 1 76 ? 5.43000 -15.18000 45.03000 1.000 57.20423 106 ILE C N 1
ATOM 4893 C CA . ILE C 1 76 ? 3.98600 -15.06500 45.38000 1.000 51.22456 106 ILE C CA 1
ATOM 4894 C C . ILE C 1 76 ? 3.71400 -15.95300 46.58500 1.000 50.36920 106 ILE C C 1
ATOM 4895 O O . ILE C 1 76 ? 4.51100 -16.83800 46.88400 1.000 50.50079 106 ILE C O 1
ATOM 4911 N N . PRO C 1 77 ? 2.60300 -15.71500 47.31300 1.000 52.80107 107 PRO C N 1
ATOM 4912 C CA . PRO C 1 77 ? 2.20600 -16.58500 48.41700 1.000 52.37733 107 PRO C CA 1
ATOM 4913 C C . PRO C 1 77 ? 2.05300 -18.03700 47.94800 1.000 51.64567 107 PRO C C 1
ATOM 4914 O O . PRO C 1 77 ? 1.63500 -18.27900 46.81100 1.000 54.50127 107 PRO C O 1
ATOM 4925 N N . GLN C 1 78 ? 2.40300 -18.98400 48.80600 1.000 52.10098 108 GLN C N 1
ATOM 4926 C CA . GLN C 1 78 ? 2.31600 -20.43000 48.43400 1.000 55.02765 108 GLN C CA 1
ATOM 4927 C C . GLN C 1 78 ? 0.90900 -20.75200 47.91100 1.000 58.62808 108 GLN C C 1
ATOM 4928 O O . GLN C 1 78 ? -0.05500 -20.29000 48.51500 1.000 60.95468 108 GLN C O 1
ATOM 4942 N N . LYS C 1 79 ? 0.80100 -21.52100 46.82800 1.000 60.90730 109 LYS C N 1
ATOM 4943 C CA . LYS C 1 79 ? -0.49000 -22.02100 46.28500 1.000 67.29491 109 LYS C CA 1
ATOM 4944 C C . LYS C 1 79 ? -0.65100 -23.52200 46.59500 1.000 67.55284 109 LYS C C 1
ATOM 4945 O O . LYS C 1 79 ? -1.69500 -24.09500 46.22800 1.000 73.87991 109 LYS C O 1
ATOM 4964 N N . LYS C 1 80 ? 0.33600 -24.16000 47.22600 1.000 64.39456 110 LYS C N 1
ATOM 4965 C CA . LYS C 1 80 ? 0.25600 -25.58100 47.66800 1.000 68.30029 110 LYS C CA 1
ATOM 4966 C C . LYS C 1 80 ? -0.31200 -25.61000 49.08100 1.000 65.91843 110 LYS C C 1
ATOM 4967 O O . LYS C 1 80 ? 0.29400 -25.05600 50.00800 1.000 63.71817 110 LYS C O 1
ATOM 4986 N N . PRO C 1 81 ? -1.49700 -26.23600 49.28300 1.000 68.15554 111 PRO C N 1
ATOM 4987 C CA . PRO C 1 81 ? -2.19900 -26.17300 50.56500 1.000 71.46646 111 PRO C CA 1
ATOM 4988 C C . PRO C 1 81 ? -1.33600 -26.51300 51.79200 1.000 71.12958 111 PRO C C 1
ATOM 4989 O O . PRO C 1 81 ? -1.49200 -25.86100 52.80000 1.000 64.13137 111 PRO C O 1
ATOM 5000 N N . GLU C 1 82 ? -0.44000 -27.50400 51.69100 1.000 68.72666 112 GLU C N 1
ATOM 5001 C CA . GLU C 1 82 ? 0.29800 -27.98200 52.89000 1.000 71.37172 112 GLU C CA 1
ATOM 5002 C C . GLU C 1 82 ? 1.44000 -27.01500 53.22400 1.000 70.79796 112 GLU C C 1
ATOM 5003 O O . GLU C 1 82 ? 1.95600 -27.08000 54.36000 1.000 67.97394 112 GLU C O 1
ATOM 5015 N N . LEU C 1 83 ? 1.78700 -26.11100 52.30700 1.000 63.95767 113 LEU C N 1
ATOM 5016 C CA . LEU C 1 83 ? 2.85800 -25.09000 52.50900 1.000 61.25471 113 LEU C CA 1
ATOM 5017 C C . LEU C 1 83 ? 2.26400 -23.70100 52.77600 1.000 60.22564 113 LEU C C 1
ATOM 5018 O O . LEU C 1 83 ? 3.04800 -22.81700 53.16200 1.000 56.41203 113 LEU C O 1
ATOM 5034 N N . GLU C 1 84 ? 0.96000 -23.49500 52.55200 1.000 57.91747 114 GLU C N 1
ATOM 5035 C CA . GLU C 1 84 ? 0.29600 -22.19500 52.83000 1.000 60.64148 114 GLU C CA 1
ATOM 5036 C C . GLU C 1 84 ? 0.49600 -21.89100 54.32400 1.000 58.33594 114 GLU C C 1
ATOM 5037 O O . GLU C 1 84 ? 0.22700 -22.77200 55.14900 1.000 55.07766 114 GLU C O 1
ATOM 5049 N N . LYS C 1 85 ? 0.99600 -20.70400 54.66600 1.000 58.10697 115 LYS C N 1
ATOM 5050 C CA . LYS C 1 85 ? 1.26700 -20.33900 56.08000 1.000 56.04093 115 LYS C CA 1
ATOM 5051 C C . LYS C 1 85 ? 1.25800 -18.82800 56.20300 1.000 51.25878 115 LYS C C 1
ATOM 5052 O O . LYS C 1 85 ? 2.17400 -18.19300 55.62400 1.000 45.03961 115 LYS C O 1
ATOM 5071 N N . LYS C 1 86 ? 0.28700 -18.31700 56.96500 1.000 53.02478 116 LYS C N 1
ATOM 5072 C CA . LYS C 1 86 ? 0.15800 -16.88500 57.31300 1.000 52.61947 116 LYS C CA 1
ATOM 5073 C C . LYS C 1 86 ? 0.47800 -16.73200 58.79400 1.000 45.20542 116 LYS C C 1
ATOM 5074 O O . LYS C 1 86 ? 0.05700 -17.58400 59.60900 1.000 49.70859 116 LYS C O 1
ATOM 5093 N N . MET C 1 87 ? 1.21300 -15.68900 59.12600 1.000 39.94163 117 MET C N 1
ATOM 5094 C CA . MET C 1 87 ? 1.56000 -15.37200 60.51900 1.000 39.33630 117 MET C CA 1
ATOM 5095 C C . MET C 1 87 ? 1.35800 -13.89400 60.76600 1.000 41.08651 117 MET C C 1
ATOM 5096 O O . MET C 1 87 ? 1.59900 -13.06300 59.84600 1.000 35.16737 117 MET C O 1
ATOM 5110 N N A SER C 1 88 ? 0.93500 -13.57200 61.98600 0.350 42.69722 118 SER C N 1
ATOM 5111 N N B SER C 1 88 ? 0.93500 -13.56900 61.98500 0.650 43.34467 118 SER C N 1
ATOM 5112 C CA A SER C 1 88 ? 0.93900 -12.19900 62.54200 0.350 38.87571 118 SER C CA 1
ATOM 5113 C CA B SER C 1 88 ? 0.93300 -12.19100 62.53100 0.650 38.55462 118 SER C CA 1
ATOM 5114 C C A SER C 1 88 ? 2.23100 -12.03800 63.33700 0.350 37.15445 118 SER C C 1
ATOM 5115 C C B SER C 1 88 ? 2.22200 -12.03200 63.33900 0.650 37.15709 118 SER C C 1
ATOM 5116 O O A SER C 1 88 ? 2.45400 -12.84300 64.24900 0.350 37.88349 118 SER C O 1
ATOM 5117 O O B SER C 1 88 ? 2.45100 -12.84300 64.24700 0.650 36.99128 118 SER C O 1
ATOM 5132 N N . CYS C 1 89 ? 3.05700 -11.06100 62.97100 1.000 32.81183 119 CYS C N 1
ATOM 5133 C CA . CYS C 1 89 ? 4.34600 -10.80600 63.64900 1.000 36.69387 119 CYS C CA 1
ATOM 5134 C C . CYS C 1 89 ? 4.31200 -9.42500 64.28100 1.000 35.92273 119 CYS C C 1
ATOM 5135 O O . CYS C 1 89 ? 3.72700 -8.48000 63.66100 1.000 33.79089 119 CYS C O 1
ATOM 5143 N N . SER C 1 90 ? 4.93700 -9.33000 65.45200 1.000 33.04870 120 SER C N 1
ATOM 5144 C CA . SER C 1 90 ? 5.33300 -8.05400 66.06300 1.000 34.65679 120 SER C CA 1
ATOM 5145 C C . SER C 1 90 ? 6.86600 -7.95300 66.03900 1.000 37.12024 120 SER C C 1
ATOM 5146 O O . SER C 1 90 ? 7.52100 -8.88200 66.53200 1.000 35.55689 120 SER C O 1
ATOM 5154 N N . PHE C 1 91 ? 7.39400 -6.89200 65.42500 1.000 35.12263 121 PHE C N 1
ATOM 5155 C CA . PHE C 1 91 ? 8.84300 -6.57500 65.41200 1.000 36.67019 121 PHE C CA 1
ATOM 5156 C C . PHE C 1 91 ? 9.06900 -5.28300 66.20500 1.000 31.95646 121 PHE C C 1
ATOM 5157 O O . PHE C 1 91 ? 8.28700 -4.32000 66.05000 1.000 31.97752 121 PHE C O 1
ATOM 5174 N N . LEU C 1 92 ? 10.11000 -5.25100 67.02100 1.000 33.61719 122 LEU C N 1
ATOM 5175 C CA . LEU C 1 92 ? 10.59600 -4.02200 67.70300 1.000 32.63023 122 LEU C CA 1
ATOM 5176 C C . LEU C 1 92 ? 11.92300 -3.64500 67.06000 1.000 32.14596 122 LEU C C 1
ATOM 5177 O O . LEU C 1 92 ? 12.88900 -4.43500 67.17300 1.000 32.41968 122 LEU C O 1
ATOM 5193 N N . VAL C 1 93 ? 11.93700 -2.53900 66.32900 1.000 29.58249 123 VAL C N 1
ATOM 5194 C CA . VAL C 1 93 ? 13.13900 -2.09600 65.57500 1.000 31.20901 123 VAL C CA 1
ATOM 5195 C C . VAL C 1 93 ? 13.65800 -0.80500 66.19800 1.000 28.51921 123 VAL C C 1
ATOM 5196 O O . VAL C 1 93 ? 12.92900 0.21000 66.21000 1.000 27.09272 123 VAL C O 1
ATOM 5209 N N . GLY C 1 94 ? 14.87200 -0.87200 66.70500 1.000 32.39599 124 GLY C N 1
ATOM 5210 C CA . GLY C 1 94 ? 15.52300 0.30400 67.18600 1.000 30.24573 124 GLY C CA 1
ATOM 5211 C C . GLY C 1 94 ? 16.25900 0.99100 66.06800 1.000 34.79891 124 GLY C C 1
ATOM 5212 O O . GLY C 1 94 ? 16.86000 0.29700 65.27400 1.000 37.73610 124 GLY C O 1
ATOM 5216 N N . ALA C 1 95 ? 16.23600 2.31500 66.02000 1.000 34.30411 125 ALA C N 1
ATOM 5217 C CA . ALA C 1 95 ? 16.84500 3.03900 64.92100 1.000 31.63011 125 ALA C CA 1
ATOM 5218 C C . ALA C 1 95 ? 17.19800 4.50900 65.16700 1.000 30.30890 125 ALA C C 1
ATOM 5219 O O . ALA C 1 95 ? 16.62200 5.13500 66.00300 1.000 31.57221 125 ALA C O 1
ATOM 5226 N N . LEU C 1 96 ? 18.15000 4.99200 64.37900 1.000 31.58010 126 LEU C N 1
ATOM 5227 C CA . LEU C 1 96 ? 18.45700 6.40100 64.14600 1.000 29.09033 126 LEU C CA 1
ATOM 5228 C C . LEU C 1 96 ? 18.28700 6.42200 62.62200 1.000 29.43248 126 LEU C C 1
ATOM 5229 O O . LEU C 1 96 ? 19.27300 6.27900 61.92900 1.000 32.70655 126 LEU C O 1
ATOM 5245 N N . PRO C 1 97 ? 17.04800 6.52100 62.09000 1.000 33.73299 127 PRO C N 1
ATOM 5246 C CA . PRO C 1 97 ? 16.77800 6.34500 60.66800 1.000 34.21463 127 PRO C CA 1
ATOM 5247 C C . PRO C 1 97 ? 17.41200 7.40400 59.76800 1.000 36.95969 127 PRO C C 1
ATOM 5248 O O . PRO C 1 97 ? 17.80600 7.07900 58.70900 1.000 32.74603 127 PRO C O 1
ATOM 5259 N N . TRP C 1 98 ? 17.75300 8.55300 60.34400 1.000 33.01185 128 TRP C N 1
ATOM 5260 C CA . TRP C 1 98 ? 18.47800 9.62800 59.62200 1.000 34.73574 128 TRP C CA 1
ATOM 5261 C C . TRP C 1 98 ? 19.94200 9.21500 59.40000 1.000 38.12299 128 TRP C C 1
ATOM 5262 O O . TRP C 1 98 ? 20.60100 9.85000 58.57800 1.000 39.97321 128 TRP C O 1
ATOM 5283 N N . ASN C 1 99 ? 20.43400 8.21500 60.13300 1.000 29.59039 129 ASN C N 1
ATOM 5284 C CA . ASN C 1 99 ? 21.84900 7.74800 60.02500 1.000 31.36165 129 ASN C CA 1
ATOM 5285 C C . ASN C 1 99 ? 21.90600 6.37700 59.34300 1.000 37.21236 129 ASN C C 1
ATOM 5286 O O . ASN C 1 99 ? 23.01600 5.82100 59.24800 1.000 46.06868 129 ASN C O 1
ATOM 5297 N N . GLY C 1 100 ? 20.77000 5.82800 58.89700 1.000 40.39168 130 GLY C N 1
ATOM 5298 C CA . GLY C 1 100 ? 20.65400 4.49400 58.28500 1.000 48.17157 130 GLY C CA 1
ATOM 5299 C C . GLY C 1 100 ? 20.99900 3.40800 59.27800 1.000 42.84724 130 GLY C C 1
ATOM 5300 O O . GLY C 1 100 ? 21.44100 2.36400 58.87300 1.000 41.96293 130 GLY C O 1
ATOM 5304 N N . GLU C 1 101 ? 20.80000 3.65800 60.55800 1.000 38.17826 131 GLU C N 1
ATOM 5305 C CA . GLU C 1 101 ? 21.16800 2.69000 61.60400 1.000 41.69710 131 GLU C CA 1
ATOM 5306 C C . GLU C 1 101 ? 19.88000 2.04100 62.12400 1.000 45.03698 131 GLU C C 1
ATOM 5307 O O . GLU C 1 101 ? 19.01600 2.79500 62.48700 1.000 36.06222 131 GLU C O 1
ATOM 5319 N N . PHE C 1 102 ? 19.70400 0.72500 61.97100 1.000 39.77056 132 PHE C N 1
ATOM 5320 C CA . PHE C 1 102 ? 18.55800 -0.10200 62.42000 1.000 32.36441 132 PHE C CA 1
ATOM 5321 C C . PHE C 1 102 ? 19.08700 -1.35900 63.10600 1.000 39.84162 132 PHE C C 1
ATOM 5322 O O . PHE C 1 102 ? 20.12700 -1.92400 62.69300 1.000 36.27540 132 PHE C O 1
ATOM 5339 N N . ASN C 1 103 ? 18.36600 -1.79400 64.13800 1.000 40.35221 133 ASN C N 1
ATOM 5340 C CA . ASN C 1 103 ? 18.68500 -2.97500 64.96600 1.000 42.36034 133 ASN C CA 1
ATOM 5341 C C . ASN C 1 103 ? 17.35400 -3.65800 65.29900 1.000 36.17013 133 ASN C C 1
ATOM 5342 O O . ASN C 1 103 ? 16.40100 -2.95000 65.67800 1.000 32.71971 133 ASN C O 1
ATOM 5353 N N . LEU C 1 104 ? 17.26400 -4.97100 65.07100 1.000 44.27373 134 LEU C N 1
ATOM 5354 C CA . LEU C 1 104 ? 16.03100 -5.73800 65.40000 1.000 39.59159 134 LEU C CA 1
ATOM 5355 C C . LEU C 1 104 ? 16.14500 -6.14700 66.86400 1.000 34.10146 134 LEU C C 1
ATOM 5356 O O . LEU C 1 104 ? 17.00200 -6.97600 67.19000 1.000 38.19932 134 LEU C O 1
ATOM 5372 N N . LEU C 1 105 ? 15.35400 -5.52000 67.71600 1.000 38.33881 135 LEU C N 1
ATOM 5373 C CA . LEU C 1 105 ? 15.44300 -5.71300 69.18600 1.000 39.99427 135 LEU C CA 1
ATOM 5374 C C . LEU C 1 105 ? 14.58800 -6.92100 69.57600 1.000 43.16833 135 LEU C C 1
ATOM 5375 O O . LEU C 1 105 ? 14.95100 -7.59600 70.50900 1.000 40.63908 135 LEU C O 1
ATOM 5391 N N . SER C 1 106 ? 13.46500 -7.15300 68.91000 1.000 45.17647 136 SER C N 1
ATOM 5392 C CA . SER C 1 106 ? 12.57700 -8.28400 69.27800 1.000 51.25878 136 SER C CA 1
ATOM 5393 C C . SER C 1 106 ? 11.77700 -8.72100 68.05500 1.000 39.26787 136 SER C C 1
ATOM 5394 O O . SER C 1 106 ? 11.47100 -7.86000 67.20500 1.000 33.65930 136 SER C O 1
ATOM 5402 N N . LYS C 1 107 ? 11.42300 -9.99800 68.00700 1.000 38.65200 137 LYS C N 1
ATOM 5403 C CA . LYS C 1 107 ? 10.48700 -10.56900 67.01700 1.000 35.74902 137 LYS C CA 1
ATOM 5404 C C . LYS C 1 107 ? 9.55400 -11.53700 67.73800 1.000 41.17336 137 LYS C C 1
ATOM 5405 O O . LYS C 1 107 ? 10.02600 -12.26400 68.71700 1.000 40.59960 137 LYS C O 1
ATOM 5424 N N . GLU C 1 108 ? 8.30200 -11.60500 67.29200 1.000 32.83288 138 GLU C N 1
ATOM 5425 C CA . GLU C 1 108 ? 7.33500 -12.61900 67.79900 1.000 37.00444 138 GLU C CA 1
ATOM 5426 C C . GLU C 1 108 ? 6.29400 -12.83800 66.71000 1.000 45.07646 138 GLU C C 1
ATOM 5427 O O . GLU C 1 108 ? 5.68700 -11.84200 66.25600 1.000 47.83205 138 GLU C O 1
ATOM 5439 N N . CYS C 1 109 ? 6.15700 -14.07600 66.26400 1.000 41.17336 139 CYS C N 1
ATOM 5440 C CA . CYS C 1 109 ? 5.25500 -14.46100 65.15500 1.000 45.50282 139 CYS C CA 1
ATOM 5441 C C . CYS C 1 109 ? 4.32600 -15.56500 65.64200 1.000 47.01090 139 CYS C C 1
ATOM 5442 O O . CYS C 1 109 ? 4.79200 -16.43300 66.39400 1.000 41.81817 139 CYS C O 1
ATOM 5449 N N . LYS C 1 110 ? 3.05700 -15.48300 65.25500 1.000 49.52962 140 LYS C N 1
ATOM 5450 C CA . LYS C 1 110 ? 1.99400 -16.44400 65.63600 1.000 48.57688 140 LYS C CA 1
ATOM 5451 C C . LYS C 1 110 ? 1.23400 -16.82100 64.35900 1.000 53.38535 140 LYS C C 1
ATOM 5452 O O . LYS C 1 110 ? 1.02700 -15.93700 63.50400 1.000 42.99463 140 LYS C O 1
ATOM 5471 N N . ASP C 1 111 ? 0.81500 -18.07600 64.21500 1.000 50.10601 141 ASP C N 1
ATOM 5472 C CA . ASP C 1 111 ? 0.00300 -18.52100 63.04800 1.000 53.28270 141 ASP C CA 1
ATOM 5473 C C . ASP C 1 111 ? -1.34500 -17.79200 63.06800 1.000 59.31237 141 ASP C C 1
ATOM 5474 O O . ASP C 1 111 ? -1.84400 -17.53800 64.16400 1.000 62.71278 141 ASP C O 1
ATOM 5483 N N . VAL C 1 112 ? -1.89500 -17.40800 61.91500 1.000 68.05816 142 VAL C N 1
ATOM 5484 C CA . VAL C 1 112 ? -3.29600 -16.90000 61.83000 1.000 69.37148 142 VAL C CA 1
ATOM 5485 C C . VAL C 1 112 ? -3.99900 -17.60700 60.66900 1.000 72.70082 142 VAL C C 1
ATOM 5486 O O . VAL C 1 112 ? -4.37300 -16.97400 59.68200 1.000 71.24275 142 VAL C O 1
ATOM 5500 N N . ASN D 1 3 ? 1.64500 20.84400 29.88500 1.000 54.26177 33 ASN D N 1
ATOM 5501 C CA . ASN D 1 3 ? 3.08000 20.85800 30.25300 1.000 53.07215 33 ASN D CA 1
ATOM 5502 C C . ASN D 1 3 ? 3.35800 19.60300 31.09000 1.000 49.27959 33 ASN D C 1
ATOM 5503 O O . ASN D 1 3 ? 2.45500 18.76000 31.21000 1.000 46.72929 33 ASN D O 1
ATOM 5513 N N . TYR D 1 4 ? 4.55300 19.48100 31.65400 1.000 43.47363 34 TYR D N 1
ATOM 5514 C CA . TYR D 1 4 ? 4.99200 18.25400 32.35800 1.000 41.28916 34 TYR D CA 1
ATOM 5515 C C . TYR D 1 4 ? 5.14700 18.56400 33.83900 1.000 39.53369 34 TYR D C 1
ATOM 5516 O O . TYR D 1 4 ? 5.89600 17.84700 34.53500 1.000 40.14429 34 TYR D O 1
ATOM 5534 N N . PHE D 1 5 ? 4.49400 19.62900 34.32300 1.000 35.64375 35 PHE D N 1
ATOM 5535 C CA . PHE D 1 5 ? 4.46300 19.96800 35.76600 1.000 32.68813 35 PHE D CA 1
ATOM 5536 C C . PHE D 1 5 ? 3.22500 19.30000 36.35400 1.000 38.64674 35 PHE D C 1
ATOM 5537 O O . PHE D 1 5 ? 2.16300 19.44500 35.75000 1.000 43.89737 35 PHE D O 1
ATOM 5554 N N . GLY D 1 6 ? 3.37700 18.57900 37.48000 1.000 39.54948 36 GLY D N 1
ATOM 5555 C CA . GLY D 1 6 ? 2.25200 17.99800 38.24400 1.000 48.73216 36 GLY D CA 1
ATOM 5556 C C . GLY D 1 6 ? 2.22200 18.57700 39.65300 1.000 45.90550 36 GLY D C 1
ATOM 5557 O O . GLY D 1 6 ? 3.28700 18.80500 40.18500 1.000 35.14632 36 GLY D O 1
ATOM 5561 N N . SER D 1 7 ? 1.04800 18.82100 40.25300 1.000 44.98171 37 SER D N 1
ATOM 5562 C CA . SER D 1 7 ? 1.00000 19.38600 41.63000 1.000 55.16714 37 SER D CA 1
ATOM 5563 C C . SER D 1 7 ? 1.68100 18.38800 42.58100 1.000 55.10661 37 SER D C 1
ATOM 5564 O O . SER D 1 7 ? 1.61400 17.16600 42.31800 1.000 51.96939 37 SER D O 1
ATOM 5572 N N . ILE D 1 8 ? 2.38800 18.91000 43.58600 1.000 44.76853 38 ILE D N 1
ATOM 5573 C CA . ILE D 1 8 ? 2.98600 18.11100 44.69300 1.000 45.84760 38 ILE D CA 1
ATOM 5574 C C . ILE D 1 8 ? 2.56600 18.77000 46.00700 1.000 43.29993 38 ILE D C 1
ATOM 5575 O O . ILE D 1 8 ? 2.19400 19.95900 45.99700 1.000 50.66923 38 ILE D O 1
ATOM 5591 N N . ASN D 1 9 ? 2.61800 18.01600 47.09500 1.000 45.34754 39 ASN D N 1
ATOM 5592 C CA . ASN D 1 9 ? 2.18400 18.50900 48.42300 1.000 49.59542 39 ASN D CA 1
ATOM 5593 C C . ASN D 1 9 ? 3.23200 19.53100 48.89600 1.000 46.26607 39 ASN D C 1
ATOM 5594 O O . ASN D 1 9 ? 4.44300 19.21000 48.82700 1.000 36.31488 39 ASN D O 1
ATOM 5605 N N . ILE D 1 10 ? 2.81100 20.68900 49.40900 1.000 44.67641 40 ILE D N 1
ATOM 5606 C CA . ILE D 1 10 ? 3.76100 21.69100 49.97300 1.000 43.03411 40 ILE D CA 1
ATOM 5607 C C . ILE D 1 10 ? 4.36900 21.12000 51.27100 1.000 48.07682 40 ILE D C 1
ATOM 5608 O O . ILE D 1 10 ? 5.41200 21.60800 51.71000 1.000 49.26643 40 ILE D O 1
ATOM 5624 N N . SER D 1 11 ? 3.76200 20.09000 51.84200 1.000 41.60762 41 SER D N 1
ATOM 5625 C CA . SER D 1 11 ? 4.24100 19.37400 53.05500 1.000 49.74017 41 SER D CA 1
ATOM 5626 C C . SER D 1 11 ? 5.55100 18.62400 52.78500 1.000 46.40293 41 SER D C 1
ATOM 5627 O O . SER D 1 11 ? 6.26100 18.31500 53.76200 1.000 46.82404 41 SER D O 1
ATOM 5635 N N . ASN D 1 12 ? 5.85200 18.30000 51.52800 1.000 45.08435 42 ASN D N 1
ATOM 5636 C CA . ASN D 1 12 ? 7.04100 17.48500 51.10900 1.000 43.97633 42 ASN D CA 1
ATOM 5637 C C . ASN D 1 12 ? 8.32600 18.16500 51.61300 1.000 31.83540 42 ASN D C 1
ATOM 5638 O O . ASN D 1 12 ? 8.47400 19.36100 51.35600 1.000 29.58776 42 ASN D O 1
ATOM 5649 N N . ALA D 1 13 ? 9.20000 17.44200 52.32200 1.000 37.52555 43 ALA D N 1
ATOM 5650 C CA . ALA D 1 13 ? 10.45600 17.99600 52.90400 1.000 39.81267 43 ALA D CA 1
ATOM 5651 C C . ALA D 1 13 ? 11.28900 18.68200 51.80400 1.000 35.12526 43 ALA D C 1
ATOM 5652 O O . ALA D 1 13 ? 11.82700 19.74300 52.03800 1.000 29.34299 43 ALA D O 1
ATOM 5659 N N . ASN D 1 14 ? 11.33400 18.12600 50.60400 1.000 31.44061 44 ASN D N 1
ATOM 5660 C CA . ASN D 1 14 ? 12.11400 18.71100 49.48900 1.000 27.12694 44 ASN D CA 1
ATOM 5661 C C . ASN D 1 14 ? 11.50900 20.01900 48.97800 1.000 25.92942 44 ASN D C 1
ATOM 5662 O O . ASN D 1 14 ? 12.28400 20.87500 48.56600 1.000 23.83444 44 ASN D O 1
ATOM 5673 N N . VAL D 1 15 ? 10.18200 20.18400 49.00800 1.000 27.13483 45 VAL D N 1
ATOM 5674 C CA . VAL D 1 15 ? 9.53900 21.48600 48.66500 1.000 28.37182 45 VAL D CA 1
ATOM 5675 C C . VAL D 1 15 ? 9.98000 22.53500 49.68800 1.000 24.07394 45 VAL D C 1
ATOM 5676 O O . VAL D 1 15 ? 10.33300 23.62100 49.28200 1.000 23.38175 45 VAL D O 1
ATOM 5689 N N . LYS D 1 16 ? 9.96700 22.19800 50.97200 1.000 25.84257 46 LYS D N 1
ATOM 5690 C CA . LYS D 1 16 ? 10.36600 23.15400 52.03600 1.000 23.54756 46 LYS D CA 1
ATOM 5691 C C . LYS D 1 16 ? 11.85300 23.48700 51.85700 1.000 24.60295 46 LYS D C 1
ATOM 5692 O O . LYS D 1 16 ? 12.19100 24.65800 51.99700 1.000 23.65810 46 LYS D O 1
ATOM 5711 N N . GLN D 1 17 ? 12.71700 22.51100 51.56000 1.000 22.79484 47 GLN D N 1
ATOM 5712 C CA . GLN D 1 17 ? 14.16800 22.80100 51.30300 1.000 27.90071 47 GLN D CA 1
ATOM 5713 C C . GLN D 1 17 ? 14.28700 23.69600 50.06100 1.000 25.09248 47 GLN D C 1
ATOM 5714 O O . GLN D 1 17 ? 15.10100 24.62200 50.12100 1.000 23.10803 47 GLN D O 1
ATOM 5728 N N . ALA D 1 18 ? 13.53700 23.42900 48.99500 1.000 26.10576 48 ALA D N 1
ATOM 5729 C CA . ALA D 1 18 ? 13.53800 24.24400 47.76200 1.000 28.47447 48 ALA D CA 1
ATOM 5730 C C . ALA D 1 18 ? 13.15300 25.70300 48.10200 1.000 23.13698 48 ALA D C 1
ATOM 5731 O O . ALA D 1 18 ? 13.78200 26.58200 47.57900 1.000 20.34191 48 ALA D O 1
ATOM 5738 N N . VAL D 1 19 ? 12.14800 25.93200 48.93500 1.000 21.90263 49 VAL D N 1
ATOM 5739 C CA . VAL D 1 19 ? 11.74200 27.29500 49.37200 1.000 22.05528 49 VAL D CA 1
ATOM 5740 C C . VAL D 1 19 ? 12.87400 27.94200 50.19000 1.000 19.22599 49 VAL D C 1
ATOM 5741 O O . VAL D 1 19 ? 13.24800 29.11300 49.92400 1.000 22.76852 49 VAL D O 1
ATOM 5754 N N . TRP D 1 20 ? 13.46100 27.20400 51.13300 1.000 24.19501 50 TRP D N 1
ATOM 5755 C CA . TRP D 1 20 ? 14.62000 27.68300 51.93500 1.000 21.81314 50 TRP D CA 1
ATOM 5756 C C . TRP D 1 20 ? 15.73300 28.12600 50.98300 1.000 23.76601 50 TRP D C 1
ATOM 5757 O O . TRP D 1 20 ? 16.30500 29.17600 51.15800 1.000 24.94246 50 TRP D O 1
ATOM 5778 N N . PHE D 1 21 ? 16.04800 27.31000 49.99500 1.000 19.65762 51 PHE D N 1
ATOM 5779 C CA . PHE D 1 21 ? 17.12000 27.56900 49.02700 1.000 23.22647 51 PHE D CA 1
ATOM 5780 C C . PHE D 1 21 ? 16.78300 28.78800 48.16900 1.000 24.37924 51 PHE D C 1
ATOM 5781 O O . PHE D 1 21 ? 17.66200 29.65800 47.99200 1.000 22.79484 51 PHE D O 1
ATOM 5798 N N . ALA D 1 22 ? 15.58900 28.83800 47.59200 1.000 23.15541 52 ALA D N 1
ATOM 5799 C CA . ALA D 1 22 ? 15.14600 29.97400 46.74300 1.000 25.35567 52 ALA D CA 1
ATOM 5800 C C . ALA D 1 22 ? 15.23300 31.28100 47.54100 1.000 23.32122 52 ALA D C 1
ATOM 5801 O O . ALA D 1 22 ? 15.71900 32.27000 46.97300 1.000 22.62640 52 ALA D O 1
ATOM 5808 N N . MET D 1 23 ? 14.82300 31.27200 48.80500 1.000 22.65535 53 MET D N 1
ATOM 5809 C CA . MET D 1 23 ? 14.76900 32.52400 49.62500 1.000 26.98745 53 MET D CA 1
ATOM 5810 C C . MET D 1 23 ? 16.19300 32.95900 49.98500 1.000 30.61946 53 MET D C 1
ATOM 5811 O O . MET D 1 23 ? 16.46400 34.18800 50.02000 1.000 26.52686 53 MET D O 1
ATOM 5825 N N A LYS D 1 24 ? 17.10200 32.01100 50.25700 0.469 26.83743 54 LYS D N 1
ATOM 5826 N N B LYS D 1 24 ? 17.10400 32.00800 50.26400 0.531 26.66372 54 LYS D N 1
ATOM 5827 C CA A LYS D 1 24 ? 18.53900 32.32100 50.49600 0.469 28.03231 54 LYS D CA 1
ATOM 5828 C CA B LYS D 1 24 ? 18.54100 32.32200 50.49600 0.531 27.66384 54 LYS D CA 1
ATOM 5829 C C A LYS D 1 24 ? 19.07100 33.05800 49.26200 0.469 30.54577 54 LYS D C 1
ATOM 5830 C C B LYS D 1 24 ? 19.07100 33.05500 49.26100 0.531 30.48787 54 LYS D C 1
ATOM 5831 O O A LYS D 1 24 ? 19.67500 34.12600 49.42300 0.469 30.85896 54 LYS D O 1
ATOM 5832 O O B LYS D 1 24 ? 19.68400 34.10800 49.41200 0.531 30.10887 54 LYS D O 1
ATOM 5869 N N . GLU D 1 25 ? 18.80100 32.53500 48.06700 1.000 29.96675 55 GLU D N 1
ATOM 5870 C CA . GLU D 1 25 ? 19.31900 33.14900 46.81200 1.000 26.94007 55 GLU D CA 1
ATOM 5871 C C . GLU D 1 25 ? 18.57800 34.47500 46.54300 1.000 24.13184 55 GLU D C 1
ATOM 5872 O O . GLU D 1 25 ? 19.22600 35.43600 46.14200 1.000 23.05803 55 GLU D O 1
ATOM 5885 N N . TYR D 1 26 ? 17.26300 34.53900 46.78000 1.000 25.73203 56 TYR D N 1
ATOM 5886 C CA . TYR D 1 26 ? 16.47600 35.77300 46.56500 1.000 31.31954 56 TYR D CA 1
ATOM 5887 C C . TYR D 1 26 ? 17.09400 36.92500 47.37200 1.000 27.02692 56 TYR D C 1
ATOM 5888 O O . TYR D 1 26 ? 17.34000 38.05500 46.85500 1.000 26.21104 56 TYR D O 1
ATOM 5906 N N . ASN D 1 27 ? 17.34700 36.65400 48.64700 1.000 26.14787 57 ASN D N 1
ATOM 5907 C CA . ASN D 1 27 ? 17.85600 37.67200 49.60400 1.000 29.27719 57 ASN D CA 1
ATOM 5908 C C . ASN D 1 27 ? 19.29900 38.06700 49.26500 1.000 31.85908 57 ASN D C 1
ATOM 5909 O O . ASN D 1 27 ? 19.66100 39.27500 49.39500 1.000 31.41692 57 ASN D O 1
ATOM 5920 N N . LYS D 1 28 ? 20.14700 37.11300 48.87300 1.000 31.78539 58 LYS D N 1
ATOM 5921 C CA . LYS D 1 28 ? 21.54900 37.38200 48.44500 1.000 38.40197 58 LYS D CA 1
ATOM 5922 C C . LYS D 1 28 ? 21.52200 38.31700 47.23400 1.000 29.69567 58 LYS D C 1
ATOM 5923 O O . LYS D 1 28 ? 22.34100 39.20400 47.12300 1.000 31.84592 58 LYS D O 1
ATOM 5942 N N . GLU D 1 29 ? 20.61500 38.06400 46.30200 1.000 31.18269 59 GLU D N 1
ATOM 5943 C CA . GLU D 1 29 ? 20.56000 38.74000 44.98000 1.000 33.18556 59 GLU D CA 1
ATOM 5944 C C . GLU D 1 29 ? 19.84900 40.08200 45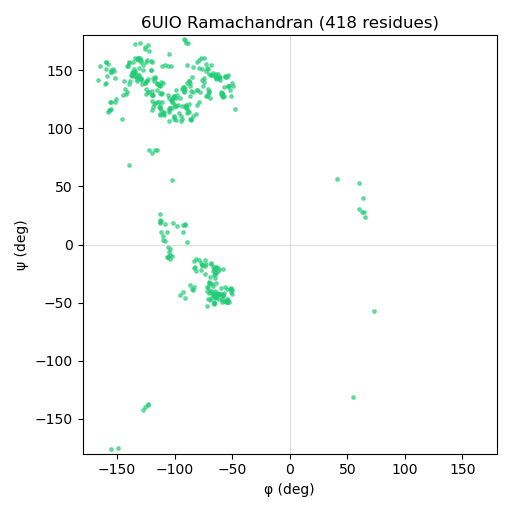.10000 1.000 29.70883 59 GLU D C 1
ATOM 5945 O O . GLU D 1 29 ? 20.08400 40.92500 44.24100 1.000 34.77785 59 GLU D O 1
ATOM 5957 N N . SER D 1 30 ? 19.06900 40.30500 46.15500 1.000 28.31129 60 SER D N 1
ATOM 5958 C CA . SER D 1 30 ? 18.18800 41.49000 46.26400 1.000 35.66743 60 SER D CA 1
ATOM 5959 C C . SER D 1 30 ? 19.03500 42.73200 46.52000 1.000 37.60188 60 SER D C 1
ATOM 5960 O O . SER D 1 30 ? 20.14200 42.58800 47.07700 1.000 37.87559 60 SER D O 1
ATOM 5968 N N . GLU D 1 31 ? 18.58900 43.90500 46.04500 1.000 37.45712 61 GLU D N 1
ATOM 5969 C CA . GLU D 1 31 ? 19.24400 45.19500 46.36000 1.000 42.02083 61 GLU D CA 1
ATOM 5970 C C . GLU D 1 31 ? 18.37500 45.85700 47.43400 1.000 46.08447 61 GLU D C 1
ATOM 5971 O O . GLU D 1 31 ? 17.87800 46.98300 47.21300 1.000 63.53920 61 GLU D O 1
ATOM 5983 N N . ASP D 1 32 ? 18.12900 45.17100 48.54700 1.000 43.78420 62 ASP D N 1
ATOM 5984 C CA . ASP D 1 32 ? 17.31000 45.70300 49.68000 1.000 44.13687 62 ASP D CA 1
ATOM 5985 C C . ASP D 1 32 ? 18.16200 45.73900 50.95900 1.000 46.11342 62 ASP D C 1
ATOM 5986 O O . ASP D 1 32 ? 19.09800 44.94500 51.07700 1.000 38.21774 62 ASP D O 1
ATOM 5995 N N . LYS D 1 33 ? 17.89400 46.66800 51.87500 1.000 37.43870 63 LYS D N 1
ATOM 5996 C CA . LYS D 1 33 ? 18.57800 46.72700 53.19200 1.000 35.33055 63 LYS D CA 1
ATOM 5997 C C . LYS D 1 33 ? 18.05000 45.58900 54.07500 1.000 35.74113 63 LYS D C 1
ATOM 5998 O O . LYS D 1 33 ? 18.76800 45.16800 54.98900 1.000 33.28820 63 LYS D O 1
ATOM 6017 N N . TYR D 1 34 ? 16.82400 45.12300 53.80300 1.000 35.50952 64 TYR D N 1
ATOM 6018 C CA . TYR D 1 34 ? 16.04100 44.22900 54.69400 1.000 27.70859 64 TYR D CA 1
ATOM 6019 C C . TYR D 1 34 ? 15.93100 42.85500 54.06200 1.000 26.57424 64 TYR D C 1
ATOM 6020 O O . TYR D 1 34 ? 15.97100 42.71000 52.83800 1.000 32.01700 64 TYR D O 1
ATOM 6038 N N . VAL D 1 35 ? 15.77200 41.86200 54.92500 1.000 30.09045 65 VAL D N 1
ATOM 6039 C CA . VAL D 1 35 ? 15.52200 40.45100 54.57300 1.000 35.38056 65 VAL D CA 1
ATOM 6040 C C . VAL D 1 35 ? 14.02900 40.32200 54.24700 1.000 36.69914 65 VAL D C 1
ATOM 6041 O O . VAL D 1 35 ? 13.18800 40.84000 55.03300 1.000 30.85370 65 VAL D O 1
ATOM 6054 N N . PHE D 1 36 ? 13.70200 39.66000 53.14500 1.000 25.51885 66 PHE D N 1
ATOM 6055 C CA . PHE D 1 36 ? 12.31400 39.20000 52.88200 1.000 27.62963 66 PHE D CA 1
ATOM 6056 C C . PHE D 1 36 ? 12.12000 37.76200 53.38400 1.000 32.19333 66 PHE D C 1
ATOM 6057 O O . PHE D 1 36 ? 13.00400 36.90400 53.13100 1.000 29.40616 66 PHE D O 1
ATOM 6074 N N . LEU D 1 37 ? 10.98900 37.49500 54.06400 1.000 27.87439 67 LEU D N 1
ATOM 6075 C CA . LEU D 1 37 ? 10.69500 36.12900 54.55900 1.000 27.48224 67 LEU D CA 1
ATOM 6076 C C . LEU D 1 37 ? 9.32200 35.68500 54.06400 1.000 27.57962 67 LEU D C 1
ATOM 6077 O O . LEU D 1 37 ? 8.58200 36.50800 53.46000 1.000 29.07454 67 LEU D O 1
ATOM 6093 N N . VAL D 1 38 ? 9.05200 34.40700 54.22600 1.000 28.44288 68 VAL D N 1
ATOM 6094 C CA . VAL D 1 38 ? 7.87100 33.72100 53.61700 1.000 26.37685 68 VAL D CA 1
ATOM 6095 C C . VAL D 1 38 ? 6.65800 33.84600 54.51700 1.000 29.66935 68 VAL D C 1
ATOM 6096 O O . VAL D 1 38 ? 6.67500 33.31200 55.65300 1.000 36.09643 68 VAL D O 1
ATOM 6109 N N . ASP D 1 39 ? 5.65500 34.57500 54.02200 1.000 30.83264 69 ASP D N 1
ATOM 6110 C CA . ASP D 1 39 ? 4.31700 34.69600 54.62600 1.000 33.04080 69 ASP D CA 1
ATOM 6111 C C . ASP D 1 39 ? 3.61100 33.34500 54.47300 1.000 29.63776 69 ASP D C 1
ATOM 6112 O O . ASP D 1 39 ? 2.99400 32.87000 55.41000 1.000 27.84808 69 ASP D O 1
ATOM 6121 N N . LYS D 1 40 ? 3.64400 32.78800 53.28400 1.000 32.46968 70 LYS D N 1
ATOM 6122 C CA . LYS D 1 40 ? 2.87500 31.58400 52.92400 1.000 37.77295 70 LYS D CA 1
ATOM 6123 C C . LYS D 1 40 ? 3.48000 30.94600 51.69200 1.000 31.98805 70 LYS D C 1
ATOM 6124 O O . LYS D 1 40 ? 3.84500 31.67300 50.73300 1.000 30.99056 70 LYS D O 1
ATOM 6143 N N . ILE D 1 41 ? 3.56600 29.61400 51.71100 1.000 26.07681 71 ILE D N 1
ATOM 6144 C CA . ILE D 1 41 ? 3.84000 28.82800 50.49400 1.000 29.46932 71 ILE D CA 1
ATOM 6145 C C . ILE D 1 41 ? 2.46300 28.58000 49.88600 1.000 29.38510 71 ILE D C 1
ATOM 6146 O O . ILE D 1 41 ? 1.58800 27.98700 50.58600 1.000 31.15110 71 ILE D O 1
ATOM 6162 N N . LEU D 1 42 ? 2.24400 29.03700 48.64800 1.000 28.99558 72 LEU D N 1
ATOM 6163 C CA . LEU D 1 42 ? 0.89100 29.05900 48.04200 1.000 33.68299 72 LEU D CA 1
ATOM 6164 C C . LEU D 1 42 ? 0.64000 27.77500 47.25200 1.000 35.11210 72 LEU D C 1
ATOM 6165 O O . LEU D 1 42 ? -0.52000 27.26800 47.31800 1.000 36.68071 72 LEU D O 1
ATOM 6181 N N . HIS D 1 43 ? 1.64300 27.28500 46.51500 1.000 31.27480 73 HIS D N 1
ATOM 6182 C CA . HIS D 1 43 ? 1.46800 26.12100 45.61600 1.000 29.17981 73 HIS D CA 1
ATOM 6183 C C . HIS D 1 43 ? 2.83500 25.57700 45.20900 1.000 31.53010 73 HIS D C 1
ATOM 6184 O O . HIS D 1 43 ? 3.79100 26.36700 45.14600 1.000 31.59063 73 HIS D O 1
ATOM 6198 N N . ALA D 1 44 ? 2.89400 24.29400 44.88000 1.000 31.19321 74 ALA D N 1
ATOM 6199 C CA . ALA D 1 44 ? 4.10300 23.65400 44.34800 1.000 27.45329 74 ALA D CA 1
ATOM 6200 C C . ALA D 1 44 ? 3.70200 22.70200 43.23600 1.000 28.41130 74 ALA D C 1
ATOM 6201 O O . ALA D 1 44 ? 2.72000 21.95300 43.42700 1.000 31.19848 74 ALA D O 1
ATOM 6208 N N . LYS D 1 45 ? 4.47800 22.70700 42.15500 1.000 30.09571 75 LYS D N 1
ATOM 6209 C CA . LYS D 1 45 ? 4.40600 21.66800 41.10100 1.000 29.16139 75 LYS D CA 1
ATOM 6210 C C . LYS D 1 45 ? 5.81000 21.11600 40.86300 1.000 31.35902 75 LYS D C 1
ATOM 6211 O O . LYS D 1 45 ? 6.82000 21.83200 41.08300 1.000 31.46956 75 LYS D O 1
ATOM 6230 N N . LEU D 1 46 ? 5.86100 19.88100 40.38300 1.000 31.89067 76 LEU D N 1
ATOM 6231 C CA . LEU D 1 46 ? 7.12400 19.18400 40.08500 1.000 29.88516 76 LEU D CA 1
ATOM 6232 C C . LEU D 1 46 ? 7.13700 18.76500 38.61500 1.000 34.96735 76 LEU D C 1
ATOM 6233 O O . LEU D 1 46 ? 6.14600 18.19300 38.13600 1.000 33.23556 76 LEU D O 1
ATOM 6249 N N . GLN D 1 47 ? 8.22900 19.06500 37.93400 1.000 27.37960 77 GLN D N 1
ATOM 6250 C CA . GLN D 1 47 ? 8.52400 18.52500 36.59100 1.000 31.54062 77 GLN D CA 1
ATOM 6251 C C . GLN D 1 47 ? 9.71500 17.59000 36.75200 1.000 33.22504 77 GLN D C 1
ATOM 6252 O O . GLN D 1 47 ? 10.71400 17.99100 37.33000 1.000 28.31129 77 GLN D O 1
ATOM 6266 N N . ILE D 1 48 ? 9.59000 16.37000 36.23800 1.000 32.79867 78 ILE D N 1
ATOM 6267 C CA . ILE D 1 48 ? 10.68000 15.36200 36.31500 1.000 34.85155 78 ILE D CA 1
ATOM 6268 C C . ILE D 1 48 ? 11.38200 15.34100 34.95700 1.000 31.53536 78 ILE D C 1
ATOM 6269 O O . ILE D 1 48 ? 10.76400 14.90800 33.99700 1.000 31.54589 78 ILE D O 1
ATOM 6285 N N . THR D 1 49 ? 12.62300 15.83300 34.88700 1.000 31.73012 79 THR D N 1
ATOM 6286 C CA . THR D 1 49 ? 13.47500 15.70100 33.67000 1.000 36.76230 79 THR D CA 1
ATOM 6287 C C . THR D 1 49 ? 14.79600 15.06500 34.10000 1.000 38.58094 79 THR D C 1
ATOM 6288 O O . THR D 1 49 ? 14.75700 14.21800 35.00000 1.000 33.68299 79 THR D O 1
ATOM 6298 N N . ASP D 1 50 ? 15.93800 15.50900 33.56500 1.000 41.50761 80 ASP D N 1
ATOM 6299 C CA . ASP D 1 50 ? 17.26400 15.01300 34.02000 1.000 49.49804 80 ASP D CA 1
ATOM 6300 C C . ASP D 1 50 ? 17.45000 15.41800 35.49000 1.000 46.73718 80 ASP D C 1
ATOM 6301 O O . ASP D 1 50 ? 18.27400 14.81700 36.16000 1.000 44.08950 80 ASP D O 1
ATOM 6310 N N A ARG D 1 51 ? 16.70400 16.41800 35.96200 0.651 30.61157 81 ARG D N 1
ATOM 6311 N N B ARG D 1 51 ? 16.68500 16.40000 35.96700 0.349 30.86423 81 ARG D N 1
ATOM 6312 C CA A ARG D 1 51 ? 16.66100 16.79600 37.39200 0.651 27.04008 81 ARG D CA 1
ATOM 6313 C CA B ARG D 1 51 ? 16.65500 16.78600 37.39400 0.349 26.55845 81 ARG D CA 1
ATOM 6314 C C A ARG D 1 51 ? 15.20400 16.98900 37.81900 0.651 30.61683 81 ARG D C 1
ATOM 6315 C C B ARG D 1 51 ? 15.20300 16.99500 37.81800 0.349 30.24573 81 ARG D C 1
ATOM 6316 O O A ARG D 1 51 ? 14.30500 16.97700 36.94000 0.651 30.22994 81 ARG D O 1
ATOM 6317 O O B ARG D 1 51 ? 14.30900 16.99500 36.93800 0.349 30.09045 81 ARG D O 1
ATOM 6358 N N . MET D 1 52 ? 14.98100 17.17100 39.11500 1.000 31.53273 82 MET D N 1
ATOM 6359 C CA . MET D 1 52 ? 13.67000 17.57000 39.65400 1.000 25.93469 82 MET D CA 1
ATOM 6360 C C . MET D 1 52 ? 13.57700 19.07900 39.51900 1.000 34.14620 82 MET D C 1
ATOM 6361 O O . MET D 1 52 ? 14.59900 19.74100 39.82700 1.000 29.36142 82 MET D O 1
ATOM 6376 N N . GLU D 1 53 ? 12.46000 19.59200 39.00300 1.000 30.32469 83 GLU D N 1
ATOM 6377 C CA . GLU D 1 53 ? 12.21100 21.05200 38.95800 1.000 28.58237 83 GLU D CA 1
ATOM 6378 C C . GLU D 1 53 ? 10.94300 21.32900 39.75400 1.000 24.80297 83 GLU D C 1
ATOM 6379 O O . GLU D 1 53 ? 9.86400 20.83300 39.36700 1.000 26.75058 83 GLU D O 1
ATOM 6391 N N . TYR D 1 54 ? 11.06500 22.06700 40.84100 1.000 30.63525 84 TYR D N 1
ATOM 6392 C CA . TYR D 1 54 ? 9.93500 22.53200 41.66500 1.000 26.69004 84 TYR D CA 1
ATOM 6393 C C . TYR D 1 54 ? 9.60100 23.97800 41.28000 1.000 29.87200 84 TYR D C 1
ATOM 6394 O O . TYR D 1 54 ? 10.48600 24.85000 41.40600 1.000 30.13519 84 TYR D O 1
ATOM 6412 N N . GLN D 1 55 ? 8.37300 24.20600 40.80600 1.000 29.10875 85 GLN D N 1
ATOM 6413 C CA . GLN D 1 55 ? 7.80600 25.53300 40.49200 1.000 29.33510 85 GLN D CA 1
ATOM 6414 C C . GLN D 1 55 ? 6.96500 25.87400 41.71400 1.000 31.93278 85 GLN D C 1
ATOM 6415 O O . GLN D 1 55 ? 5.93400 25.23000 41.92800 1.000 30.12730 85 GLN D O 1
ATOM 6429 N N . ILE D 1 56 ? 7.45800 26.81100 42.52400 1.000 30.39049 86 ILE D N 1
ATOM 6430 C CA . ILE D 1 56 ? 6.86000 27.12200 43.83600 1.000 29.80621 86 ILE D CA 1
ATOM 6431 C C . ILE D 1 56 ? 6.39900 28.57700 43.84200 1.000 33.73562 86 ILE D C 1
ATOM 6432 O O . ILE D 1 56 ? 7.18500 29.46000 43.48800 1.000 29.68251 86 ILE D O 1
ATOM 6448 N N . ASP D 1 57 ? 5.13900 28.77800 44.22900 1.000 27.85071 87 ASP D N 1
ATOM 6449 C CA . ASP D 1 57 ? 4.53400 30.11100 44.41700 1.000 27.77701 87 ASP D CA 1
ATOM 6450 C C . ASP D 1 57 ? 4.55600 30.38500 45.91100 1.000 27.53225 87 ASP D C 1
ATOM 6451 O O . ASP D 1 57 ? 4.07300 29.54300 46.68900 1.000 34.59625 87 ASP D O 1
ATOM 6460 N N . VAL D 1 58 ? 5.09900 31.52600 46.29500 1.000 24.24501 88 VAL D N 1
ATOM 6461 C CA . VAL D 1 58 ? 5.21900 31.96100 47.70700 1.000 27.24800 88 VAL D CA 1
ATOM 6462 C C . VAL D 1 58 ? 4.78500 33.41600 47.77700 1.000 31.14847 88 VAL D C 1
ATOM 6463 O O . VAL D 1 58 ? 4.94400 34.17500 46.77600 1.000 33.36979 88 VAL D O 1
ATOM 6476 N N . GLN D 1 59 ? 4.19100 33.77000 48.90400 1.000 30.81422 89 GLN D N 1
ATOM 6477 C CA . GLN D 1 59 ? 3.98600 35.17800 49.27300 1.000 26.41106 89 GLN D CA 1
ATOM 6478 C C . GLN D 1 59 ? 5.10500 35.51400 50.24400 1.000 27.34012 89 GLN D C 1
ATOM 6479 O O . GLN D 1 59 ? 5.32000 34.75500 51.23600 1.000 27.94809 89 GLN D O 1
ATOM 6493 N N . ILE D 1 60 ? 5.83400 36.57700 49.93100 1.000 25.71098 90 ILE D N 1
ATOM 6494 C CA . ILE D 1 60 ? 6.93300 37.06800 50.78800 1.000 24.94246 90 ILE D CA 1
ATOM 6495 C C . ILE D 1 60 ? 6.61700 38.50400 51.20400 1.000 31.85119 90 ILE D C 1
ATOM 6496 O O . ILE D 1 60 ? 5.82500 39.18900 50.53100 1.000 30.97213 90 ILE D O 1
ATOM 6512 N N . SER D 1 61 ? 7.21500 38.93400 52.29800 1.000 26.25578 91 SER D N 1
ATOM 6513 C CA . SER D 1 61 ? 7.07600 40.32200 52.76300 1.000 29.91411 91 SER D CA 1
ATOM 6514 C C . SER D 1 61 ? 8.41800 40.81200 53.27400 1.000 32.32493 91 SER D C 1
ATOM 6515 O O . SER D 1 61 ? 9.23700 40.00000 53.69600 1.000 32.10122 91 SER D O 1
ATOM 6523 N N . ARG D 1 62 ? 8.60100 42.12600 53.27400 1.000 31.18532 92 ARG D N 1
ATOM 6524 C CA . ARG D 1 62 ? 9.79900 42.74000 53.87500 1.000 31.59326 92 ARG D CA 1
ATOM 6525 C C . ARG D 1 62 ? 9.67600 42.58100 55.38700 1.000 33.57245 92 ARG D C 1
ATOM 6526 O O . ARG D 1 62 ? 8.62900 42.91200 55.93200 1.000 38.07299 92 ARG D O 1
ATOM 6547 N N . SER D 1 63 ? 10.71800 42.06200 56.03000 1.000 28.90083 93 SER D N 1
ATOM 6548 C CA . SER D 1 63 ? 10.78500 41.87600 57.49200 1.000 33.06449 93 SER D CA 1
ATOM 6549 C C . SER D 1 63 ? 11.37900 43.13000 58.12900 1.000 39.66528 93 SER D C 1
ATOM 6550 O O . SER D 1 63 ? 11.87500 44.02600 57.39700 1.000 40.18640 93 SER D O 1
ATOM 6558 N N . ASN D 1 64 ? 11.38300 43.16500 59.45600 1.000 34.58309 94 ASN D N 1
ATOM 6559 C CA . ASN D 1 64 ? 12.06500 44.21900 60.24000 1.000 39.90215 94 ASN D CA 1
ATOM 6560 C C . ASN D 1 64 ? 13.49600 43.77700 60.54800 1.000 39.38893 94 ASN D C 1
ATOM 6561 O O . ASN D 1 64 ? 14.09900 44.34200 61.45000 1.000 41.07861 94 ASN D O 1
ATOM 6572 N N . CYS D 1 65 ? 14.02700 42.78100 59.84000 1.000 35.08579 95 CYS D N 1
ATOM 6573 C CA . CYS D 1 65 ? 15.43100 42.34400 60.00700 1.000 41.26284 95 CYS D CA 1
ATOM 6574 C C . CYS D 1 65 ? 16.29000 42.88800 58.86400 1.000 44.15003 95 CYS D C 1
ATOM 6575 O O . CYS D 1 65 ? 16.03700 42.52800 57.66300 1.000 40.69962 95 CYS D O 1
ATOM 6582 N N . LYS D 1 66 ? 17.32800 43.63300 59.23700 1.000 38.89151 96 LYS D N 1
ATOM 6583 C CA . LYS D 1 66 ? 18.36800 44.10500 58.29900 1.000 48.20841 96 LYS D CA 1
ATOM 6584 C C . LYS D 1 66 ? 19.21400 42.90600 57.84600 1.000 40.58645 96 LYS D C 1
ATOM 6585 O O . LYS D 1 66 ? 19.50300 42.01400 58.68500 1.000 44.70273 96 LYS D O 1
ATOM 6604 N N . LYS D 1 67 ? 19.70200 42.90500 56.59900 1.000 44.72378 97 LYS D N 1
ATOM 6605 C CA . LYS D 1 67 ? 20.54500 41.80100 56.06400 1.000 42.25770 97 LYS D CA 1
ATOM 6606 C C . LYS D 1 67 ? 21.97500 41.95500 56.62400 1.000 39.43631 97 LYS D C 1
ATOM 6607 O O . LYS D 1 67 ? 22.30600 43.09900 56.99900 1.000 45.87392 97 LYS D O 1
ATOM 6626 N N . PRO D 1 68 ? 22.88900 40.94700 56.66200 1.000 59.11498 98 PRO D N 1
ATOM 6627 C CA . PRO D 1 68 ? 22.59200 39.50400 56.55700 1.000 56.54889 98 PRO D CA 1
ATOM 6628 C C . PRO D 1 68 ? 21.78800 39.00100 57.76900 1.000 55.56192 98 PRO D C 1
ATOM 6629 O O . PRO D 1 68 ? 21.97200 39.53800 58.84600 1.000 59.38344 98 PRO D O 1
ATOM 6640 N N . LEU D 1 69 ? 20.90900 38.03100 57.60800 1.000 51.19561 99 LEU D N 1
ATOM 6641 C CA . LEU D 1 69 ? 20.12600 37.42800 58.71300 1.000 53.31692 99 LEU D CA 1
ATOM 6642 C C . LEU D 1 69 ? 21.04200 37.07700 59.90000 1.000 57.52269 99 LEU D C 1
ATOM 6643 O O . LEU D 1 69 ? 21.75900 36.11200 59.78400 1.000 59.15446 99 LEU D O 1
ATOM 6659 N N . ASN D 1 70 ? 20.83000 37.70600 61.06100 1.000 72.01916 100 ASN D N 1
ATOM 6660 C CA . ASN D 1 70 ? 21.70000 37.63900 62.25500 1.000 85.77081 100 ASN D CA 1
ATOM 6661 C C . ASN D 1 70 ? 21.49000 36.39200 63.11600 1.000 90.84510 100 ASN D C 1
ATOM 6662 O O . ASN D 1 70 ? 22.40000 36.11700 63.91500 1.000 98.26178 100 ASN D O 1
ATOM 6673 N N . ASN D 1 71 ? 20.42000 35.62200 62.89100 1.000 89.30281 101 ASN D N 1
ATOM 6674 C CA . ASN D 1 71 ? 19.90700 34.42400 63.64200 1.000 94.18234 101 ASN D CA 1
ATOM 6675 C C . ASN D 1 71 ? 19.24800 34.71500 64.99400 1.000 100.76471 101 ASN D C 1
ATOM 6676 O O . ASN D 1 71 ? 18.10100 34.26200 65.15100 1.000 101.60429 101 ASN D O 1
ATOM 6687 N N . THR D 1 72 ? 19.92100 35.36200 65.95300 1.000 98.06439 102 THR D N 1
ATOM 6688 C CA . THR D 1 72 ? 19.39900 35.59000 67.33100 1.000 99.59352 102 THR D CA 1
ATOM 6689 C C . THR D 1 72 ? 18.14300 36.47600 67.36000 1.000 96.35103 102 THR D C 1
ATOM 6690 O O . THR D 1 72 ? 17.34200 36.26700 68.27200 1.000 96.96163 102 THR D O 1
ATOM 6701 N N . GLU D 1 73 ? 18.01400 37.44200 66.44000 1.000 92.00314 103 GLU D N 1
ATOM 6702 C CA . GLU D 1 73 ? 16.90700 38.44100 66.34300 1.000 87.09728 103 GLU D CA 1
ATOM 6703 C C . GLU D 1 73 ? 15.56400 37.80000 65.96100 1.000 80.50439 103 GLU D C 1
ATOM 6704 O O . GLU D 1 73 ? 15.57500 36.76200 65.30600 1.000 76.49601 103 GLU D O 1
ATOM 6716 N N . ASN D 1 74 ? 14.45500 38.44200 66.33800 1.000 76.51444 104 ASN D N 1
ATOM 6717 C CA . ASN D 1 74 ? 13.07200 38.00600 66.02400 1.000 67.83445 104 ASN D CA 1
ATOM 6718 C C . ASN D 1 74 ? 12.59100 38.75800 64.78800 1.000 58.09907 104 ASN D C 1
ATOM 6719 O O . ASN D 1 74 ? 12.35400 39.94700 64.90200 1.000 62.71541 104 ASN D O 1
ATOM 6730 N N . CYS D 1 75 ? 12.37800 38.09400 63.66800 1.000 44.72378 105 CYS D N 1
ATOM 6731 C CA . CYS D 1 75 ? 11.96100 38.80100 62.44100 1.000 45.25279 105 CYS D CA 1
ATOM 6732 C C . CYS D 1 75 ? 10.43300 38.70700 62.24400 1.000 45.51598 105 CYS D C 1
ATOM 6733 O O . CYS D 1 75 ? 9.91800 37.59500 62.28300 1.000 45.35807 105 CYS D O 1
ATOM 6740 N N . ILE D 1 76 ? 9.74600 39.83000 62.03200 1.000 41.26284 106 ILE D N 1
ATOM 6741 C CA . ILE D 1 76 ? 8.29100 39.94400 61.75500 1.000 39.99164 106 ILE D CA 1
ATOM 6742 C C . ILE D 1 76 ? 8.12200 40.85800 60.55300 1.000 41.20231 106 ILE D C 1
ATOM 6743 O O . ILE D 1 76 ? 9.04000 41.61000 60.21600 1.000 48.92429 106 ILE D O 1
ATOM 6759 N N . PRO D 1 77 ? 6.95600 40.80200 59.86800 1.000 41.41023 107 PRO D N 1
ATOM 6760 C CA . PRO D 1 77 ? 6.65100 41.71900 58.77700 1.000 44.93433 107 PRO D CA 1
ATOM 6761 C C . PRO D 1 77 ? 6.79400 43.18200 59.20900 1.000 44.80011 107 PRO D C 1
ATOM 6762 O O . PRO D 1 77 ? 6.46700 43.52300 60.33300 1.000 49.06115 107 PRO D O 1
ATOM 6773 N N . GLN D 1 78 ? 7.25800 44.02700 58.29600 1.000 46.14501 108 GLN D N 1
ATOM 6774 C CA . GLN D 1 78 ? 7.39600 45.48400 58.57500 1.000 55.99619 108 GLN D CA 1
ATOM 6775 C C . GLN D 1 78 ? 6.05700 46.02500 59.07000 1.000 57.30950 108 GLN D C 1
ATOM 6776 O O . GLN D 1 78 ? 5.04300 45.66900 58.46900 1.000 57.65954 108 GLN D O 1
ATOM 6790 N N . LYS D 1 79 ? 6.05200 46.85200 60.11600 1.000 67.81076 109 LYS D N 1
ATOM 6791 C CA . LYS D 1 79 ? 4.82500 47.55500 60.59900 1.000 78.51205 109 LYS D CA 1
ATOM 6792 C C . LYS D 1 79 ? 4.87300 49.03800 60.20300 1.000 82.15722 109 LYS D C 1
ATOM 6793 O O . LYS D 1 79 ? 3.87800 49.74100 60.45800 1.000 87.49996 109 LYS D O 1
ATOM 6812 N N . LYS D 1 80 ? 5.99000 49.50600 59.63100 1.000 79.84115 110 LYS D N 1
ATOM 6813 C CA . LYS D 1 80 ? 6.18600 50.92700 59.23100 1.000 83.99165 110 LYS D CA 1
ATOM 6814 C C . LYS D 1 80 ? 5.69700 51.10800 57.79800 1.000 81.55188 110 LYS D C 1
ATOM 6815 O O . LYS D 1 80 ? 6.21700 50.47100 56.88600 1.000 73.54829 110 LYS D O 1
ATOM 6834 N N . PRO D 1 81 ? 4.66300 51.95400 57.57700 1.000 80.76495 111 PRO D N 1
ATOM 6835 C CA . PRO D 1 81 ? 3.97100 52.02200 56.29000 1.000 81.87561 111 PRO D CA 1
ATOM 6836 C C . PRO D 1 81 ? 4.87800 52.19100 55.06300 1.000 76.74341 111 PRO D C 1
ATOM 6837 O O . PRO D 1 81 ? 4.60400 51.58000 54.05900 1.000 72.35868 111 PRO D O 1
ATOM 6848 N N . GLU D 1 82 ? 5.93900 52.98500 55.16900 1.000 73.07718 112 GLU D N 1
ATOM 6849 C CA . GLU D 1 82 ? 6.80500 53.32100 54.00600 1.000 72.53238 112 GLU D CA 1
ATOM 6850 C C . GLU D 1 82 ? 7.69700 52.12100 53.65800 1.000 70.14788 112 GLU D C 1
ATOM 6851 O O . GLU D 1 82 ? 8.21200 52.08700 52.53000 1.000 66.11582 112 GLU D O 1
ATOM 6863 N N . LEU D 1 83 ? 7.85800 51.16100 54.57600 1.000 63.57341 113 LEU D N 1
ATOM 6864 C CA . LEU D 1 83 ? 8.70200 49.94900 54.36900 1.000 62.44170 113 LEU D CA 1
ATOM 6865 C C . LEU D 1 83 ? 7.84200 48.69300 54.16000 1.000 51.57987 113 LEU D C 1
ATOM 6866 O O . LEU D 1 83 ? 8.42700 47.66300 53.77900 1.000 52.00097 113 LEU D O 1
ATOM 6882 N N . GLU D 1 84 ? 6.52700 48.75500 54.40300 1.000 52.69053 114 GLU D N 1
ATOM 6883 C CA . GLU D 1 84 ? 5.61600 47.58600 54.19900 1.000 51.22456 114 GLU D CA 1
ATOM 6884 C C . GLU D 1 84 ? 5.72200 47.17700 52.72800 1.000 48.70321 114 GLU D C 1
ATOM 6885 O O . GLU D 1 84 ? 5.63600 48.07400 51.85500 1.000 50.99559 114 GLU D O 1
ATOM 6897 N N . LYS D 1 85 ? 5.95800 45.89300 52.44000 1.000 45.30806 115 LYS D N 1
ATOM 6898 C CA . LYS D 1 85 ? 6.04900 45.41600 51.04500 1.000 44.02633 115 LYS D CA 1
ATOM 6899 C C . LYS D 1 85 ? 5.75700 43.92200 51.00900 1.000 42.60248 115 LYS D C 1
ATOM 6900 O O . LYS D 1 85 ? 6.54100 43.14100 51.60900 1.000 44.88433 115 LYS D O 1
ATOM 6919 N N . LYS D 1 86 ? 4.66100 43.55700 50.34200 1.000 42.36297 116 LYS D N 1
ATOM 6920 C CA . LYS D 1 86 ? 4.23000 42.14600 50.12800 1.000 46.95563 116 LYS D CA 1
ATOM 6921 C C . LYS D 1 86 ? 4.35700 41.83100 48.64200 1.000 47.83468 116 LYS D C 1
ATOM 6922 O O . LYS D 1 86 ? 3.99800 42.67500 47.83400 1.000 41.78396 116 LYS D O 1
ATOM 6941 N N . MET D 1 87 ? 4.86600 40.66200 48.30200 1.000 36.61228 117 MET D N 1
ATOM 6942 C CA . MET D 1 87 ? 5.05400 40.22900 46.90400 1.000 36.44648 117 MET D CA 1
ATOM 6943 C C . MET D 1 87 ? 4.61600 38.78400 46.72800 1.000 34.92524 117 MET D C 1
ATOM 6944 O O . MET D 1 87 ? 4.73700 37.98700 47.67800 1.000 36.22013 117 MET D O 1
ATOM 6958 N N . SER D 1 88 ? 4.09900 38.49300 45.54900 1.000 36.27014 118 SER D N 1
ATOM 6959 C CA . SER D 1 88 ? 3.78900 37.12900 45.07700 1.000 43.23413 118 SER D CA 1
ATOM 6960 C C . SER D 1 88 ? 4.94100 36.72300 44.16700 1.000 45.95288 118 SER D C 1
ATOM 6961 O O . SER D 1 88 ? 5.19900 37.44100 43.17200 1.000 40.46275 118 SER D O 1
ATOM 6969 N N . CYS D 1 89 ? 5.65400 35.65600 44.52300 1.000 35.61480 119 CYS D N 1
ATOM 6970 C CA . CYS D 1 89 ? 6.85500 35.19900 43.78800 1.000 34.25148 119 CYS D CA 1
ATOM 6971 C C . CYS D 1 89 ? 6.61500 33.81000 43.24200 1.000 40.91017 119 CYS D C 1
ATOM 6972 O O . CYS D 1 89 ? 5.94400 32.97500 43.95400 1.000 36.63860 119 CYS D O 1
ATOM 6979 N N . SER D 1 90 ? 7.10300 33.59300 42.02300 1.000 32.51969 120 SER D N 1
ATOM 6980 C CA . SER D 1 90 ? 7.22100 32.23200 41.45400 1.000 38.89677 120 SER D CA 1
ATOM 6981 C C . SER D 1 90 ? 8.71700 31.89700 41.28900 1.000 35.15948 120 SER D C 1
ATOM 6982 O O . SER D 1 90 ? 9.42600 32.68700 40.67700 1.000 33.80668 120 SER D O 1
ATOM 6990 N N . PHE D 1 91 ? 9.16200 30.81200 41.90300 1.000 26.27683 121 PHE D N 1
ATOM 6991 C CA . PHE D 1 91 ? 10.56100 30.32900 41.85200 1.000 27.12430 121 PHE D CA 1
ATOM 6992 C C . PHE D 1 91 ? 10.56100 28.97000 41.14500 1.000 32.66971 121 PHE D C 1
ATOM 6993 O O . PHE D 1 91 ? 9.67400 28.11300 41.41100 1.000 33.31452 121 PHE D O 1
ATOM 7010 N N . LEU D 1 92 ? 11.55600 28.76400 40.29400 1.000 30.59577 122 LEU D N 1
ATOM 7011 C CA . LEU D 1 92 ? 11.81800 27.45700 39.66100 1.000 27.63752 122 LEU D CA 1
ATOM 7012 C C . LEU D 1 92 ? 13.13700 26.97000 40.22600 1.000 27.13220 122 LEU D C 1
ATOM 7013 O O . LEU D 1 92 ? 14.17900 27.62800 39.97200 1.000 26.56108 122 LEU D O 1
ATOM 7029 N N . VAL D 1 93 ? 13.07800 25.91400 41.03000 1.000 23.19752 123 VAL D N 1
ATOM 7030 C CA . VAL D 1 93 ? 14.26600 25.36100 41.71900 1.000 29.23245 123 VAL D CA 1
ATOM 7031 C C . VAL D 1 93 ? 14.54400 23.98500 41.11400 1.000 27.92703 123 VAL D C 1
ATOM 7032 O O . VAL D 1 93 ? 13.69900 23.10100 41.24900 1.000 27.14010 123 VAL D O 1
ATOM 7045 N N . GLY D 1 94 ? 15.72000 23.84500 40.53000 1.000 28.37445 124 GLY D N 1
ATOM 7046 C CA . GLY D 1 94 ? 16.23800 22.55200 40.05400 1.000 25.55306 124 GLY D CA 1
ATOM 7047 C C . GLY D 1 94 ? 16.89900 21.84900 41.21200 1.000 33.96986 124 GLY D C 1
ATOM 7048 O O . GLY D 1 94 ? 17.49800 22.55100 42.08000 1.000 35.65691 124 GLY D O 1
ATOM 7052 N N . ALA D 1 95 ? 16.77100 20.52000 41.26600 1.000 32.30387 125 ALA D N 1
ATOM 7053 C CA . ALA D 1 95 ? 17.35500 19.71500 42.35200 1.000 34.20673 125 ALA D CA 1
ATOM 7054 C C . ALA D 1 95 ? 17.61000 18.27700 41.92600 1.000 25.85047 125 ALA D C 1
ATOM 7055 O O . ALA D 1 95 ? 16.87700 17.73800 41.08600 1.000 26.94007 125 ALA D O 1
ATOM 7062 N N . LEU D 1 96 ? 18.63300 17.70000 42.53700 1.000 32.97237 126 LEU D N 1
ATOM 7063 C CA . LEU D 1 96 ? 18.76100 16.25300 42.80300 1.000 29.82200 126 LEU D CA 1
ATOM 7064 C C . LEU D 1 96 ? 18.77900 16.15400 44.31800 1.000 35.74902 126 LEU D C 1
ATOM 7065 O O . LEU D 1 96 ? 19.83500 16.17600 44.95300 1.000 32.22228 126 LEU D O 1
ATOM 7081 N N . PRO D 1 97 ? 17.59500 16.19100 44.95500 1.000 36.69651 127 PRO D N 1
ATOM 7082 C CA . PRO D 1 97 ? 17.51000 16.45200 46.39300 1.000 41.70763 127 PRO D CA 1
ATOM 7083 C C . PRO D 1 97 ? 18.14300 15.30500 47.19600 1.000 37.47818 127 PRO D C 1
ATOM 7084 O O . PRO D 1 97 ? 18.69800 15.53000 48.24700 1.000 44.31321 127 PRO D O 1
ATOM 7095 N N . TRP D 1 98 ? 18.16700 14.11900 46.62100 1.000 35.35687 128 TRP D N 1
ATOM 7096 C CA . TRP D 1 98 ? 18.80700 12.92700 47.24100 1.000 40.13113 128 TRP D CA 1
ATOM 7097 C C . TRP D 1 98 ? 20.32200 13.15000 47.31500 1.000 44.82380 128 TRP D C 1
ATOM 7098 O O . TRP D 1 98 ? 20.97700 12.40600 48.02600 1.000 42.55247 128 TRP D O 1
ATOM 7119 N N . ASN D 1 99 ? 20.88700 14.05800 46.53700 1.000 39.01784 129 ASN D N 1
ATOM 7120 C CA . ASN D 1 99 ? 22.33300 14.36600 46.53400 1.000 33.41716 129 ASN D CA 1
ATOM 7121 C C . ASN D 1 99 ? 22.58200 15.71900 47.20400 1.000 38.54410 129 ASN D C 1
ATOM 7122 O O . ASN D 1 99 ? 23.69100 16.18200 47.09200 1.000 41.16283 129 ASN D O 1
ATOM 7133 N N . GLY D 1 100 ? 21.60000 16.32400 47.86600 1.000 33.38558 130 GLY D N 1
ATOM 7134 C CA . GLY D 1 100 ? 21.71900 17.64600 48.49300 1.000 39.49421 130 GLY D CA 1
ATOM 7135 C C . GLY D 1 100 ? 21.92400 18.75200 47.45600 1.000 43.11043 130 GLY D C 1
ATOM 7136 O O . GLY D 1 100 ? 22.46000 19.76700 47.85800 1.000 38.93625 130 GLY D O 1
ATOM 7140 N N . GLU D 1 101 ? 21.52700 18.58000 46.18400 1.000 28.11127 131 GLU D N 1
ATOM 7141 C CA . GLU D 1 101 ? 21.82400 19.58000 45.11500 1.000 28.39025 131 GLU D CA 1
ATOM 7142 C C . GLU D 1 101 ? 20.55700 20.35200 44.78800 1.000 29.39037 131 GLU D C 1
ATOM 7143 O O . GLU D 1 101 ? 19.60900 19.74200 44.39000 1.000 27.61910 131 GLU D O 1
ATOM 7155 N N . PHE D 1 102 ? 20.54700 21.65600 45.04400 1.000 34.80417 132 PHE D N 1
ATOM 7156 C CA . PHE D 1 102 ? 19.50200 22.61900 44.65300 1.000 34.91208 132 PHE D CA 1
ATOM 7157 C C . PHE D 1 102 ? 20.14800 23.81900 43.95000 1.000 29.92464 132 PHE D C 1
ATOM 7158 O O . PHE D 1 102 ? 21.28800 24.21900 44.32100 1.000 29.14034 132 PHE D O 1
ATOM 7175 N N . ASN D 1 103 ? 19.44800 24.32300 42.94000 1.000 31.55905 133 ASN D N 1
ATOM 7176 C CA . ASN D 1 103 ? 19.87100 25.45900 42.08700 1.000 32.01436 133 ASN D CA 1
ATOM 7177 C C . ASN D 1 103 ? 18.61600 26.29000 41.76100 1.000 29.90359 133 ASN D C 1
ATOM 7178 O O . ASN D 1 103 ? 17.59900 25.71600 41.45700 1.000 29.51670 133 ASN D O 1
ATOM 7189 N N . LEU D 1 104 ? 18.69100 27.60900 41.87600 1.000 28.50079 134 LEU D N 1
ATOM 7190 C CA . LEU D 1 104 ? 17.58500 28.51200 41.49000 1.000 29.70883 134 LEU D CA 1
ATOM 7191 C C . LEU D 1 104 ? 17.68800 28.77400 39.99300 1.000 28.30076 134 LEU D C 1
ATOM 7192 O O . LEU D 1 104 ? 18.67800 29.34800 39.54100 1.000 31.78802 134 LEU D O 1
ATOM 7208 N N . LEU D 1 105 ? 16.74800 28.23600 39.22700 1.000 28.44815 135 LEU D N 1
ATOM 7209 C CA . LEU D 1 105 ? 16.73800 28.40300 37.74600 1.000 31.04846 135 LEU D CA 1
ATOM 7210 C C . LEU D 1 105 ? 16.08000 29.72900 37.38000 1.000 38.18879 135 LEU D C 1
ATOM 7211 O O . LEU D 1 105 ? 16.51200 30.33500 36.39200 1.000 34.69890 135 LEU D O 1
ATOM 7227 N N . SER D 1 106 ? 15.05200 30.15600 38.10500 1.000 35.49373 136 SER D N 1
ATOM 7228 C CA . SER D 1 106 ? 14.23900 31.32600 37.66000 1.000 32.55917 136 SER D CA 1
ATOM 7229 C C . SER D 1 106 ? 13.51400 31.91800 38.85700 1.000 29.09559 136 SER D C 1
ATOM 7230 O O . SER D 1 106 ? 13.18700 31.16000 39.80800 1.000 30.89581 136 SER D O 1
ATOM 7238 N N . LYS D 1 107 ? 13.35600 33.23400 38.86100 1.000 35.58321 137 LYS D N 1
ATOM 7239 C CA . LYS D 1 107 ? 12.58100 33.96700 39.90400 1.000 36.68861 137 LYS D CA 1
ATOM 7240 C C . LYS D 1 107 ? 11.73000 35.02100 39.21700 1.000 39.05205 137 LYS D C 1
ATOM 7241 O O . LYS D 1 107 ? 12.17400 35.59700 38.20100 1.000 39.74424 137 LYS D O 1
ATOM 7260 N N . GLU D 1 108 ? 10.54200 35.25900 39.74900 1.000 33.83300 138 GLU D N 1
ATOM 7261 C CA . GLU D 1 108 ? 9.66700 36.37600 39.27900 1.000 35.17264 138 GLU D CA 1
ATOM 7262 C C . GLU D 1 108 ? 8.80200 36.79500 40.45700 1.000 36.77020 138 GLU D C 1
ATOM 7263 O O . GLU D 1 108 ? 8.13000 35.90600 41.03900 1.000 38.94151 138 GLU D O 1
ATOM 7275 N N . CYS D 1 109 ? 8.87900 38.06300 40.83100 1.000 41.42865 139 CYS D N 1
ATOM 7276 C CA . CYS D 1 109 ? 8.13100 38.61100 41.98800 1.000 49.01904 139 CYS D CA 1
ATOM 7277 C C . CYS D 1 109 ? 7.33200 39.81900 41.51200 1.000 49.31644 139 CYS D C 1
ATOM 7278 O O . CYS D 1 109 ? 7.84100 40.58700 40.68300 1.000 52.77738 139 CYS D O 1
ATOM 7285 N N . LYS D 1 110 ? 6.09900 39.92400 41.99700 1.000 43.04727 140 LYS D N 1
ATOM 7286 C CA . LYS D 1 110 ? 5.18800 41.04700 41.69600 1.000 43.75525 140 LYS D CA 1
ATOM 7287 C C . LYS D 1 110 ? 4.65700 41.58200 43.03300 1.000 49.20590 140 LYS D C 1
ATOM 7288 O O . LYS D 1 110 ? 4.39500 40.76900 43.93400 1.000 41.23652 140 LYS D O 1
ATOM 7307 N N . ASP D 1 111 ? 4.50400 42.89200 43.15500 1.000 46.74771 141 ASP D N 1
ATOM 7308 C CA . ASP D 1 111 ? 3.93500 43.52600 44.37100 1.000 46.82667 141 ASP D CA 1
ATOM 7309 C C . ASP D 1 111 ? 2.47800 43.07700 44.52100 1.000 51.22456 141 ASP D C 1
ATOM 7310 O O . ASP D 1 111 ? 1.81000 42.90200 43.48300 1.000 55.89091 141 ASP D O 1
ATOM 7319 N N . VAL D 1 112 ? 2.04100 42.88300 45.77400 1.000 49.15063 142 VAL D N 1
ATOM 7320 C CA . VAL D 1 112 ? 0.61800 42.65900 46.17000 1.000 54.96185 142 VAL D CA 1
ATOM 7321 C C . VAL D 1 112 ? 0.38600 43.31200 47.54700 1.000 55.31189 142 VAL D C 1
#

Sequence (444 aa):
AQNYFGSINISNANVKQAVWFAMKEYNKESEDKYVFLVDKILHAKLQITDRMEYQIDVQISRSNCKKPLNNTENCIPQKKPELEKKMSCSFLVGALPWNGEFNLLSKECKDVNYFGSINISNANVKQAVWFAMKKEYNKKESEDKYVFLVDKILHHAKLQITDRMEYQIDVQISRSNCKKPLNNTENCIPQKKPELEKKMSCSFLVGALPWNGEFNLLSKECKDVAQNYFGSINISNANVKQAVWFAMKEYNKESEDKYVFLVDKILHAKLQITDRMEYQIDVQISRSNCKKPLNNTENCIPQKKPELEKKMSSCSFLVGALPWNGEFNLLSKECKDVNYFGSINISNANVKQAVWFAMKKEYNKESEDKYVFLVDKILHAKLQITDRRMEYQIDVQISRSNCKKPLNNTENCIPQKKPELEKKMSCSFLVGALPWNGEFNLLSKECKDV

Radius of gyration: 28.41 Å; Cα contacts (8 Å, |Δi|>4): 967; chains: 4; bounding box: 29×93×82 Å

Foldseek 3Di:
DDDQKAWDDCPDVVVVVQQVVQQLVCQVPDPDQFRKDFPAWDTWIWGDDVWIKIWTKTKIWTWPHGPPNPVPPDTDHDPDVVRTWIKIKIWIWTDPVVVVDIDTPDMDIDTD/DQKAWDDCPDPVVVVQQVVLQVVVQVPDPDQFRKDFPAWDTWIWGDDVWIKIWTKTKIWGWPAGPPADPDHDTDHDPDVVRTWIKIKIWIWTHPVVVVGIDTPDMDIDTD/DDDQKAWDDCPDPVVVLQCVVQQLVVQVPDPDQFRKDFPAWDTWIWGDDVWIKIWTKTKIWTWPHGPDCPVVDDIDHDPDVVRTWIKIKIWIWTDPVVVVDIDTPDMDIDTD/DQWAWDDCPDPVVVVQQVVQQVVCQVPDPDQFRKDFPDWDTWIWGDDVWIKIWTKTKIWTWPHGPPPPPVDDTDHDPDVVRTWIKIKIWIWTDPVVVVDIDTPDMDIDTD

CATH classification: 3.10.450.10